Protein 8BRG (pdb70)

InterPro domains:
  IPR011989 Armadillo-like helical [G3DSA:1.25.10.10] (197-660)
  IPR016024 Armadillo-type fold [SSF48371] (147-642)
  IPR024660 UNC-45/Cro1/She4, central domain [PF11701] (65-242)

Nearest PDB structures (foldseek):
  8brg-assembly1_A  TM=1.002E+00  e=1.040E-71  Kluyveromyces lactis
  8brh-assembly1_A  TM=9.937E-01  e=9.099E-66  Kluyveromyces lactis
  3opb-assembly1_B  TM=8.197E-01  e=4.874E-26  Saccharomyces cerevisiae
  3opb-assembly1_A  TM=8.030E-01  e=1.562E-25  Saccharomyces cerevisiae
  5xgc-assembly1_A  TM=5.308E-01  e=2.178E-04  Homo sapiens

Solvent-accessible surface area: 29996 Å² total; per-residue (Å²): 86,94,156,6,6,84,162,5,8,52,52,116,106,36,74,12,102,66,27,60,170,101,20,80,63,49,112,142,1,12,30,49,0,3,111,33,1,80,122,37,3,64,120,119,50,98,78,26,46,1,29,43,0,1,118,1,2,20,67,4,4,41,110,5,159,80,46,61,34,8,66,13,0,0,111,40,0,1,84,6,0,61,36,106,129,0,18,80,34,0,50,78,0,1,107,19,2,33,92,60,71,46,118,58,0,43,117,27,1,11,81,6,4,115,89,6,16,111,105,10,88,150,40,133,35,17,93,22,4,64,34,0,0,13,0,0,4,8,3,0,72,32,0,56,25,34,0,68,98,15,0,58,38,103,83,0,17,86,26,1,53,157,43,33,129,69,28,60,113,27,90,134,0,11,49,6,2,6,64,0,4,5,34,0,9,110,19,105,46,0,85,141,49,0,38,133,107,3,79,168,58,2,107,110,18,39,152,66,129,96,6,34,17,42,0,0,45,0,22,39,78,65,207,150,90,91,66,42,2,8,65,15,0,3,70,9,0,26,116,27,107,70,45,112,44,0,3,126,6,0,13,150,18,0,106,141,61,77,4,36,73,62,2,24,68,43,27,105,0,2,97,45,3,2,113,9,1,69,36,179,136,28,73,104,98,13,14,80,8,0,0,34,1,4,0,15,0,0,80,29,45,166,84,88,62,132,66,0,44,76,9,3,88,58,43,0,5,94,56,74,0,0,22,23,1,102,96,46,185,34,65,113,42,3,29,20,12,0,0,37,0,0,45,1,1,1,56,15,120,94,21,0,50,65,1,8,147,14,3,1,0,20,11,0,14,58,7,0,41,113,20,109,147,137,24,71,50,129,61,0,12,29,0,0,58,0,0,1,28,1,0,37,96,16,98,7,81,91,2,0,64,157,128,62,5,18,52,0,0,46,3,0,4,34,1,1,43,44,29,141,145,42,95,177,35,133,5,144,44,70,111,98,7,4,33,24,0,0,43,0,0,19,36,0,0,77,13,96,116,2,28,32,0,2,112,41,1,103,94,54,75,68,33,8,61,2,0,35,66,2,5,110,36,114,30,80,108,6,17,35,1,0,0,48,0,0,9,37,5,1,33,39,52,80,50,5,10,50,72,0,10,45,34,143,66,112,108,4,29,113,8,1,75,46,1,4,148,14,0,85,39,184,27,50,72,1,1,59,5,0,1,10,0,0,5,40,0,5,64,67,21,108,147,15,8,114,30,0,3,104,48,172,45,0,13,83,8,0,8,92,2,0,58,106,68,5,109,34,28,64,0,10,33,75,0,0,32,0,0,7,20,0,3,98,50,26,58,148,7,3,36,98,18,63,104,39,133,100,0,27,145,33,0,63,99,18,102,104,123,22,79,138,207,10,99,65,0,36,78,14,0,121,51,0,8,53,28,6,92,125,53,100,215

Radius of gyration: 37.33 Å; Cα contacts (8 Å, |Δi|>4): 786; chains: 1; bounding box: 111×86×51 Å

Sequence (633 aa):
MNKVWDRIVGSDSADAQSVLKERCSSPKDVTDLLHVIQNWTSEIHNNGEETRCWKCVPMLAGYVKDWGQLEFLCRRILLRSSIQEIRPLLLVTMKSLMSNHSDNTEQKCGNILQQLLIEAEEDSGNVSLRLLVDAMSLVFPICLGVCRDMFLSTDFQDILTRNLNSSADDEHLVNGALRLLAVSCIDEAVRRFIAEHYLKTLQQSFKVEKYKVLTALVLIKIKETLNSCINLFIDSLSNGENIEINTEALAYLTLKPSVRVLLRGNGDVCLKIIELIKSQDTTPTDLYGLLIILANVSEHPSENVKDIEEFNRDYIIDLDLIGSLKSIKLSTSSYNQAIRIIYNVTRDKTQISECVKQGAGLMLLVFLAQKRNLSKDEWYLLSIRALSKTLIYVNPETAFSKYSPLSAAPFLFENLPLPNDNALSELQFTQLDTYEALLALTNLATINQGVDLGKIILSNAQYWDSIENLLLDSSVRIQRSTLELISNLMSNPMAISAKFFCFENPKSAQNFEILVKLLELHDIQSQRAVAAIFANIASTVPFICKELSEKRNLIETAIRVFKTQNTDTDLRIRLLVLLSSIFNANAHAVACVKNDEEFVKELQKYRNTPSQKDPLTPELSKEILSLINLEHH

Foldseek 3Di:
DAVLLCQQLVDPPDALVVCVVVQPPLVDRLQVVLVNVLVVLVDDDDPSSVQSVLQNQLVSLLPDQPLVSCLSVLVSLLQCLLVPSCLVSSLSSLVSNCVHPVVVSLVSNLVVLVVLLVVCVVDPDRPSVLSSLSSLLSCCVRSVVSSVVQVVDPSNCVSLVVVCVVCVPPLSSVLSVLSSLLSNLVDPVSLVVCLVPCPVVLVVLCVPVVCVLSSLSNVVSHVVSVVVSLVVLQVCLLVPHPLPSSLVVLLVVLLDPVSLVVNLVDDSSLLSLLVLLLDPPDDLNSVLSSLSNLLSNLAAPCVPRVSSLVSCCPRVQVVLSLLSVVPDDHDLSSLLSVLSNLLSNLVPVVCLVSNQVSAVLQSLLVNLVVCVVPDCAVSLLSSLNSLLSSLLRDQQCSGHVNPHSLSNLVSLLLLQDWDPVDDDRNDPHDPVSLLSSLSSLLNVLQPPLNPSVVVVCVVDVRSVRSLLVQCPPPDPSSNLSSLSNVLSNLLDPNPCVCCAQVCVDVNNVVVVVSLLVQCPPPPVSSNLSSLSSQLNNLLPPVVSVLVVLVVVSNQVSLLVCCLPPCVPPSSVLSSLSNNLSSCVNDLVSLLVCLPVVSSLVSLVVQLPDDDDPDPSSVVSSVSSNVSSVVNVD

Structure (mmCIF, N/CA/C/O backbone):
data_8BRG
#
_entry.id   8BRG
#
_cell.length_a   129.510
_cell.length_b   129.510
_cell.length_c   77.190
_cell.angle_alpha   90.000
_cell.angle_beta   90.000
_cell.angle_gamma   120.000
#
_symmetry.space_group_name_H-M   'P 31 2 1'
#
loop_
_entity.id
_entity.type
_entity.pdbx_description
1 polymer KLLA0E16699p
2 water water
#
loop_
_atom_site.group_PDB
_atom_site.id
_atom_site.type_symbol
_atom_site.label_atom_id
_atom_site.label_alt_id
_atom_site.label_comp_id
_atom_site.label_asym_id
_atom_site.label_entity_id
_atom_site.label_seq_id
_atom_site.pdbx_PDB_ins_code
_atom_site.Cartn_x
_atom_site.Cartn_y
_atom_site.Cartn_z
_atom_site.occupancy
_atom_site.B_iso_or_equiv
_atom_site.auth_seq_id
_atom_site.auth_comp_id
_atom_site.auth_asym_id
_atom_site.auth_atom_id
_atom_site.pdbx_PDB_model_num
ATOM 1 N N . MET A 1 1 ? -62.41600 -36.04500 12.65400 1.000 160.54268 1 MET A N 1
ATOM 2 C CA . MET A 1 1 ? -61.52500 -34.90600 12.79200 1.000 157.34120 1 MET A CA 1
ATOM 3 C C . MET A 1 1 ? -61.99400 -33.99800 13.91700 1.000 149.62126 1 MET A C 1
ATOM 4 O O . MET A 1 1 ? -62.32700 -32.84000 13.70100 1.000 144.12656 1 MET A O 1
ATOM 9 N N . ASN A 1 2 ? -61.99800 -34.53600 15.13100 1.000 146.72290 2 ASN A N 1
ATOM 10 C CA . ASN A 1 2 ? -62.54500 -33.81300 16.26800 1.000 136.90232 2 ASN A CA 1
ATOM 11 C C . ASN A 1 2 ? -61.42800 -33.18800 17.09100 1.000 128.83164 2 ASN A C 1
ATOM 12 O O . ASN A 1 2 ? -61.33200 -31.96100 17.17400 1.000 127.48476 2 ASN A O 1
ATOM 17 N N . LYS A 1 3 ? -60.58500 -34.02800 17.70100 1.000 135.00178 3 LYS A N 1
ATOM 18 C CA . LYS A 1 3 ? -59.55200 -33.56900 18.63000 1.000 128.73877 3 LYS A CA 1
ATOM 19 C C . LYS A 1 3 ? -58.65000 -32.50700 18.02500 1.000 123.87787 3 LYS A C 1
ATOM 20 O O . LYS A 1 3 ? -58.04600 -31.72300 18.76700 1.000 129.99923 3 LYS A O 1
ATOM 26 N N . VAL A 1 4 ? -58.52400 -32.48300 16.69800 1.000 112.01963 4 VAL A N 1
ATOM 27 C CA . VAL A 1 4 ? -57.71600 -31.46500 16.03300 1.000 120.27145 4 VAL A CA 1
ATOM 28 C C . VAL A 1 4 ? -58.22900 -30.07300 16.36600 1.000 117.43435 4 VAL A C 1
ATOM 29 O O . VAL A 1 4 ? -57.44700 -29.14200 16.60600 1.000 106.96538 4 VAL A O 1
ATOM 33 N N . TRP A 1 5 ? -59.55300 -29.90300 16.36100 1.000 114.35278 5 TRP A N 1
ATOM 34 C CA . TRP A 1 5 ? -60.11800 -28.61000 16.71200 1.000 104.38620 5 TRP A CA 1
ATOM 35 C C . TRP A 1 5 ? -59.80800 -28.26100 18.16100 1.000 109.43479 5 TRP A C 1
ATOM 36 O O . TRP A 1 5 ? -59.42800 -27.12300 18.46300 1.000 107.46225 5 TRP A O 1
ATOM 47 N N . ASP A 1 6 ? -59.92800 -29.23600 19.06800 1.000 116.80842 6 ASP A N 1
ATOM 48 C CA . ASP A 1 6 ? -59.63300 -28.96500 20.47200 1.000 120.01024 6 ASP A CA 1
ATOM 49 C C . ASP A 1 6 ? -58.18400 -28.53700 20.66600 1.000 117.49561 6 ASP A C 1
ATOM 50 O O . ASP A 1 6 ? -57.90600 -27.59900 21.42000 1.000 109.87366 6 ASP A O 1
ATOM 55 N N . ARG A 1 7 ? -57.24200 -29.20800 20.00000 1.000 125.11099 7 ARG A N 1
ATOM 56 C CA . ARG A 1 7 ? -55.85500 -28.76100 20.10200 1.000 126.31624 7 ARG A CA 1
ATOM 57 C C . ARG A 1 7 ? -55.61100 -27.45800 19.34000 1.000 122.46258 7 ARG A C 1
ATOM 58 O O . ARG A 1 7 ? -54.64600 -26.74900 19.64500 1.000 120.47509 7 ARG A O 1
ATOM 66 N N . ILE A 1 8 ? -56.46200 -27.12400 18.36600 1.000 110.57521 8 ILE A N 1
ATOM 67 C CA . ILE A 1 8 ? -56.31300 -25.86800 17.63600 1.000 115.32421 8 ILE A CA 1
ATOM 68 C C . ILE A 1 8 ? -56.78200 -24.69200 18.48400 1.000 108.25391 8 ILE A C 1
ATOM 69 O O . ILE A 1 8 ? -56.10900 -23.65700 18.56600 1.000 96.44821 8 ILE A O 1
ATOM 74 N N . VAL A 1 9 ? -57.93400 -24.82500 19.13000 1.000 98.52640 9 VAL A N 1
ATOM 75 C CA . VAL A 1 9 ? -58.49100 -23.73400 19.91400 1.000 106.98325 9 VAL A CA 1
ATOM 76 C C . VAL A 1 9 ? -58.18800 -23.90000 21.41000 1.000 108.17814 9 VAL A C 1
ATOM 77 O O . VAL A 1 9 ? -58.73500 -23.17000 22.24000 1.000 111.76004 9 VAL A O 1
ATOM 81 N N . GLY A 1 10 ? -57.28500 -24.81300 21.76900 1.000 108.95928 10 GLY A N 1
ATOM 82 C CA . GLY A 1 10 ? -57.03800 -25.10800 23.17100 1.000 108.12872 10 GLY A CA 1
ATOM 83 C C . GLY A 1 10 ? -56.09900 -24.15100 23.87600 1.000 109.38585 10 GLY A C 1
ATOM 84 O O . GLY A 1 10 ? -56.28300 -23.84500 25.06100 1.000 108.99283 10 GLY A O 1
ATOM 85 N N . SER A 1 11 ? -55.08300 -23.68000 23.15800 1.000 109.74004 11 SER A N 1
ATOM 86 C CA . SER A 1 11 ? -54.09000 -22.76600 23.70700 1.000 107.10626 11 SER A CA 1
ATOM 87 C C . SER A 1 11 ? -53.30600 -22.17000 22.54800 1.000 113.92004 11 SER A C 1
ATOM 88 O O . SER A 1 11 ? -53.30800 -22.70600 21.43200 1.000 107.79902 11 SER A O 1
ATOM 91 N N . ASP A 1 12 ? -52.65200 -21.03700 22.82400 1.000 106.81488 12 ASP A N 1
ATOM 92 C CA . ASP A 1 12 ? -51.90100 -20.33500 21.79200 1.000 114.59012 12 ASP A CA 1
ATOM 93 C C . ASP A 1 12 ? -50.62400 -21.06300 21.39000 1.000 123.79788 12 ASP A C 1
ATOM 94 O O . ASP A 1 12 ? -50.04900 -20.73200 20.34800 1.000 127.24734 12 ASP A O 1
ATOM 99 N N . SER A 1 13 ? -50.17900 -22.04500 22.18100 1.000 134.37004 13 SER A N 1
ATOM 100 C CA . SER A 1 13 ? -48.96500 -22.79500 21.85900 1.000 153.44906 13 SER A CA 1
ATOM 101 C C . SER A 1 13 ? -49.10500 -23.52100 20.52400 1.000 153.65692 13 SER A C 1
ATOM 102 O O . SER A 1 13 ? -48.29800 -23.32900 19.60500 1.000 153.58402 13 SER A O 1
ATOM 105 N N . ALA A 1 14 ? -50.12300 -24.36900 20.40400 1.000 150.29298 14 ALA A N 1
ATOM 106 C CA . ALA A 1 14 ? -50.37900 -25.04200 19.14200 1.000 148.45391 14 ALA A CA 1
ATOM 107 C C . ALA A 1 14 ? -50.71800 -24.02600 18.05700 1.000 150.55425 14 ALA A C 1
ATOM 108 O O . ALA A 1 14 ? -51.24000 -22.93800 18.33000 1.000 146.92303 14 ALA A O 1
ATOM 110 N N . ASP A 1 15 ? -50.39800 -24.38400 16.81500 1.000 159.97198 15 ASP A N 1
ATOM 111 C CA . ASP A 1 15 ? -50.73600 -23.57500 15.65600 1.000 170.50942 15 ASP A CA 1
ATOM 112 C C . ASP A 1 15 ? -51.57600 -24.39400 14.68800 1.000 174.88845 15 ASP A C 1
ATOM 113 O O . ASP A 1 15 ? -51.49300 -25.62600 14.65900 1.000 165.83992 15 ASP A O 1
ATOM 118 N N . ALA A 1 16 ? -52.39800 -23.69000 13.90300 1.000 170.71644 16 ALA A N 1
ATOM 119 C CA . ALA A 1 16 ? -53.24300 -24.34200 12.90600 1.000 161.93445 16 ALA A CA 1
ATOM 120 C C . ALA A 1 16 ? -52.42800 -24.74200 11.68800 1.000 162.31552 16 ALA A C 1
ATOM 121 O O . ALA A 1 16 ? -52.41300 -25.91400 11.29800 1.000 160.27906 16 ALA A O 1
ATOM 123 N N . GLN A 1 17 ? -51.73900 -23.76800 11.08200 1.000 176.50319 17 GLN A N 1
ATOM 124 C CA . GLN A 1 17 ? -50.79600 -24.06100 10.01200 1.000 174.74328 17 GLN A CA 1
ATOM 125 C C . GLN A 1 17 ? -49.85600 -25.19500 10.39900 1.000 177.34571 17 GLN A C 1
ATOM 126 O O . GLN A 1 17 ? -49.37100 -25.92000 9.52200 1.000 175.11314 17 GLN A O 1
ATOM 132 N N . SER A 1 18 ? -49.62600 -25.38400 11.70200 1.000 174.29175 18 SER A N 1
ATOM 133 C CA . SER A 1 18 ? -48.88700 -26.54400 12.19100 1.000 174.44601 18 SER A CA 1
ATOM 134 C C . SER A 1 18 ? -49.63300 -27.84500 11.89100 1.000 173.23563 18 SER A C 1
ATOM 135 O O . SER A 1 18 ? -49.16400 -28.67400 11.10200 1.000 166.52466 18 SER A O 1
ATOM 138 N N . VAL A 1 19 ? -50.81500 -28.02700 12.48600 1.000 167.47853 19 VAL A N 1
ATOM 139 C CA . VAL A 1 19 ? -51.55100 -29.29000 12.41500 1.000 163.81354 19 VAL A CA 1
ATOM 140 C C . VAL A 1 19 ? -52.21700 -29.43800 11.04700 1.000 163.22574 19 VAL A C 1
ATOM 141 O O . VAL A 1 19 ? -52.98500 -30.38500 10.79500 1.000 163.97512 19 VAL A O 1
ATOM 145 N N . LEU A 1 20 ? -51.90600 -28.50900 10.13700 1.000 160.29387 20 LEU A N 1
ATOM 146 C CA . LEU A 1 20 ? -52.33900 -28.68500 8.76000 1.000 163.20684 20 LEU A CA 1
ATOM 147 C C . LEU A 1 20 ? -51.76600 -29.95100 8.13900 1.000 170.02984 20 LEU A C 1
ATOM 148 O O . LEU A 1 20 ? -52.36900 -30.49200 7.20600 1.000 174.31534 20 LEU A O 1
ATOM 153 N N . LYS A 1 21 ? -50.62600 -30.43800 8.64000 1.000 164.33472 21 LYS A N 1
ATOM 154 C CA . LYS A 1 21 ? -50.09600 -31.71400 8.17000 1.000 163.18310 21 LYS A CA 1
ATOM 155 C C . LYS A 1 21 ? -50.98700 -32.87400 8.61200 1.000 167.36451 21 LYS A C 1
ATOM 156 O O . LYS A 1 21 ? -51.23700 -33.80500 7.83600 1.000 169.69395 21 LYS A O 1
ATOM 162 N N . GLU A 1 22 ? -51.48400 -32.83400 9.85300 1.000 167.39365 22 GLU A N 1
ATOM 163 C CA . GLU A 1 22 ? -52.43900 -33.84300 10.29800 1.000 171.34371 22 GLU A CA 1
ATOM 164 C C . GLU A 1 22 ? -53.78400 -33.73400 9.58500 1.000 183.00301 22 GLU A C 1
ATOM 165 O O . GLU A 1 22 ? -54.53500 -34.71800 9.56400 1.000 185.64246 22 GLU A O 1
ATOM 171 N N . ARG A 1 23 ? -54.12300 -32.57600 9.00300 1.000 194.98393 23 ARG A N 1
ATOM 172 C CA . ARG A 1 23 ? -55.36800 -32.56800 8.23200 1.000 196.26575 23 ARG A CA 1
ATOM 173 C C . ARG A 1 23 ? -55.32200 -33.46800 7.00200 1.000 205.95448 23 ARG A C 1
ATOM 174 O O . ARG A 1 23 ? -55.58700 -34.67300 7.09000 1.000 208.16232 23 ARG A O 1
ATOM 182 N N . CYS A 1 24 ? -55.04000 -32.86200 5.84400 1.000 199.80548 24 CYS A N 1
ATOM 183 C CA . CYS A 1 24 ? -54.99600 -33.53700 4.54200 1.000 195.50414 24 CYS A CA 1
ATOM 184 C C . CYS A 1 24 ? -56.37500 -34.13500 4.27700 1.000 188.80947 24 CYS A C 1
ATOM 185 O O . CYS A 1 24 ? -57.34200 -33.35500 4.20300 1.000 192.08505 24 CYS A O 1
ATOM 188 N N . SER A 1 25 ? -56.51500 -35.45500 4.09700 1.000 176.07439 25 SER A N 1
ATOM 189 C CA . SER A 1 25 ? -57.77200 -36.20000 3.97400 1.000 174.73690 25 SER A CA 1
ATOM 190 C C . SER A 1 25 ? -58.95200 -35.41600 3.39800 1.000 180.55702 25 SER A C 1
ATOM 191 O O . SER A 1 25 ? -60.03800 -35.40400 3.99000 1.000 183.03797 25 SER A O 1
ATOM 194 N N . SER A 1 26 ? -58.75100 -34.78300 2.22800 1.000 177.01337 26 SER A N 1
ATOM 195 C CA . SER A 1 26 ? -59.72800 -33.92100 1.56100 1.000 171.59022 26 SER A CA 1
ATOM 196 C C . SER A 1 26 ? -61.14100 -34.50300 1.53100 1.000 172.45079 26 SER A C 1
ATOM 197 O O . SER A 1 26 ? -62.10600 -33.75900 1.74000 1.000 172.95990 26 SER A O 1
ATOM 200 N N . PRO A 1 27 ? -61.33100 -35.80100 1.27000 1.000 170.27295 27 PRO A N 1
ATOM 201 C CA . PRO A 1 27 ? -62.69500 -36.34300 1.37800 1.000 167.09145 27 PRO A CA 1
ATOM 202 C C . PRO A 1 27 ? -63.26900 -36.25700 2.77800 1.000 169.91591 27 PRO A C 1
ATOM 203 O O . PRO A 1 27 ? -64.47700 -36.02900 2.92800 1.000 167.25527 27 PRO A O 1
ATOM 207 N N . LYS A 1 28 ? -62.44500 -36.42100 3.81400 1.000 174.91930 28 LYS A N 1
ATOM 208 C CA . LYS A 1 28 ? -62.94500 -36.50200 5.17800 1.000 174.78680 28 LYS A CA 1
ATOM 209 C C . LYS A 1 28 ? -62.49500 -35.34100 6.05200 1.000 182.43626 28 LYS A C 1
ATOM 210 O O . LYS A 1 28 ? -63.33300 -34.72900 6.71700 1.000 178.22366 28 LYS A O 1
ATOM 216 N N . ASP A 1 29 ? -61.19600 -35.03700 6.08300 1.000 233.10486 29 ASP A N 1
ATOM 217 C CA . ASP A 1 29 ? -60.68900 -33.95900 6.92800 1.000 233.08452 29 ASP A CA 1
ATOM 218 C C . ASP A 1 29 ? -61.47600 -32.65800 6.78800 1.000 231.44828 29 ASP A C 1
ATOM 219 O O . ASP A 1 29 ? -61.97100 -32.12500 7.78500 1.000 231.30658 29 ASP A O 1
ATOM 224 N N . VAL A 1 30 ? -61.60000 -32.12200 5.56500 1.000 190.84373 30 VAL A N 1
ATOM 225 C CA . VAL A 1 30 ? -62.27500 -30.83300 5.40300 1.000 178.81920 30 VAL A CA 1
ATOM 226 C C . VAL A 1 30 ? -63.74900 -30.94200 5.79800 1.000 165.71704 30 VAL A C 1
ATOM 227 O O . VAL A 1 30 ? -64.26300 -30.10900 6.55600 1.000 158.07103 30 VAL A O 1
ATOM 231 N N . THR A 1 31 ? -64.43400 -31.99900 5.34900 1.000 165.00378 31 THR A N 1
ATOM 232 C CA . THR A 1 31 ? -65.85600 -32.14500 5.65000 1.000 157.98727 31 THR A CA 1
ATOM 233 C C . THR A 1 31 ? -66.08700 -32.35500 7.14600 1.000 157.54587 31 THR A C 1
ATOM 234 O O . THR A 1 31 ? -66.89200 -31.64500 7.77000 1.000 156.80082 31 THR A O 1
ATOM 238 N N . ASP A 1 32 ? -65.38700 -33.3300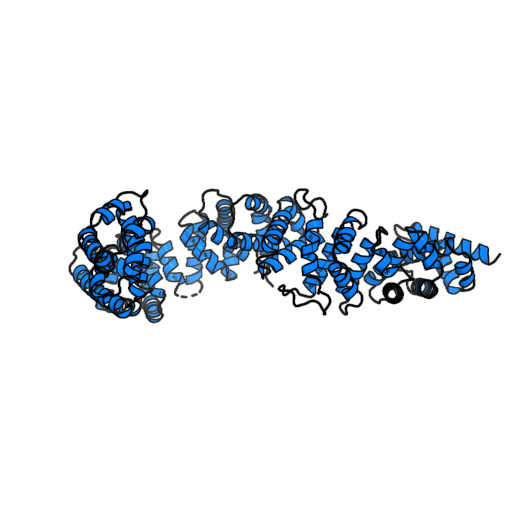0 7.73600 1.000 159.24099 32 ASP A N 1
ATOM 239 C CA . ASP A 1 32 ? -65.53900 -33.61300 9.16300 1.000 153.05754 32 ASP A CA 1
ATOM 240 C C . ASP A 1 32 ? -65.19100 -32.39200 10.00700 1.000 145.02786 32 ASP A C 1
ATOM 241 O O . ASP A 1 32 ? -65.92000 -32.03600 10.94400 1.000 140.41080 32 ASP A O 1
ATOM 246 N N . LEU A 1 33 ? -64.06800 -31.74000 9.69200 1.000 147.90623 33 LEU A N 1
ATOM 247 C CA . LEU A 1 33 ? -63.66300 -30.55900 10.44300 1.000 141.16813 33 LEU A CA 1
ATOM 248 C C . LEU A 1 33 ? -64.70500 -29.46000 10.32700 1.000 134.11856 33 LEU A C 1
ATOM 249 O O . LEU A 1 33 ? -64.96900 -28.75600 11.30300 1.000 125.39152 33 LEU A O 1
ATOM 254 N N . LEU A 1 34 ? -65.33100 -29.31800 9.15300 1.000 133.12346 34 LEU A N 1
ATOM 255 C CA . LEU A 1 34 ? -66.36800 -28.30400 8.98600 1.000 128.72466 34 LEU A CA 1
ATOM 256 C C . LEU A 1 34 ? -67.59000 -28.61500 9.84200 1.000 128.03737 34 LEU A C 1
ATOM 257 O O . LEU A 1 34 ? -68.23600 -27.69900 10.36700 1.000 124.52198 34 LEU A O 1
ATOM 262 N N . HIS A 1 35 ? -67.91800 -29.90000 10.00500 1.000 129.75684 35 HIS A N 1
ATOM 263 C CA . HIS A 1 35 ? -69.00000 -30.25200 10.92800 1.000 129.22955 35 HIS A CA 1
ATOM 264 C C . HIS A 1 35 ? -68.63000 -29.90400 12.36700 1.000 118.80142 35 HIS A C 1
ATOM 265 O O . HIS A 1 35 ? -69.47200 -29.40900 13.13500 1.000 117.93966 35 HIS A O 1
ATOM 272 N N . VAL A 1 36 ? -67.37100 -30.14900 12.75000 1.000 119.90684 36 VAL A N 1
ATOM 273 C CA . VAL A 1 36 ? -66.91900 -29.76200 14.09000 1.000 118.60336 36 VAL A CA 1
ATOM 274 C C . VAL A 1 36 ? -67.02900 -28.25000 14.28000 1.000 107.38055 36 VAL A C 1
ATOM 275 O O . VAL A 1 36 ? -67.52400 -27.77600 15.31000 1.000 103.97306 36 VAL A O 1
ATOM 279 N N . ILE A 1 37 ? -66.56200 -27.47600 13.29100 1.000 108.06441 37 ILE A N 1
ATOM 280 C CA . ILE A 1 37 ? -66.67900 -26.01700 13.34300 1.000 106.35789 37 ILE A CA 1
ATOM 281 C C . ILE A 1 37 ? -68.13200 -25.61500 13.54400 1.000 103.47693 37 ILE A C 1
ATOM 282 O O . ILE A 1 37 ? -68.45800 -24.83000 14.44500 1.000 99.80717 37 ILE A O 1
ATOM 287 N N . GLN A 1 38 ? -69.02800 -26.15600 12.70700 1.000 103.94765 38 GLN A N 1
ATOM 288 C CA . GLN A 1 38 ? -70.43700 -25.78200 12.76800 1.000 96.30956 38 GLN A CA 1
ATOM 289 C C . GLN A 1 38 ? -71.02400 -26.03200 14.14600 1.000 97.56907 38 GLN A C 1
ATOM 290 O O . GLN A 1 38 ? -71.74900 -25.18300 14.67900 1.000 98.10177 38 GLN A O 1
ATOM 296 N N . ASN A 1 39 ? -70.73200 -27.18400 14.74400 1.000 96.19365 39 ASN A N 1
ATOM 297 C CA . ASN A 1 39 ? -71.25700 -27.38600 16.09000 1.000 98.88721 39 ASN A CA 1
ATOM 298 C C . ASN A 1 39 ? -70.56400 -26.47800 17.10000 1.000 92.48479 39 ASN A C 1
ATOM 299 O O . ASN A 1 39 ? -71.16500 -26.11200 18.11400 1.000 89.61009 39 ASN A O 1
ATOM 304 N N . TRP A 1 40 ? -69.31500 -26.09400 16.83300 1.000 96.50500 40 TRP A N 1
ATOM 305 C CA . TRP A 1 40 ? -68.51700 -25.36700 17.81500 1.000 93.74420 40 TRP A CA 1
ATOM 306 C C . TRP A 1 40 ? -68.81200 -23.87000 17.77500 1.000 86.85576 40 TRP A C 1
ATOM 307 O O . TRP A 1 40 ? -68.99400 -23.23500 18.82200 1.000 81.13197 40 TRP A O 1
ATOM 318 N N . THR A 1 41 ? -68.86000 -23.29400 16.56900 1.000 88.14121 41 THR A N 1
ATOM 319 C CA . THR A 1 41 ? -69.24900 -21.90500 16.37600 1.000 81.42488 41 THR A CA 1
ATOM 320 C C . THR A 1 41 ? -70.73100 -21.66200 16.64100 1.000 81.48474 41 THR A C 1
ATOM 321 O O . THR A 1 41 ? -71.19200 -20.52100 16.51800 1.000 78.88910 41 THR A O 1
ATOM 325 N N . SER A 1 42 ? -71.48700 -22.69600 16.99300 1.000 79.87890 42 SER A N 1
ATOM 326 C CA . SER A 1 42 ? -72.85900 -22.48400 17.41100 1.000 81.85544 42 SER A CA 1
ATOM 327 C C . SER A 1 42 ? -72.93900 -21.68300 18.69800 1.000 76.19014 42 SER A C 1
ATOM 328 O O . SER A 1 42 ? -74.00400 -21.15200 19.01600 1.000 80.92657 42 SER A O 1
ATOM 331 N N . GLU A 1 43 ? -71.85100 -21.59200 19.45100 1.000 72.84311 43 GLU A N 1
ATOM 332 C CA . GLU A 1 43 ? -71.81300 -20.74500 20.63400 1.000 81.02157 43 GLU A CA 1
ATOM 333 C C . GLU A 1 43 ? -70.66600 -19.74700 20.52000 1.000 81.18150 43 GLU A C 1
ATOM 334 O O . GLU A 1 43 ? -69.83900 -19.81000 19.60300 1.000 75.08180 43 GLU A O 1
ATOM 340 N N . ILE A 1 44 ? -70.65000 -18.79600 21.45000 1.000 77.36425 44 ILE A N 1
ATOM 341 C CA . ILE A 1 44 ? -69.57300 -17.82100 21.56700 1.000 77.69438 44 ILE A CA 1
ATOM 342 C C . ILE A 1 44 ? -68.62500 -18.28800 22.66400 1.000 79.22635 44 ILE A C 1
ATOM 343 O O . ILE A 1 44 ? -69.01200 -18.39300 23.83700 1.000 82.22453 44 ILE A O 1
ATOM 348 N N . HIS A 1 45 ? -67.38600 -18.57300 22.28800 1.000 81.87528 45 HIS A N 1
ATOM 349 C CA . HIS A 1 45 ? -66.34500 -18.89100 23.25000 1.000 82.82114 45 HIS A CA 1
ATOM 350 C C . HIS A 1 45 ? -65.51700 -17.63100 23.52900 1.000 78.98002 45 HIS A C 1
ATOM 351 O O . HIS A 1 45 ? -65.72900 -16.57100 22.92800 1.000 76.74810 45 HIS A O 1
ATOM 358 N N . ASN A 1 46 ? -64.57800 -17.74400 24.47100 1.000 80.79774 46 ASN A N 1
ATOM 359 C CA . ASN A 1 46 ? -63.79000 -16.59200 24.88000 1.000 85.83914 46 ASN A CA 1
ATOM 360 C C . ASN A 1 46 ? -62.91600 -16.11300 23.72800 1.000 85.73626 46 ASN A C 1
ATOM 361 O O . ASN A 1 46 ? -62.80800 -16.76000 22.68000 1.000 77.83063 46 ASN A O 1
ATOM 366 N N . ASN A 1 47 ? -62.29300 -14.94900 23.93600 1.000 87.51680 47 ASN A N 1
ATOM 367 C CA . ASN A 1 47 ? -61.58000 -14.27700 22.85000 1.000 91.57080 47 ASN A CA 1
ATOM 368 C C . ASN A 1 47 ? -60.39800 -15.09100 22.33500 1.000 88.35941 47 ASN A C 1
ATOM 369 O O . ASN A 1 47 ? -60.06300 -15.00500 21.14800 1.000 86.42432 47 ASN A O 1
ATOM 374 N N . GLY A 1 48 ? -59.76400 -15.89000 23.19800 1.000 91.37931 48 GLY A N 1
ATOM 375 C CA . GLY A 1 48 ? -58.63200 -16.68900 22.75100 1.000 95.36690 48 GLY A CA 1
ATOM 376 C C . GLY A 1 48 ? -59.03900 -17.81000 21.81400 1.000 83.98008 48 GLY A C 1
ATOM 377 O O . GLY A 1 48 ? -58.49300 -17.95200 20.71100 1.000 88.95780 48 GLY A O 1
ATOM 378 N N . GLU A 1 49 ? -60.00200 -18.62400 22.24500 1.000 82.14794 49 GLU A N 1
ATOM 379 C CA . GLU A 1 49 ? -60.51400 -19.67900 21.37800 1.000 85.63086 49 GLU A CA 1
ATOM 380 C C . GLU A 1 49 ? -61.05200 -19.10600 20.07500 1.000 85.44488 49 GLU A C 1
ATOM 381 O O . GLU A 1 49 ? -60.80400 -19.65900 18.99600 1.000 83.66584 49 GLU A O 1
ATOM 387 N N . GLU A 1 50 ? -61.78900 -17.99300 20.15300 1.000 79.83287 50 GLU A N 1
ATOM 388 C CA . GLU A 1 50 ? -62.38000 -17.43400 18.94200 1.000 82.18481 50 GLU A CA 1
ATOM 389 C C . GLU A 1 50 ? -61.30500 -16.89900 18.01100 1.000 84.60815 50 GLU A C 1
ATOM 390 O O . GLU A 1 50 ? -61.41400 -17.02900 16.78500 1.000 84.57459 50 GLU A O 1
ATOM 396 N N . THR A 1 51 ? -60.25800 -16.29300 18.57600 1.000 84.76479 51 THR A N 1
ATOM 397 C CA . THR A 1 51 ? -59.16900 -15.78700 17.75000 1.000 90.24554 51 THR A CA 1
ATOM 398 C C . THR A 1 51 ? -58.45700 -16.92300 17.02800 1.000 86.20899 51 THR A C 1
ATOM 399 O O . THR A 1 51 ? -58.19700 -16.83000 15.81900 1.000 90.40215 51 THR A O 1
ATOM 403 N N . ARG A 1 52 ? -58.15700 -18.01000 17.74600 1.000 83.40232 52 ARG A N 1
ATOM 404 C CA . ARG A 1 52 ? -57.63300 -19.20500 17.08400 1.000 91.71392 52 ARG A CA 1
ATOM 405 C C . ARG A 1 52 ? -58.55600 -19.66000 15.95700 1.000 91.38494 52 ARG A C 1
ATOM 406 O O . ARG A 1 52 ? -58.10600 -19.92300 14.83200 1.000 90.15347 52 ARG A O 1
ATOM 414 N N . CYS A 1 53 ? -59.86600 -19.72400 16.23900 1.000 92.52963 53 CYS A N 1
ATOM 415 C CA . CYS A 1 53 ? -60.82100 -20.25600 15.26900 1.000 84.04477 53 CYS A CA 1
ATOM 416 C C . CYS A 1 53 ? -60.84200 -19.43300 13.99100 1.000 87.28942 53 CYS A C 1
ATOM 417 O O . CYS A 1 53 ? -60.77600 -19.98300 12.88800 1.000 94.36740 53 CYS A O 1
ATOM 420 N N . TRP A 1 54 ? -60.97000 -18.11900 14.11100 1.000 85.90724 54 TRP A N 1
ATOM 421 C CA . TRP A 1 54 ? -61.10700 -17.31500 12.90200 1.000 93.33077 54 TRP A CA 1
ATOM 422 C C . TRP A 1 54 ? -59.75900 -16.98000 12.28000 1.000 94.02800 54 TRP A C 1
ATOM 423 O O . TRP A 1 54 ? -59.72000 -16.51200 11.13400 1.000 92.14420 54 TRP A O 1
ATOM 434 N N . LYS A 1 55 ? -58.65400 -17.24500 12.98600 1.000 93.46889 55 LYS A N 1
ATOM 435 C CA . LYS A 1 55 ? -57.35700 -17.24800 12.32100 1.000 95.50558 55 LYS A CA 1
ATOM 436 C C . LYS A 1 55 ? -57.21100 -18.49100 11.45000 1.000 100.17702 55 LYS A C 1
ATOM 437 O O . LYS A 1 55 ? -56.63200 -18.42800 10.35900 1.000 104.66917 55 LYS A O 1
ATOM 443 N N . CYS A 1 56 ? -57.78000 -19.61600 11.89400 1.000 99.29443 56 CYS A N 1
ATOM 444 C CA . CYS A 1 56 ? -57.60000 -20.88100 11.18300 1.000 107.56120 56 CYS A CA 1
ATOM 445 C C . CYS A 1 56 ? -58.61700 -21.09100 10.05800 1.000 111.19835 56 CYS A C 1
ATOM 446 O O . CYS A 1 56 ? -58.26500 -21.62600 9.00200 1.000 110.06198 56 CYS A O 1
ATOM 449 N N . VAL A 1 57 ? -59.88400 -20.70500 10.28100 1.000 107.05638 57 VAL A N 1
ATOM 450 C CA . VAL A 1 57 ? -60.93300 -21.01800 9.29700 1.000 103.26308 57 VAL A CA 1
ATOM 451 C C . VAL A 1 57 ? -60.60500 -20.52700 7.90000 1.000 106.37390 57 VAL A C 1
ATOM 452 O O . VAL A 1 57 ? -60.83900 -21.27800 6.94300 1.000 111.65515 57 VAL A O 1
ATOM 456 N N . PRO A 1 58 ? -60.06800 -19.31600 7.68600 1.000 100.63208 58 PRO A N 1
ATOM 457 C CA . PRO A 1 58 ? -59.79600 -18.86600 6.30700 1.000 105.66233 58 PRO A CA 1
ATOM 458 C C . PRO A 1 58 ? -59.04500 -19.86600 5.43700 1.000 119.56236 58 PRO A C 1
ATOM 459 O O . PRO A 1 58 ? -59.35600 -19.97300 4.24700 1.000 117.90560 58 PRO A O 1
ATOM 463 N N . MET A 1 59 ? -58.06300 -20.58900 5.98500 1.000 111.11213 59 MET A N 1
ATOM 464 C CA . MET A 1 59 ? -57.32700 -21.58000 5.20500 1.000 120.44864 59 MET A CA 1
ATOM 465 C C . MET A 1 59 ? -58.27400 -22.64500 4.66200 1.000 126.13144 59 MET A C 1
ATOM 466 O O . MET A 1 59 ? -58.44700 -22.77900 3.43900 1.000 129.31281 59 MET A O 1
ATOM 471 N N . LEU A 1 60 ? -58.88800 -23.40400 5.57800 1.000 128.37714 60 LEU A N 1
ATOM 472 C CA . LEU A 1 60 ? -59.87200 -24.41700 5.20200 1.000 126.68304 60 LEU A CA 1
ATOM 473 C C . LEU A 1 60 ? -60.87200 -23.84800 4.20900 1.000 125.68077 60 LEU A C 1
ATOM 474 O O . LEU A 1 60 ? -61.14400 -24.44600 3.16400 1.000 120.37748 60 LEU A O 1
ATOM 479 N N . ALA A 1 61 ? -61.40300 -22.66300 4.52200 1.000 128.42689 61 ALA A N 1
ATOM 480 C CA . ALA A 1 61 ? -62.39100 -21.99900 3.67800 1.000 130.18169 61 ALA A CA 1
ATOM 481 C C . ALA A 1 61 ? -61.87400 -21.81500 2.26000 1.000 133.10920 61 ALA A C 1
ATOM 482 O O . ALA A 1 61 ? -62.53800 -22.19800 1.28800 1.000 136.42523 61 ALA A O 1
ATOM 484 N N . GLY A 1 62 ? -60.69400 -21.21500 2.12300 1.000 127.88791 62 GLY A N 1
ATOM 485 C CA . GLY A 1 62 ? -60.08200 -21.08300 0.81900 1.000 124.54314 62 GLY A CA 1
ATOM 486 C C . GLY A 1 62 ? -59.98500 -22.40000 0.08400 1.000 129.86609 62 GLY A C 1
ATOM 487 O O . GLY A 1 62 ? -60.12300 -22.43900 -1.14300 1.000 130.18855 62 GLY A O 1
ATOM 488 N N . TYR A 1 63 ? -59.77700 -23.50300 0.81600 1.000 132.41704 63 TYR A N 1
ATOM 489 C CA . TYR A 1 63 ? -59.67700 -24.79300 0.13300 1.000 130.88881 63 TYR A CA 1
ATOM 490 C C . TYR A 1 63 ? -61.04200 -25.33500 -0.30100 1.000 134.11029 63 TYR A C 1
ATOM 491 O O . TYR A 1 63 ? -61.26700 -25.57300 -1.49400 1.000 136.25712 63 TYR A O 1
ATOM 500 N N . VAL A 1 64 ? -61.95600 -25.56300 0.65500 1.000 129.29979 64 VAL A N 1
ATOM 501 C CA . VAL A 1 64 ? -63.17800 -26.31400 0.36500 1.000 128.18111 64 VAL A CA 1
ATOM 502 C C . VAL A 1 64 ? -63.91700 -25.69500 -0.80900 1.000 128.51581 64 VAL A C 1
ATOM 503 O O . VAL A 1 64 ? -64.22200 -24.49900 -0.81700 1.000 131.83386 64 VAL A O 1
ATOM 507 N N . LYS A 1 65 ? -64.20000 -26.52000 -1.81300 1.000 130.87544 65 LYS A N 1
ATOM 508 C CA . LYS A 1 65 ? -64.80300 -26.06500 -3.05500 1.000 130.28511 65 LYS A CA 1
ATOM 509 C C . LYS A 1 65 ? -66.28800 -26.37100 -3.13600 1.000 127.93056 65 LYS A C 1
ATOM 510 O O . LYS A 1 65 ? -66.94500 -25.91100 -4.07700 1.000 128.80350 65 LYS A O 1
ATOM 516 N N . ASP A 1 66 ? -66.82100 -27.13700 -2.18700 1.000 129.40404 66 ASP A N 1
ATOM 517 C CA . ASP A 1 66 ? -68.24300 -27.47000 -2.13300 1.000 130.02771 66 ASP A CA 1
ATOM 518 C C . ASP A 1 66 ? -68.94200 -26.40600 -1.28200 1.000 129.68719 66 ASP A C 1
ATOM 519 O O . ASP A 1 66 ? -68.78400 -26.37800 -0.05600 1.000 125.91085 66 ASP A O 1
ATOM 524 N N . TRP A 1 67 ? -69.73400 -25.54400 -1.93700 1.000 128.53391 67 TRP A N 1
ATOM 525 C CA . TRP A 1 67 ? -70.25500 -24.34300 -1.27800 1.000 128.37072 67 TRP A CA 1
ATOM 526 C C . TRP A 1 67 ? -71.15600 -24.69000 -0.09400 1.000 125.06132 67 TRP A C 1
ATOM 527 O O . TRP A 1 67 ? -71.07900 -24.05300 0.96300 1.000 122.20870 67 TRP A O 1
ATOM 538 N N . GLY A 1 68 ? -71.99900 -25.70700 -0.24000 1.000 130.64458 68 GLY A N 1
ATOM 539 C CA . GLY A 1 68 ? -72.84600 -26.15400 0.84900 1.000 122.92345 68 GLY A CA 1
ATOM 540 C C . GLY A 1 68 ? -72.11900 -26.65500 2.08000 1.000 127.03787 68 GLY A C 1
ATOM 541 O O . GLY A 1 68 ? -72.77800 -27.08200 3.03200 1.000 131.62026 68 GLY A O 1
ATOM 542 N N . GLN A 1 69 ? -70.78700 -26.64300 2.08600 1.000 127.71364 69 GLN A N 1
ATOM 543 C CA . GLN A 1 69 ? -70.02300 -26.91500 3.29500 1.000 126.22118 69 GLN A CA 1
ATOM 544 C C . GLN A 1 69 ? -69.61400 -25.64200 4.01800 1.000 119.74368 69 GLN A C 1
ATOM 545 O O . GLN A 1 69 ? -69.12100 -25.71700 5.15000 1.000 116.98302 69 GLN A O 1
ATOM 551 N N . LEU A 1 70 ? -69.82500 -24.48200 3.39500 1.000 118.88189 70 LEU A N 1
ATOM 552 C CA . LEU A 1 70 ? -69.43200 -23.19000 3.94500 1.000 118.29059 70 LEU A CA 1
ATOM 553 C C . LEU A 1 70 ? -70.63200 -22.27100 4.17300 1.000 106.00663 70 LEU A C 1
ATOM 554 O O . LEU A 1 70 ? -70.44800 -21.07600 4.42700 1.000 101.26584 70 LEU A O 1
ATOM 559 N N . GLU A 1 71 ? -71.85400 -22.80500 4.09000 1.000 107.55487 71 GLU A N 1
ATOM 560 C CA . GLU A 1 71 ? -73.05700 -22.00500 4.29700 1.000 108.04151 71 GLU A CA 1
ATOM 561 C C . GLU A 1 71 ? -73.08500 -21.40500 5.69700 1.000 91.92619 71 GLU A C 1
ATOM 562 O O . GLU A 1 71 ? -73.03000 -20.18200 5.86500 1.000 97.91608 71 GLU A O 1
ATOM 568 N N . PHE A 1 72 ? -73.16500 -22.26700 6.71700 1.000 90.43074 72 PHE A N 1
ATOM 569 C CA . PHE A 1 72 ? -73.26700 -21.83300 8.10600 1.000 99.69039 72 PHE A CA 1
ATOM 570 C C . PHE A 1 72 ? -72.26500 -20.74900 8.48000 1.000 96.17984 72 PHE A C 1
ATOM 571 O O . PHE A 1 72 ? -72.49100 -20.01400 9.45400 1.000 90.19057 72 PHE A O 1
ATOM 579 N N . LEU A 1 73 ? -71.15400 -20.65100 7.74900 1.000 92.06217 73 LEU A N 1
ATOM 580 C CA . LEU A 1 73 ? -70.11400 -19.69800 8.10800 1.000 90.31089 73 LEU A CA 1
ATOM 581 C C . LEU A 1 73 ? -70.61300 -18.26100 8.03100 1.000 93.79835 73 LEU A C 1
ATOM 582 O O . LEU A 1 73 ? -70.20500 -17.41700 8.84200 1.000 86.92030 73 LEU A O 1
ATOM 587 N N . CYS A 1 74 ? -71.49800 -17.96200 7.07900 1.000 88.33223 74 CYS A N 1
ATOM 588 C CA . CYS A 1 74 ? -72.00800 -16.60200 6.97000 1.000 90.03543 74 CYS A CA 1
ATOM 589 C C . CYS A 1 74 ? -72.72300 -16.18200 8.24500 1.000 83.22999 74 CYS A C 1
ATOM 590 O O . CYS A 1 74 ? -72.43300 -15.11900 8.80400 1.000 83.83832 74 CYS A O 1
ATOM 593 N N . ARG A 1 75 ? -73.65300 -17.00900 8.73000 1.000 91.37565 75 ARG A N 1
ATOM 594 C CA . ARG A 1 75 ? -74.32400 -16.70700 9.99300 1.000 89.25728 75 ARG A CA 1
ATOM 595 C C . ARG A 1 75 ? -73.32600 -16.61200 11.13400 1.000 87.45448 75 ARG A C 1
ATOM 596 O O . ARG A 1 75 ? -73.37000 -15.66500 11.92900 1.000 86.96679 75 ARG A O 1
ATOM 604 N N . ARG A 1 76 ? -72.43200 -17.60400 11.24900 1.000 86.59229 76 ARG A N 1
ATOM 605 C CA . ARG A 1 76 ? -71.50000 -17.61300 12.37300 1.000 77.06348 76 ARG A CA 1
ATOM 606 C C . ARG A 1 76 ? -70.68800 -16.32200 12.43100 1.000 76.27465 76 ARG A C 1
ATOM 607 O O . ARG A 1 76 ? -70.45300 -15.77500 13.51600 1.000 72.15765 76 ARG A O 1
ATOM 615 N N . ILE A 1 77 ? -70.28000 -15.80600 11.26900 1.000 76.07971 77 ILE A N 1
ATOM 616 C CA . ILE A 1 77 ? -69.43400 -14.61800 11.22600 1.000 76.91101 77 ILE A CA 1
ATOM 617 C C . ILE A 1 77 ? -70.25000 -13.35700 11.49600 1.000 80.41927 77 ILE A C 1
ATOM 618 O O . ILE A 1 77 ? -69.84600 -12.49200 12.29300 1.000 62.97582 77 ILE A O 1
ATOM 623 N N . LEU A 1 78 ? -71.39800 -13.22200 10.81800 1.000 75.28721 78 LEU A N 1
ATOM 624 C CA . LEU A 1 78 ? -72.21200 -12.02500 10.98800 1.000 71.49365 78 LEU A CA 1
ATOM 625 C C . LEU A 1 78 ? -72.73800 -11.90600 12.41200 1.000 69.00759 78 LEU A C 1
ATOM 626 O O . LEU A 1 78 ? -72.87200 -10.78900 12.92300 1.000 64.27272 78 LEU A O 1
ATOM 631 N N . LEU A 1 79 ? -73.00200 -13.03200 13.08600 1.000 68.19649 79 LEU A N 1
ATOM 632 C CA . LEU A 1 79 ? -73.51800 -12.95100 14.45000 1.000 68.69696 79 LEU A CA 1
ATOM 633 C C . LEU A 1 79 ? -72.45100 -12.56700 15.47100 1.000 68.78198 79 LEU A C 1
ATOM 634 O O . LEU A 1 79 ? -72.78700 -12.34300 16.64200 1.000 66.01867 79 LEU A O 1
ATOM 639 N N . ARG A 1 80 ? -71.18700 -12.47800 15.06000 1.000 63.61251 80 ARG A N 1
ATOM 640 C CA . ARG A 1 80 ? -70.10000 -12.06500 15.93700 1.000 67.96004 80 ARG A CA 1
ATOM 641 C C . ARG A 1 80 ? -69.59500 -10.66500 15.60400 1.000 63.09890 80 ARG A C 1
ATOM 642 O O . ARG A 1 80 ? -68.52200 -10.26600 16.08600 1.000 68.40466 80 ARG A O 1
ATOM 650 N N . SER A 1 81 ? -70.33200 -9.91800 14.77400 1.000 62.25940 81 SER A N 1
ATOM 651 C CA . SER A 1 81 ? -69.85900 -8.61500 14.31300 1.000 64.50437 81 SER A CA 1
ATOM 652 C C . SER A 1 81 ? -69.65200 -7.63300 15.45600 1.000 66.30738 81 SER A C 1
ATOM 653 O O . SER A 1 81 ? -68.88500 -6.67300 15.30800 1.000 71.50463 81 SER A O 1
ATOM 656 N N . SER A 1 82 ? -70.33900 -7.82100 16.58600 1.000 65.96677 82 SER A N 1
ATOM 657 C CA . SER A 1 82 ? -70.13300 -6.90800 17.70500 1.000 68.61460 82 SER A CA 1
ATOM 658 C C . SER A 1 82 ? -68.83400 -7.17100 18.45200 1.000 68.13983 82 SER A C 1
ATOM 659 O O . SER A 1 82 ? -68.36700 -6.27600 19.16000 1.000 76.69660 82 SER A O 1
ATOM 662 N N . ILE A 1 83 ? -68.24100 -8.36500 18.30300 1.000 74.03794 83 ILE A N 1
ATOM 663 C CA . ILE A 1 83 ? -67.01900 -8.74400 19.01400 1.000 74.61581 83 ILE A CA 1
ATOM 664 C C . ILE A 1 83 ? -65.82500 -8.03100 18.39400 1.000 73.34647 83 ILE A C 1
ATOM 665 O O . ILE A 1 83 ? -65.33400 -8.43500 17.33500 1.000 81.19295 83 ILE A O 1
ATOM 670 N N . GLN A 1 84 ? -65.35400 -6.96200 19.04300 1.000 74.99861 84 GLN A N 1
ATOM 671 C CA . GLN A 1 84 ? -64.36100 -6.09500 18.41100 1.000 80.97725 84 GLN A CA 1
ATOM 672 C C . GLN A 1 84 ? -63.02000 -6.81200 18.21200 1.000 80.08536 84 GLN A C 1
ATOM 673 O O . GLN A 1 84 ? -62.42000 -6.73600 17.12700 1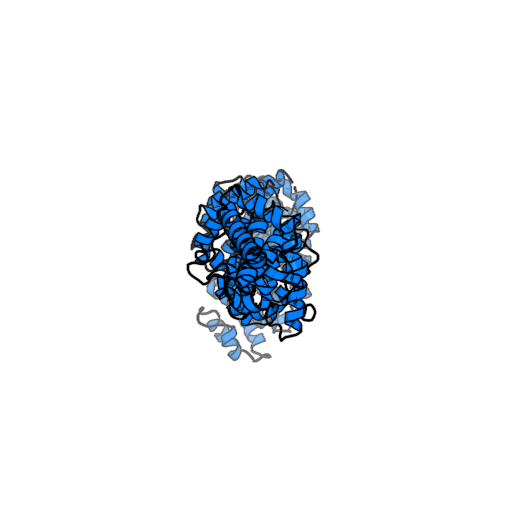.000 78.19036 84 GLN A O 1
ATOM 679 N N . GLU A 1 85 ? -62.56100 -7.54300 19.23300 1.000 72.52701 85 GLU A N 1
ATOM 680 C CA . GLU A 1 85 ? -61.20500 -8.08800 19.24600 1.000 86.91787 85 GLU A CA 1
ATOM 681 C C . GLU A 1 85 ? -60.94600 -9.01900 18.06600 1.000 89.59460 85 GLU A C 1
ATOM 682 O O . GLU A 1 85 ? -59.79400 -9.18300 17.63800 1.000 82.83982 85 GLU A O 1
ATOM 688 N N . ILE A 1 86 ? -61.99500 -9.62600 17.52100 1.000 83.42887 86 ILE A N 1
ATOM 689 C CA . ILE A 1 86 ? -61.84700 -10.59000 16.44300 1.000 83.94516 86 ILE A CA 1
ATOM 690 C C . ILE A 1 86 ? -62.51100 -10.09900 15.15700 1.000 84.09454 86 ILE A C 1
ATOM 691 O O . ILE A 1 86 ? -62.65900 -10.85400 14.19700 1.000 81.80474 86 ILE A O 1
ATOM 696 N N . ARG A 1 87 ? -62.83300 -8.80400 15.10500 1.000 84.97045 87 ARG A N 1
ATOM 697 C CA . ARG A 1 87 ? -63.48700 -8.25000 13.92100 1.000 78.55660 87 ARG A CA 1
ATOM 698 C C . ARG A 1 87 ? -62.64100 -8.38200 12.66000 1.000 81.15916 87 ARG A C 1
ATOM 699 O O . ARG A 1 87 ? -63.13700 -8.95800 11.67600 1.000 81.40906 87 ARG A O 1
ATOM 707 N N . PRO A 1 88 ? -61.38700 -7.91000 12.60100 1.000 85.60357 88 PRO A N 1
ATOM 708 C CA . PRO A 1 88 ? -60.64000 -8.06700 11.33600 1.000 86.18730 88 PRO A CA 1
ATOM 709 C C . PRO A 1 88 ? -60.49900 -9.52500 10.90000 1.000 81.98924 88 PRO A C 1
ATOM 710 O O . PRO A 1 88 ? -60.60300 -9.81800 9.70100 1.000 84.69064 88 PRO A O 1
ATOM 714 N N . LEU A 1 89 ? -60.33000 -10.45700 11.84700 1.000 81.68216 89 LEU A N 1
ATOM 715 C CA . LEU A 1 89 ? -60.25000 -11.87200 11.48800 1.000 76.70061 89 LEU A CA 1
ATOM 716 C C . LEU A 1 89 ? -61.52400 -12.32600 10.78300 1.000 89.81293 89 LEU A C 1
ATOM 717 O O . LEU A 1 89 ? -61.46700 -13.00300 9.74300 1.000 78.53195 89 LEU A O 1
ATOM 722 N N . LEU A 1 90 ? -62.68800 -11.93100 11.31900 1.000 82.51321 90 LEU A N 1
ATOM 723 C CA . LEU A 1 90 ? -63.94800 -12.17300 10.62500 1.000 85.01561 90 LEU A CA 1
ATOM 724 C C . LEU A 1 90 ? -63.89600 -11.64100 9.20200 1.000 82.29441 90 LEU A C 1
ATOM 725 O O . LEU A 1 90 ? -64.22000 -12.35800 8.24500 1.000 82.04752 90 LEU A O 1
ATOM 730 N N . LEU A 1 91 ? -63.45900 -10.38600 9.04200 1.000 77.14084 91 LEU A N 1
ATOM 731 C CA . LEU A 1 91 ? -63.32500 -9.82700 7.70100 1.000 84.50801 91 LEU A CA 1
ATOM 732 C C . LEU A 1 91 ? -62.50400 -10.76300 6.82400 1.000 87.04312 91 LEU A C 1
ATOM 733 O O . LEU A 1 91 ? -62.94100 -11.15900 5.73200 1.000 85.82716 91 LEU A O 1
ATOM 738 N N . VAL A 1 92 ? -61.33800 -11.18900 7.32800 1.000 82.38888 92 VAL A N 1
ATOM 739 C CA . VAL A 1 92 ? -60.48500 -12.07900 6.54700 1.000 83.16529 92 VAL A CA 1
ATOM 740 C C . VAL A 1 92 ? -61.26700 -13.31900 6.15600 1.000 87.23189 92 VAL A C 1
ATOM 741 O O . VAL A 1 92 ? -61.37300 -13.66100 4.97000 1.000 91.46739 92 VAL A O 1
ATOM 745 N N . THR A 1 93 ? -61.91100 -13.94900 7.14200 1.000 88.56162 93 THR A N 1
ATOM 746 C CA . THR A 1 93 ? -62.69400 -15.14200 6.86000 1.000 91.17041 93 THR A CA 1
ATOM 747 C C . THR A 1 93 ? -63.72400 -14.86700 5.77700 1.000 87.74198 93 THR A C 1
ATOM 748 O O . THR A 1 93 ? -63.82000 -15.61000 4.79200 1.000 94.41472 93 THR A O 1
ATOM 752 N N . MET A 1 94 ? -64.45000 -13.75500 5.89600 1.000 83.49358 94 MET A N 1
ATOM 753 C CA . MET A 1 94 ? -65.46200 -13.47100 4.88800 1.000 88.96237 94 MET A CA 1
ATOM 754 C C . MET A 1 94 ? -64.80900 -13.26800 3.53000 1.000 94.89066 94 MET A C 1
ATOM 755 O O . MET A 1 94 ? -65.26100 -13.83600 2.52600 1.000 100.79113 94 MET A O 1
ATOM 760 N N . LYS A 1 95 ? -63.69300 -12.52200 3.50000 1.000 98.37549 95 LYS A N 1
ATOM 761 C CA . LYS A 1 95 ? -62.94000 -12.34100 2.26200 1.000 99.82561 95 LYS A CA 1
ATOM 762 C C . LYS A 1 95 ? -62.51600 -13.68200 1.67900 1.000 98.05455 95 LYS A C 1
ATOM 763 O O . LYS A 1 95 ? -62.59900 -13.88400 0.45900 1.000 104.74175 95 LYS A O 1
ATOM 769 N N . SER A 1 96 ? -62.10400 -14.63000 2.53700 1.000 103.68822 96 SER A N 1
ATOM 770 C CA . SER A 1 96 ? -61.73800 -15.94900 2.02400 1.000 109.38141 96 SER A CA 1
ATOM 771 C C . SER A 1 96 ? -62.96000 -16.63800 1.42800 1.000 108.42173 96 SER A C 1
ATOM 772 O O . SER A 1 96 ? -62.91100 -17.14300 0.29700 1.000 110.47049 96 SER A O 1
ATOM 775 N N . LEU A 1 97 ? -64.09200 -16.60300 2.14800 1.000 101.27548 97 LEU A N 1
ATOM 776 C CA . LEU A 1 97 ? -65.33000 -17.11200 1.57000 1.000 105.75204 97 LEU A CA 1
ATOM 777 C C . LEU A 1 97 ? -65.66100 -16.37100 0.28400 1.000 113.57545 97 LEU A C 1
ATOM 778 O O . LEU A 1 97 ? -66.22700 -16.95500 -0.64600 1.000 116.00439 97 LEU A O 1
ATOM 783 N N . MET A 1 98 ? -65.28200 -15.09200 0.20300 1.000 112.89786 98 MET A N 1
ATOM 784 C CA . MET A 1 98 ? -65.58500 -14.28600 -0.97300 1.000 110.67104 98 MET A CA 1
ATOM 785 C C . MET A 1 98 ? -64.70400 -14.66200 -2.15600 1.000 116.96318 98 MET A C 1
ATOM 786 O O . MET A 1 98 ? -65.11200 -14.48000 -3.30800 1.000 119.65099 98 MET A O 1
ATOM 791 N N . SER A 1 99 ? -63.49800 -15.18300 -1.89500 1.000 122.84870 99 SER A N 1
ATOM 792 C CA . SER A 1 99 ? -62.54300 -15.39700 -2.98200 1.000 121.71345 99 SER A CA 1
ATOM 793 C C . SER A 1 99 ? -63.04600 -16.43700 -3.97500 1.000 123.71023 99 SER A C 1
ATOM 794 O O . SER A 1 99 ? -62.69800 -16.38600 -5.15900 1.000 114.87906 99 SER A O 1
ATOM 797 N N . ASN A 1 100 ? -63.87700 -17.36700 -3.51700 1.000 146.30714 100 ASN A N 1
ATOM 798 C CA . ASN A 1 100 ? -64.44200 -18.42300 -4.34200 1.000 149.12378 100 ASN A CA 1
ATOM 799 C C . ASN A 1 100 ? -65.93000 -18.52600 -4.01900 1.000 150.97284 100 ASN A C 1
ATOM 800 O O . ASN A 1 100 ? -66.29500 -18.68500 -2.85000 1.000 157.51058 100 ASN A O 1
ATOM 805 N N . HIS A 1 101 ? -66.78300 -18.42400 -5.04700 1.000 141.18545 101 HIS A N 1
ATOM 806 C CA . HIS A 1 101 ? -68.23800 -18.26300 -4.87900 1.000 136.35625 101 HIS A CA 1
ATOM 807 C C . HIS A 1 101 ? -68.56900 -16.94200 -4.18800 1.000 126.29385 101 HIS A C 1
ATOM 808 O O . HIS A 1 101 ? -69.28800 -16.90500 -3.18800 1.000 121.60463 101 HIS A O 1
ATOM 815 N N . SER A 1 102 ? -68.03800 -15.84700 -4.72900 1.000 126.11301 102 SER A N 1
ATOM 816 C CA . SER A 1 102 ? -68.33500 -14.53500 -4.16500 1.000 117.86218 102 SER A CA 1
ATOM 817 C C . SER A 1 102 ? -69.83900 -14.27900 -4.13100 1.000 117.85401 102 SER A C 1
ATOM 818 O O . SER A 1 102 ? -70.39300 -13.89000 -3.09400 1.000 121.04688 102 SER A O 1
ATOM 821 N N . ASP A 1 103 ? -70.51700 -14.51200 -5.25900 1.000 118.43647 103 ASP A N 1
ATOM 822 C CA . ASP A 1 103 ? -71.92300 -14.13500 -5.38400 1.000 125.59152 103 ASP A CA 1
ATOM 823 C C . ASP A 1 103 ? -72.78600 -14.81800 -4.32900 1.000 122.15625 103 ASP A C 1
ATOM 824 O O . ASP A 1 103 ? -73.64900 -14.17800 -3.71400 1.000 118.71227 103 ASP A O 1
ATOM 829 N N . ASN A 1 104 ? -72.57100 -16.11700 -4.10400 1.000 120.86045 104 ASN A N 1
ATOM 830 C CA . ASN A 1 104 ? -73.37800 -16.83000 -3.11600 1.000 123.05672 104 ASN A CA 1
ATOM 831 C C . ASN A 1 104 ? -73.07300 -16.36600 -1.69700 1.000 116.31827 104 ASN A C 1
ATOM 832 O O . ASN A 1 104 ? -73.98000 -16.30700 -0.85200 1.000 113.98043 104 ASN A O 1
ATOM 837 N N . THR A 1 105 ? -71.81200 -16.03500 -1.41600 1.000 114.27719 105 THR A N 1
ATOM 838 C CA . THR A 1 105 ? -71.48300 -15.44600 -0.12600 1.000 108.74929 105 THR A CA 1
ATOM 839 C C . THR A 1 105 ? -72.27600 -14.16200 0.09500 1.000 116.92516 105 THR A C 1
ATOM 840 O O . THR A 1 105 ? -72.98300 -14.02500 1.10400 1.000 111.97254 105 THR A O 1
ATOM 844 N N . GLU A 1 106 ? -72.20200 -13.22200 -0.86200 1.000 116.10482 106 GLU A N 1
ATOM 845 C CA . GLU A 1 106 ? -72.93600 -11.96400 -0.72400 1.000 108.89770 106 GLU A CA 1
ATOM 846 C C . GLU A 1 106 ? -74.44200 -12.19300 -0.61000 1.000 108.72325 106 GLU A C 1
ATOM 847 O O . GLU A 1 106 ? -75.13200 -11.44800 0.09800 1.000 104.19359 106 GLU A O 1
ATOM 853 N N . GLN A 1 107 ? -74.96000 -13.23100 -1.27400 1.000 118.79492 107 GLN A N 1
ATOM 854 C CA . GLN A 1 107 ? -76.39500 -13.51500 -1.24700 1.000 120.69732 107 GLN A CA 1
ATOM 855 C C . GLN A 1 107 ? -76.84600 -13.95600 0.14000 1.000 119.86260 107 GLN A C 1
ATOM 856 O O . GLN A 1 107 ? -77.78500 -13.38500 0.72100 1.000 119.77159 107 GLN A O 1
ATOM 862 N N . LYS A 1 108 ? -76.20200 -15.00200 0.67200 1.000 107.70237 108 LYS A N 1
ATOM 863 C CA . LYS A 1 108 ? -76.48400 -15.42900 2.03900 1.000 103.62288 108 LYS A CA 1
ATOM 864 C C . LYS A 1 108 ? -76.34200 -14.27300 3.01600 1.000 98.37339 108 LYS A C 1
ATOM 865 O O . LYS A 1 108 ? -77.13200 -14.14300 3.96100 1.000 92.30998 108 LYS A O 1
ATOM 871 N N . CYS A 1 109 ? -75.33700 -13.42200 2.80200 1.000 94.60387 109 CYS A N 1
ATOM 872 C CA . CYS A 1 109 ? -75.14500 -12.27900 3.68100 1.000 90.12423 109 CYS A CA 1
ATOM 873 C C . CYS A 1 109 ? -76.35700 -11.35500 3.65200 1.000 89.89579 109 CYS A C 1
ATOM 874 O O . CYS A 1 109 ? -76.87100 -10.96100 4.70700 1.000 86.00058 109 CYS A O 1
ATOM 877 N N . GLY A 1 110 ? -76.82200 -10.99200 2.45200 1.000 88.44663 110 GLY A N 1
ATOM 878 C CA . GLY A 1 110 ? -78.00700 -10.15400 2.35800 1.000 85.07295 110 GLY A CA 1
ATOM 879 C C . GLY A 1 110 ? -79.20500 -10.76400 3.06000 1.000 88.60608 110 GLY A C 1
ATOM 880 O O . GLY A 1 110 ? -79.97000 -10.06400 3.73400 1.000 83.80127 110 GLY A O 1
ATOM 881 N N . ASN A 1 111 ? -79.36900 -12.08400 2.93400 1.000 79.63770 111 ASN A N 1
ATOM 882 C CA . ASN A 1 111 ? -80.51800 -12.73800 3.56100 1.000 85.81221 111 ASN A CA 1
ATOM 883 C C . ASN A 1 111 ? -80.44500 -12.66300 5.08000 1.000 82.22837 111 ASN A C 1
ATOM 884 O O . ASN A 1 111 ? -81.45400 -12.38600 5.75400 1.000 80.12466 111 ASN A O 1
ATOM 889 N N . ILE A 1 112 ? -79.25900 -12.92600 5.63200 1.000 79.43922 112 ILE A N 1
ATOM 890 C CA . ILE A 1 112 ? -79.05500 -12.80500 7.07100 1.000 77.20216 112 ILE A CA 1
ATOM 891 C C . ILE A 1 112 ? -79.27400 -11.36600 7.52900 1.000 77.08887 112 ILE A C 1
ATOM 892 O O . ILE A 1 112 ? -79.82800 -11.12100 8.60700 1.000 73.33227 112 ILE A O 1
ATOM 897 N N . LEU A 1 113 ? -78.85000 -10.39100 6.72500 1.000 74.27151 113 LEU A N 1
ATOM 898 C CA . LEU A 1 113 ? -79.07100 -9.00800 7.12000 1.000 72.37442 113 LEU A CA 1
ATOM 899 C C . LEU A 1 113 ? -80.56500 -8.70800 7.20300 1.000 70.51242 113 LEU A C 1
ATOM 900 O O . LEU A 1 113 ? -81.01900 -8.02300 8.12800 1.000 66.88640 113 LEU A O 1
ATOM 905 N N . GLN A 1 114 ? -81.34500 -9.23000 6.25300 1.000 71.30964 114 GLN A N 1
ATOM 906 C CA . GLN A 1 114 ? -82.78500 -8.97700 6.26800 1.000 74.72978 114 GLN A CA 1
ATOM 907 C C . GLN A 1 114 ? -83.44900 -9.60900 7.49100 1.000 72.77987 114 GLN A C 1
ATOM 908 O O . GLN A 1 114 ? -84.35800 -9.01400 8.10000 1.000 62.39047 114 GLN A O 1
ATOM 914 N N . GLN A 1 115 ? -83.00400 -10.81200 7.87800 1.000 72.30986 115 GLN A N 1
ATOM 915 C CA . GLN A 1 115 ? -83.52900 -11.38000 9.12100 1.000 73.18994 115 GLN A CA 1
ATOM 916 C C . GLN A 1 115 ? -83.08800 -10.56100 10.33300 1.000 65.80504 115 GLN A C 1
ATOM 917 O O . GLN A 1 115 ? -83.84700 -10.42700 11.30300 1.000 67.22744 115 GLN A O 1
ATOM 923 N N . LEU A 1 116 ? -81.87900 -9.99800 10.29400 1.000 61.02805 116 LEU A N 1
ATOM 924 C CA . LEU A 1 116 ? -81.42500 -9.18900 11.41800 1.000 66.88841 116 LEU A CA 1
ATOM 925 C C . LEU A 1 116 ? -82.27400 -7.93000 11.54200 1.000 66.50067 116 LEU A C 1
ATOM 926 O O . LEU A 1 116 ? -82.66000 -7.53900 12.64500 1.000 67.37654 116 LEU A O 1
ATOM 931 N N . LEU A 1 117 ? -82.58900 -7.29700 10.41700 1.000 63.47722 117 LEU A N 1
ATOM 932 C CA . LEU A 1 117 ? -83.50200 -6.15900 10.44300 1.000 69.24290 117 LEU A CA 1
ATOM 933 C C . LEU A 1 117 ? -84.86100 -6.53500 11.04700 1.000 61.84231 117 LEU A C 1
ATOM 934 O O . LEU A 1 117 ? -85.38600 -5.80500 11.89200 1.000 54.95119 117 LEU A O 1
ATOM 939 N N . ILE A 1 118 ? -85.43700 -7.67300 10.65200 1.000 56.81233 118 ILE A N 1
ATOM 940 C CA . ILE A 1 118 ? -86.72100 -8.04700 11.24900 1.000 60.93110 118 ILE A CA 1
ATOM 941 C C . ILE A 1 118 ? -86.58400 -8.23900 12.76100 1.000 64.34308 118 ILE A C 1
ATOM 942 O O . ILE A 1 118 ? -87.43100 -7.77900 13.53800 1.000 63.60724 118 ILE A O 1
ATOM 947 N N . GLU A 1 119 ? -85.52700 -8.92300 13.20600 1.000 60.30346 119 GLU A N 1
ATOM 948 C CA . GLU A 1 119 ? -85.31700 -9.06800 14.64600 1.000 66.69422 119 GLU A CA 1
ATOM 949 C C . GLU A 1 119 ? -85.15800 -7.71200 15.32700 1.000 66.40011 119 GLU A C 1
ATOM 950 O O . GLU A 1 119 ? -85.67800 -7.49700 16.42900 1.000 61.49123 119 GLU A O 1
ATOM 956 N N . ALA A 1 120 ? -84.46700 -6.78000 14.67200 1.000 63.72300 120 ALA A N 1
ATOM 957 C CA . ALA A 1 120 ? -84.25900 -5.45100 15.23000 1.000 62.79712 120 ALA A CA 1
ATOM 958 C C . ALA A 1 120 ? -85.56400 -4.67700 15.34000 1.000 66.74159 120 ALA A C 1
ATOM 959 O O . ALA A 1 120 ? -85.75200 -3.91600 16.29300 1.000 71.13765 120 ALA A O 1
ATOM 961 N N . GLU A 1 121 ? -86.47500 -4.85600 14.38500 1.000 64.58698 121 GLU A N 1
ATOM 962 C CA . GLU A 1 121 ? -87.76800 -4.18300 14.46500 1.000 65.19757 121 GLU A CA 1
ATOM 963 C C . GLU A 1 121 ? -88.60400 -4.69900 15.64500 1.000 66.68919 121 GLU A C 1
ATOM 964 O O . GLU A 1 121 ? -89.41200 -3.94600 16.20500 1.000 64.81853 121 GLU A O 1
ATOM 970 N N . GLU A 1 122 ? -88.43000 -5.96400 16.04300 1.000 65.55307 122 GLU A N 1
ATOM 971 C CA . GLU A 1 122 ? -89.21000 -6.54200 17.13000 1.000 65.22830 122 GLU A CA 1
ATOM 972 C C . GLU A 1 122 ? -88.49100 -6.49000 18.48000 1.000 68.62251 122 GLU A C 1
ATOM 973 O O . GLU A 1 122 ? -88.96000 -7.10700 19.44300 1.000 72.26597 122 GLU A O 1
ATOM 979 N N . ASP A 1 123 ? -87.36900 -5.77900 18.57300 1.000 72.77605 123 ASP A N 1
ATOM 980 C CA . ASP A 1 123 ? -86.59000 -5.69900 19.80600 1.000 75.98756 123 ASP A CA 1
ATOM 981 C C . ASP A 1 123 ? -87.00200 -4.44500 20.57000 1.000 81.54330 123 ASP A C 1
ATOM 982 O O . ASP A 1 123 ? -86.88000 -3.32800 20.05300 1.000 76.83362 123 ASP A O 1
ATOM 987 N N . SER A 1 124 ? -87.50500 -4.63100 21.79300 1.000 85.43502 124 SER A N 1
ATOM 988 C CA . SER A 1 124 ? -87.72400 -3.49300 22.68800 1.000 88.27845 124 SER A CA 1
ATOM 989 C C . SER A 1 124 ? -86.41400 -2.80900 23.06500 1.000 93.99574 124 SER A C 1
ATOM 990 O O . SER A 1 124 ? -86.41200 -1.62000 23.40500 1.000 88.07282 124 SER A O 1
ATOM 993 N N . GLY A 1 125 ? -85.30000 -3.54600 23.03200 1.000 103.51723 125 GLY A N 1
ATOM 994 C CA . GLY A 1 125 ? -83.98800 -2.97900 23.24200 1.000 101.08805 125 GLY A CA 1
ATOM 995 C C . GLY A 1 125 ? -83.27500 -2.70400 21.92600 1.000 94.36955 125 GLY A C 1
ATOM 996 O O . GLY A 1 125 ? -83.78100 -2.95700 20.83300 1.000 100.10474 125 GLY A O 1
ATOM 997 N N . ASN A 1 126 ? -82.06000 -2.18200 22.05300 1.000 82.81726 126 ASN A N 1
ATOM 998 C CA . ASN A 1 126 ? -81.27000 -1.80600 20.89200 1.000 81.84244 126 ASN A CA 1
ATOM 999 C C . ASN A 1 126 ? -80.24200 -2.85900 20.50300 1.000 75.76046 126 ASN A C 1
ATOM 1000 O O . ASN A 1 126 ? -79.42800 -2.60100 19.60600 1.000 68.65117 126 ASN A O 1
ATOM 1005 N N . VAL A 1 127 ? -80.26300 -4.03600 21.13900 1.000 75.91725 127 VAL A N 1
ATOM 1006 C CA . VAL A 1 127 ? -79.15200 -4.96700 20.95900 1.000 79.48313 127 VAL A CA 1
ATOM 1007 C C . VAL A 1 127 ? -79.16700 -5.57700 19.56000 1.000 74.93045 127 VAL A C 1
ATOM 1008 O O . VAL A 1 127 ? -78.11400 -5.70200 18.91300 1.000 66.13010 127 VAL A O 1
ATOM 1012 N N . SER A 1 128 ? -80.35500 -5.90100 19.03900 1.000 69.31082 128 SER A N 1
ATOM 1013 C CA . SER A 1 128 ? -80.43300 -6.41000 17.67100 1.000 70.84346 128 SER A CA 1
ATOM 1014 C C . SER A 1 128 ? -80.04500 -5.34000 16.65200 1.000 63.94282 128 SER A C 1
ATOM 1015 O O . SER A 1 128 ? -79.40800 -5.63600 15.63300 1.000 62.76837 128 SER A O 1
ATOM 1018 N N . LEU A 1 129 ? -80.40600 -4.08800 16.90400 1.000 59.68530 129 LEU A N 1
ATOM 1019 C CA . LEU A 1 129 ? -80.01400 -3.03900 15.97300 1.000 63.80943 129 LEU A CA 1
ATOM 1020 C C . LEU A 1 129 ? -78.50200 -2.83300 15.98600 1.000 64.62039 129 LEU A C 1
ATOM 1021 O O . LEU A 1 129 ? -77.89300 -2.61400 14.92900 1.000 59.75431 129 LEU A O 1
ATOM 1026 N N . ARG A 1 130 ? -77.88900 -2.86200 17.17800 1.000 70.16296 130 ARG A N 1
ATOM 1027 C CA . ARG A 1 130 ? -76.43200 -2.78600 17.26400 1.000 73.02429 130 ARG A CA 1
ATOM 1028 C C . ARG A 1 130 ? -75.80800 -3.87200 16.41200 1.000 68.68619 130 ARG A C 1
ATOM 1029 O O . ARG A 1 130 ? -74.90900 -3.60700 15.59800 1.000 61.07661 130 ARG A O 1
ATOM 1037 N N . LEU A 1 131 ? -76.27000 -5.11100 16.61300 1.000 64.34390 131 LEU A N 1
ATOM 1038 C CA . LEU A 1 131 ? -75.73300 -6.23900 15.86400 1.000 62.59020 131 LEU A CA 1
ATOM 1039 C C . LEU A 1 131 ? -75.85900 -5.99800 14.37500 1.000 68.99472 131 LEU A C 1
ATOM 1040 O O . LEU A 1 131 ? -74.92100 -6.25200 13.60800 1.000 64.33400 131 LEU A O 1
ATOM 1045 N N . LEU A 1 132 ? -77.02400 -5.50700 13.95000 1.000 57.68363 132 LEU A N 1
ATOM 1046 C CA . LEU A 1 132 ? -77.26500 -5.29300 12.53500 1.000 60.61880 132 LEU A CA 1
ATOM 1047 C C . LEU A 1 132 ? -76.28600 -4.26600 11.96400 1.000 61.64354 132 LEU A C 1
ATOM 1048 O O . LEU A 1 132 ? -75.67700 -4.48800 10.90800 1.000 62.06778 132 LEU A O 1
ATOM 1053 N N . VAL A 1 133 ? -76.10300 -3.13600 12.65500 1.000 60.41419 133 VAL A N 1
ATOM 1054 C CA . VAL A 1 133 ? -75.22700 -2.12100 12.06500 1.000 64.89748 133 VAL A CA 1
ATOM 1055 C C . VAL A 1 133 ? -73.76500 -2.54600 12.16300 1.000 64.46031 133 VAL A C 1
ATOM 1056 O O . VAL A 1 133 ? -72.95000 -2.16400 11.31700 1.000 66.69417 133 VAL A O 1
ATOM 1060 N N . ASP A 1 134 ? -73.41300 -3.37300 13.15400 1.000 61.05100 134 ASP A N 1
ATOM 1061 C CA . ASP A 1 134 ? -72.05500 -3.90300 13.21500 1.000 68.67432 134 ASP A CA 1
ATOM 1062 C C . ASP A 1 134 ? -71.78100 -4.86300 12.05900 1.000 69.02800 134 ASP A C 1
ATOM 1063 O O . ASP A 1 134 ? -70.71300 -4.80100 11.44400 1.000 65.71844 134 ASP A O 1
ATOM 1068 N N . ALA A 1 135 ? -72.73000 -5.75200 11.74900 1.000 67.53756 135 ALA A N 1
ATOM 1069 C CA . ALA A 1 135 ? -72.57900 -6.63600 10.59200 1.000 67.31424 135 ALA A CA 1
ATOM 1070 C C . ALA A 1 135 ? -72.46200 -5.83200 9.30100 1.000 70.58994 135 ALA A C 1
ATOM 1071 O O . ALA A 1 135 ? -71.60300 -6.10900 8.44400 1.000 67.47648 135 ALA A O 1
ATOM 1073 N N . MET A 1 136 ? -73.32500 -4.82400 9.15100 1.000 65.80883 136 MET A N 1
ATOM 1074 C CA . MET A 1 136 ? -73.27000 -3.97300 7.97400 1.000 70.83256 136 MET A CA 1
ATOM 1075 C C . MET A 1 136 ? -71.91300 -3.29300 7.83900 1.000 74.17410 136 MET A C 1
ATOM 1076 O O . MET A 1 136 ? -71.36700 -3.19700 6.73500 1.000 65.89610 136 MET A O 1
ATOM 1081 N N . SER A 1 137 ? -71.37000 -2.77300 8.93900 1.000 64.99974 137 SER A N 1
ATOM 1082 C CA . SER A 1 137 ? -70.09300 -2.08500 8.82800 1.000 72.11934 137 SER A CA 1
ATOM 1083 C C . SER A 1 137 ? -68.97400 -3.07400 8.55100 1.000 76.60952 137 SER A C 1
ATOM 1084 O O . SER A 1 137 ? -68.04200 -2.76200 7.80200 1.000 75.00692 137 SER A O 1
ATOM 1087 N N . LEU A 1 138 ? -69.08400 -4.28500 9.10300 1.000 72.45319 138 LEU A N 1
ATOM 1088 C CA . LEU A 1 138 ? -68.06000 -5.30400 8.92000 1.000 78.20044 138 LEU A CA 1
ATOM 1089 C C . LEU A 1 138 ? -67.93500 -5.72300 7.46000 1.000 79.56248 138 LEU A C 1
ATOM 1090 O O . LEU A 1 138 ? -66.82400 -5.79900 6.92000 1.000 82.42103 138 LEU A O 1
ATOM 1095 N N . VAL A 1 139 ? -69.05900 -6.01800 6.80400 1.000 85.23010 139 VAL A N 1
ATOM 1096 C CA . VAL A 1 139 ? -68.99000 -6.58900 5.46200 1.000 91.24372 139 VAL A CA 1
ATOM 1097 C C . VAL A 1 139 ? -69.22600 -5.55400 4.36600 1.000 93.98247 139 VAL A C 1
ATOM 1098 O O . VAL A 1 139 ? -69.28500 -5.91700 3.18900 1.000 99.53013 139 VAL A O 1
ATOM 1102 N N . PHE A 1 140 ? -69.34000 -4.27400 4.71700 1.000 89.82047 140 PHE A N 1
ATOM 1103 C CA . PHE A 1 140 ? -69.70200 -3.27400 3.71400 1.000 87.15304 140 PHE A CA 1
ATOM 1104 C C . PHE A 1 140 ? -68.72000 -3.19000 2.55400 1.000 91.05997 140 PHE A C 1
ATOM 1105 O O . PHE A 1 140 ? -69.17900 -3.08800 1.40100 1.000 91.40355 140 PHE A O 1
ATOM 1113 N N . PRO A 1 141 ? -67.40000 -3.20800 2.75500 1.000 91.33880 141 PRO A N 1
ATOM 1114 C CA . PRO A 1 141 ? -66.49900 -2.99700 1.61600 1.000 94.20426 141 PRO A CA 1
ATOM 1115 C C . PRO A 1 141 ? -66.31200 -4.22200 0.73000 1.000 93.82109 141 PRO A C 1
ATOM 1116 O O . PRO A 1 141 ? -65.52400 -4.14900 -0.22200 1.000 100.18722 141 PRO A O 1
ATOM 1120 N N . ILE A 1 142 ? -67.01500 -5.33000 0.99700 1.000 93.44853 142 ILE A N 1
ATOM 1121 C CA . ILE A 1 142 ? -66.85700 -6.55800 0.22100 1.000 98.91089 142 ILE A CA 1
ATOM 1122 C C . ILE A 1 142 ? -68.20800 -7.01800 -0.32700 1.000 99.08096 142 ILE A C 1
ATOM 1123 O O . ILE A 1 142 ? -68.28000 -7.59000 -1.42200 1.000 94.87533 142 ILE A O 1
ATOM 1128 N N . CYS A 1 143 ? -69.28200 -6.77500 0.43000 1.000 97.28558 143 CYS A N 1
ATOM 1129 C CA . CYS A 1 143 ? -70.65400 -7.09500 0.03600 1.000 98.17666 143 CYS A CA 1
ATOM 1130 C C . CYS A 1 143 ? -71.44100 -5.84700 -0.34500 1.000 95.85773 143 CYS A C 1
ATOM 1131 O O . CYS A 1 143 ? -72.60900 -5.70100 0.01600 1.000 97.03358 143 CYS A O 1
ATOM 1134 N N . LEU A 1 144 ? -70.80300 -4.95500 -1.10900 1.000 95.04613 144 LEU A N 1
ATOM 1135 C CA . LEU A 1 144 ? -71.30700 -3.59800 -1.29700 1.000 94.81123 144 LEU A CA 1
ATOM 1136 C C . LEU A 1 144 ? -72.73500 -3.57800 -1.83800 1.000 90.60304 144 LEU A C 1
ATOM 1137 O O . LEU A 1 144 ? -73.51600 -2.69800 -1.47200 1.000 94.05564 144 LEU A O 1
ATOM 1142 N N . GLY A 1 145 ? -73.10800 -4.54500 -2.67000 1.000 92.94237 145 GLY A N 1
ATOM 1143 C CA . GLY A 1 145 ? -74.44900 -4.56700 -3.22400 1.000 91.29699 145 GLY A CA 1
ATOM 1144 C C . GLY A 1 145 ? -75.55800 -4.69000 -2.19400 1.000 97.72770 145 GLY A C 1
ATOM 1145 O O . GLY A 1 145 ? -76.41000 -3.79300 -2.07100 1.000 90.95474 145 GLY A O 1
ATOM 1146 N N . VAL A 1 146 ? -75.56300 -5.80100 -1.44900 1.000 95.10687 146 VAL A N 1
ATOM 1147 C CA . VAL A 1 146 ? -76.62400 -6.01200 -0.46800 1.000 93.82365 146 VAL A CA 1
ATOM 1148 C C . VAL A 1 146 ? -76.54600 -4.97200 0.64400 1.000 94.45635 146 VAL A C 1
ATOM 1149 O O . VAL A 1 146 ? -77.57600 -4.55300 1.18700 1.000 90.31918 146 VAL A O 1
ATOM 1153 N N . CYS A 1 147 ? -75.34100 -4.52600 0.99400 1.000 89.81269 147 CYS A N 1
ATOM 1154 C CA . CYS A 1 147 ? -75.21100 -3.54100 2.06000 1.000 89.19908 147 CYS A CA 1
ATOM 1155 C C . CYS A 1 147 ? -75.79400 -2.19900 1.64600 1.000 90.97995 147 CYS A C 1
ATOM 1156 O O . CYS A 1 147 ? -76.48300 -1.54500 2.43800 1.000 79.85836 147 CYS A O 1
ATOM 1159 N N . ARG A 1 148 ? -75.49200 -1.75600 0.42300 1.000 91.97787 148 ARG A N 1
ATOM 1160 C CA . ARG A 1 148 ? -76.09400 -0.53000 -0.08300 1.000 87.54201 148 ARG A CA 1
ATOM 1161 C C . ARG A 1 148 ? -77.60800 -0.66600 -0.15000 1.000 88.94206 148 ARG A C 1
ATOM 1162 O O . ARG A 1 148 ? -78.33500 0.26300 0.22200 1.000 84.90502 148 ARG A O 1
ATOM 1170 N N . ASP A 1 149 ? -78.10100 -1.83400 -0.59200 1.000 94.26780 149 ASP A N 1
ATOM 1171 C CA . ASP A 1 149 ? -79.54700 -2.05400 -0.65500 1.000 92.01802 149 ASP A CA 1
ATOM 1172 C C . ASP A 1 149 ? -80.19000 -1.91800 0.71500 1.000 88.51745 149 ASP A C 1
ATOM 1173 O O . ASP A 1 149 ? -81.24000 -1.28200 0.86200 1.000 84.52856 149 ASP A O 1
ATOM 1178 N N . MET A 1 150 ? -79.57700 -2.52500 1.72700 1.000 87.50870 150 MET A N 1
ATOM 1179 C CA . MET A 1 150 ? -80.07900 -2.40800 3.08600 1.000 79.20800 150 MET A CA 1
ATOM 1180 C C . MET A 1 150 ? -80.04900 -0.95200 3.54300 1.000 79.54693 150 MET A C 1
ATOM 1181 O O . MET A 1 150 ? -81.09800 -0.34100 3.79400 1.000 74.88865 150 MET A O 1
ATOM 1186 N N . PHE A 1 151 ? -78.84500 -0.37100 3.62500 1.000 79.31782 151 PHE A N 1
ATOM 1187 C CA . PHE A 1 151 ? -78.69200 0.99100 4.13400 1.000 80.97364 151 PHE A CA 1
ATOM 1188 C C . PHE A 1 151 ? -79.64600 1.96900 3.45500 1.000 74.16715 151 PHE A C 1
ATOM 1189 O O . PHE A 1 151 ? -80.19800 2.85800 4.11000 1.000 79.26060 151 PHE A O 1
ATOM 1197 N N . LEU A 1 152 ? -79.85800 1.82100 2.14900 1.000 75.49545 152 LEU A N 1
ATOM 1198 C CA . LEU A 1 152 ? -80.65500 2.79800 1.42200 1.000 79.32857 152 LEU A CA 1
ATOM 1199 C C . LEU A 1 152 ? -82.15100 2.59900 1.60300 1.000 74.26390 152 LEU A C 1
ATOM 1200 O O . LEU A 1 152 ? -82.91400 3.49400 1.23200 1.000 75.83649 152 LEU A O 1
ATOM 1205 N N . SER A 1 153 ? -82.58700 1.46500 2.15700 1.000 75.34429 153 SER A N 1
ATOM 1206 C CA . SER A 1 153 ? -84.01500 1.17500 2.24600 1.000 72.20567 153 SER A CA 1
ATOM 1207 C C . SER A 1 153 ? -84.68500 1.98800 3.35400 1.000 72.66756 153 SER A C 1
ATOM 1208 O O . SER A 1 153 ? -84.12900 2.15700 4.44800 1.000 62.27760 153 SER A O 1
ATOM 1211 N N . THR A 1 154 ? -85.89100 2.49700 3.05100 1.000 64.25604 154 THR A N 1
ATOM 1212 C CA . THR A 1 154 ? -86.69600 3.20000 4.05300 1.000 67.21420 154 THR A CA 1
ATOM 1213 C C . THR A 1 154 ? -86.87700 2.37600 5.32900 1.000 71.12236 154 THR A C 1
ATOM 1214 O O . THR A 1 154 ? -86.79300 2.91500 6.43500 1.000 66.61741 154 THR A O 1
ATOM 1218 N N . ASP A 1 155 ? -87.14100 1.07500 5.20300 1.000 67.54892 155 ASP A N 1
ATOM 1219 C CA . ASP A 1 155 ? -87.37800 0.26600 6.39200 1.000 67.08909 155 ASP A CA 1
ATOM 1220 C C . ASP A 1 155 ? -86.17700 0.28500 7.32500 1.000 70.41249 155 ASP A C 1
ATOM 1221 O O . ASP A 1 155 ? -86.33100 0.42400 8.54500 1.000 66.60206 155 ASP A O 1
ATOM 1226 N N . PHE A 1 156 ? -84.96800 0.17900 6.77200 1.000 65.12100 156 PHE A N 1
ATOM 1227 C CA . PHE A 1 156 ? -83.79700 0.20200 7.63000 1.000 65.93775 156 PHE A CA 1
ATOM 1228 C C . PHE A 1 156 ? -83.56100 1.59900 8.18900 1.000 64.52738 156 PHE A C 1
ATOM 1229 O O . PHE A 1 156 ? -83.22300 1.75300 9.37300 1.000 62.82356 156 PHE A O 1
ATOM 1237 N N . GLN A 1 157 ? -83.71700 2.62700 7.34700 1.000 60.17979 157 GLN A N 1
ATOM 1238 C CA . GLN A 1 157 ? -83.51800 3.99700 7.81400 1.000 67.81680 157 GLN A CA 1
ATOM 1239 C C . GLN A 1 157 ? -84.50400 4.34800 8.93000 1.000 63.99262 157 GLN A C 1
ATOM 1240 O O . GLN A 1 157 ? -84.14700 5.01900 9.90100 1.000 61.87000 157 GLN A O 1
ATOM 1246 N N . ASP A 1 158 ? -85.74800 3.89000 8.81200 1.000 61.11771 158 ASP A N 1
ATOM 1247 C CA . ASP A 1 158 ? -86.76300 4.20600 9.80700 1.000 65.29235 158 ASP A CA 1
ATOM 1248 C C . ASP A 1 158 ? -86.31900 3.77700 11.20300 1.000 63.77354 158 ASP A C 1
ATOM 1249 O O . ASP A 1 158 ? -86.21500 4.60100 12.12600 1.000 59.98522 158 ASP A O 1
ATOM 1254 N N . ILE A 1 159 ? -85.98900 2.49600 11.35800 1.000 58.61334 159 ILE A N 1
ATOM 1255 C CA . ILE A 1 159 ? -85.60800 2.01700 12.67500 1.000 63.65816 159 ILE A CA 1
ATOM 1256 C C . ILE A 1 159 ? -84.29300 2.64700 13.11300 1.000 60.38099 159 ILE A C 1
ATOM 1257 O O . ILE A 1 159 ? -84.14200 3.04400 14.27900 1.000 59.73749 159 ILE A O 1
ATOM 1262 N N . LEU A 1 160 ? -83.34700 2.83600 12.18700 1.000 56.80574 160 LEU A N 1
ATOM 1263 C CA . LEU A 1 160 ? -82.04800 3.35000 12.61700 1.000 59.42328 160 LEU A CA 1
ATOM 1264 C C . LEU A 1 160 ? -82.16700 4.77700 13.12700 1.000 60.92938 160 LEU A C 1
ATOM 1265 O O . LEU A 1 160 ? -81.78300 5.07700 14.26700 1.000 59.72941 160 LEU A O 1
ATOM 1270 N N . THR A 1 161 ? -82.64800 5.68400 12.27200 1.000 62.81658 161 THR A N 1
ATOM 1271 C CA . THR A 1 161 ? -82.76600 7.08400 12.65600 1.000 54.31653 161 THR A CA 1
ATOM 1272 C C . THR A 1 161 ? -83.62800 7.21900 13.89500 1.000 61.77280 161 THR A C 1
ATOM 1273 O O . THR A 1 161 ? -83.33300 8.01100 14.80200 1.000 63.06380 161 THR A O 1
ATOM 1277 N N . ARG A 1 162 ? -84.68700 6.42500 13.99700 1.000 56.98499 162 ARG A N 1
ATOM 1278 C CA . ARG A 1 162 ? -85.59300 6.60000 15.16000 1.000 61.19368 162 ARG A CA 1
ATOM 1279 C C . ARG A 1 162 ? -84.85300 6.22200 16.43700 1.000 62.19562 162 ARG A C 1
ATOM 1280 O O . ARG A 1 162 ? -84.93100 6.98700 17.40300 1.000 60.37579 162 ARG A O 1
ATOM 1288 N N . ASN A 1 163 ? -84.16700 5.08000 16.43000 1.000 63.47455 163 ASN A N 1
ATOM 1289 C CA . ASN A 1 163 ? -83.52700 4.64900 17.66500 1.000 63.96087 163 ASN A CA 1
ATOM 1290 C C . ASN A 1 163 ? -82.36300 5.54900 18.01000 1.000 61.08736 163 ASN A C 1
ATOM 1291 O O . ASN A 1 163 ? -82.11100 5.79800 19.19100 1.000 63.50842 163 ASN A O 1
ATOM 1296 N N . LEU A 1 164 ? -81.67100 6.07900 17.00200 1.000 64.46444 164 LEU A N 1
ATOM 1297 C CA . LEU A 1 164 ? -80.64000 7.07500 17.27000 1.000 60.08575 164 LEU A CA 1
ATOM 1298 C C . LEU A 1 164 ? -81.24200 8.27200 17.99200 1.000 68.07620 164 LEU A C 1
ATOM 1299 O O . LEU A 1 164 ? -80.79100 8.64300 19.08000 1.000 75.94829 164 LEU A O 1
ATOM 1304 N N . ASN A 1 165 ? -82.29700 8.86100 17.41900 1.000 57.85684 165 ASN A N 1
ATOM 1305 C CA . ASN A 1 165 ? -82.97200 9.97400 18.08000 1.000 69.54284 165 ASN A CA 1
ATOM 1306 C C . ASN A 1 165 ? -83.39100 9.62100 19.50900 1.000 71.30037 165 ASN A C 1
ATOM 1307 O O . ASN A 1 165 ? -83.21600 10.42900 20.42500 1.000 72.41250 165 ASN A O 1
ATOM 1312 N N . SER A 1 166 ? -83.91000 8.40200 19.72400 1.000 68.72660 166 SER A N 1
ATOM 1313 C CA . SER A 1 166 ? -84.46500 8.00600 21.02000 1.000 61.71326 166 SER A CA 1
ATOM 1314 C C . SER A 1 166 ? -83.41700 7.60200 22.05400 1.000 68.78309 166 SER A C 1
ATOM 1315 O O . SER A 1 166 ? -83.70800 7.62000 23.25100 1.000 64.71220 166 SER A O 1
ATOM 1318 N N . SER A 1 167 ? -82.21900 7.19700 21.63100 1.000 68.07112 167 SER A N 1
ATOM 1319 C CA . SER A 1 167 ? -81.26100 6.53600 22.52100 1.000 76.80401 167 SER A CA 1
ATOM 1320 C C . SER A 1 167 ? -79.89000 7.19800 22.38000 1.000 65.54864 167 SER A C 1
ATOM 1321 O O . SER A 1 167 ? -78.87100 6.53400 22.20600 1.000 66.20203 167 SER A O 1
ATOM 1324 N N . ALA A 1 168 ? -79.87500 8.53000 22.45200 1.000 70.85072 168 ALA A N 1
ATOM 1325 C CA . ALA A 1 168 ? -78.65100 9.31000 22.30300 1.000 72.56899 168 ALA A CA 1
ATOM 1326 C C . ALA A 1 168 ? -77.56000 8.97200 23.32100 1.000 76.31941 168 ALA A C 1
ATOM 1327 O O . ALA A 1 168 ? -76.41700 9.38200 23.11300 1.000 68.44493 168 ALA A O 1
ATOM 1329 N N . ASP A 1 169 ? -77.86300 8.24600 24.40100 1.000 71.63346 169 ASP A N 1
ATOM 1330 C CA . ASP A 1 169 ? -76.85000 7.84100 25.37200 1.000 69.86030 169 ASP A CA 1
ATOM 1331 C C . ASP A 1 169 ? -76.57800 6.34300 25.36000 1.000 75.45684 169 ASP A C 1
ATOM 1332 O O . ASP A 1 169 ? -75.94400 5.83500 26.28800 1.000 81.84544 169 ASP A O 1
ATOM 1337 N N . ASP A 1 170 ? -77.07200 5.62300 24.35800 1.000 66.72803 170 ASP A N 1
ATOM 1338 C CA . ASP A 1 170 ? -76.65700 4.24500 24.09800 1.000 72.01211 170 ASP A CA 1
ATOM 1339 C C . ASP A 1 170 ? -75.35200 4.28600 23.29300 1.000 66.36467 170 ASP A C 1
ATOM 1340 O O . ASP A 1 170 ? -75.33600 4.20300 22.05900 1.000 57.95380 170 ASP A O 1
ATOM 1345 N N . GLU A 1 171 ? -74.23400 4.42800 24.02100 1.000 63.35958 171 GLU A N 1
ATOM 1346 C CA . GLU A 1 171 ? -72.94400 4.67400 23.37800 1.000 62.48290 171 GLU A CA 1
ATOM 1347 C C . GLU A 1 171 ? -72.60000 3.58500 22.36900 1.000 66.01838 171 GLU A C 1
ATOM 1348 O O . GLU A 1 171 ? -72.06100 3.88400 21.29500 1.000 63.15142 171 GLU A O 1
ATOM 1354 N N . HIS A 1 172 ? -72.92800 2.32100 22.67500 1.000 56.17728 172 HIS A N 1
ATOM 1355 C CA . HIS A 1 172 ? -72.57600 1.25600 21.74500 1.000 61.47072 172 HIS A CA 1
ATOM 1356 C C . HIS A 1 172 ? -73.33200 1.40500 20.43500 1.000 59.47561 172 HIS A C 1
ATOM 1357 O O . HIS A 1 172 ? -72.75600 1.22300 19.35600 1.000 56.95045 172 HIS A O 1
ATOM 1364 N N . LEU A 1 173 ? -74.60300 1.79700 20.50100 1.000 62.11977 173 LEU A N 1
ATOM 1365 C CA . LEU A 1 173 ? -75.38600 1.96100 19.28000 1.000 63.76631 173 LEU A CA 1
ATOM 1366 C C . LEU A 1 173 ? -74.91800 3.17700 18.49200 1.000 61.20338 173 LEU A C 1
ATOM 1367 O O . LEU A 1 173 ? -74.71800 3.10000 17.27600 1.000 60.90198 173 LEU A O 1
ATOM 1372 N N . VAL A 1 174 ? -74.74700 4.31600 19.16800 1.000 60.57932 174 VAL A N 1
ATOM 1373 C CA . VAL A 1 174 ? -74.28700 5.51500 18.46900 1.000 67.61796 174 VAL A CA 1
ATOM 1374 C C . VAL A 1 174 ? -72.95100 5.25000 17.77800 1.000 65.01297 174 VAL A C 1
ATOM 1375 O O . VAL A 1 174 ? -72.79000 5.53500 16.58400 1.000 59.24948 174 VAL A O 1
ATOM 1379 N N . ASN A 1 175 ? -71.98600 4.68400 18.52500 1.000 57.99734 175 ASN A N 1
ATOM 1380 C CA . ASN A 1 175 ? -70.65000 4.40900 17.99000 1.000 65.23512 175 ASN A CA 1
ATOM 1381 C C . ASN A 1 175 ? -70.70200 3.44600 16.81500 1.000 63.09594 175 ASN A C 1
ATOM 1382 O O . ASN A 1 175 ? -70.03300 3.66400 15.79000 1.000 58.77977 175 ASN A O 1
ATOM 1387 N N . GLY A 1 176 ? -71.46400 2.35200 16.95700 1.000 62.94361 176 GLY A N 1
ATOM 1388 C CA . GLY A 1 176 ? -71.62600 1.44400 15.84100 1.000 59.17004 176 GLY A CA 1
ATOM 1389 C C . GLY A 1 176 ? -72.16800 2.15500 14.62400 1.000 64.69215 176 GLY A C 1
ATOM 1390 O O . GLY A 1 176 ? -71.68900 1.94200 13.50500 1.000 64.46867 176 GLY A O 1
ATOM 1391 N N . ALA A 1 177 ? -73.13300 3.06000 14.83700 1.000 62.92508 177 ALA A N 1
ATOM 1392 C CA . ALA A 1 177 ? -73.76900 3.75300 13.72600 1.000 63.01779 177 ALA A CA 1
ATOM 1393 C C . ALA A 1 177 ? -72.81200 4.73600 13.07000 1.000 63.14442 177 ALA A C 1
ATOM 1394 O O . ALA A 1 177 ? -72.80300 4.87400 11.84600 1.000 67.40838 177 ALA A O 1
ATOM 1396 N N . LEU A 1 178 ? -71.99000 5.42200 13.86200 1.000 63.67310 178 LEU A N 1
ATOM 1397 C CA . LEU A 1 178 ? -71.01400 6.33100 13.26700 1.000 67.55003 178 LEU A CA 1
ATOM 1398 C C . LEU A 1 178 ? -69.95200 5.55600 12.47900 1.000 66.34383 178 LEU A C 1
ATOM 1399 O O . LEU A 1 178 ? -69.56800 5.96200 11.37100 1.000 70.59220 178 LEU A O 1
ATOM 1404 N N . ARG A 1 179 ? -69.48800 4.42100 13.00900 1.000 64.04875 179 ARG A N 1
ATOM 1405 C CA . ARG A 1 179 ? -68.54100 3.61900 12.24400 1.000 63.40346 179 ARG A CA 1
ATOM 1406 C C . ARG A 1 179 ? -69.18500 3.10000 10.96600 1.000 69.73393 179 ARG A C 1
ATOM 1407 O O . ARG A 1 179 ? -68.55800 3.11000 9.90000 1.000 73.95906 179 ARG A O 1
ATOM 1415 N N . LEU A 1 180 ? -70.44300 2.65700 11.05000 1.000 68.48689 180 LEU A N 1
ATOM 1416 C CA . LEU A 1 180 ? -71.19700 2.29200 9.85900 1.000 65.67617 180 LEU A CA 1
ATOM 1417 C C . LEU A 1 180 ? -71.21800 3.41900 8.83600 1.000 71.57167 180 LEU A C 1
ATOM 1418 O O . LEU A 1 180 ? -70.96500 3.19900 7.65100 1.000 76.21409 180 LEU A O 1
ATOM 1423 N N . LEU A 1 181 ? -71.55000 4.63100 9.27200 1.000 63.96146 181 LEU A N 1
ATOM 1424 C CA . LEU A 1 181 ? -71.67400 5.74100 8.33300 1.000 72.70201 181 LEU A CA 1
ATOM 1425 C C . LEU A 1 181 ? -70.34300 6.00700 7.63800 1.000 77.52941 181 LEU A C 1
ATOM 1426 O O . LEU A 1 181 ? -70.27400 6.11800 6.40300 1.000 81.54150 181 LEU A O 1
ATOM 1431 N N . ALA A 1 182 ? -69.27000 6.10300 8.42300 1.000 72.85035 182 ALA A N 1
ATOM 1432 C CA . ALA A 1 182 ? -67.94000 6.26800 7.85000 1.000 82.23666 182 ALA A CA 1
ATOM 1433 C C . ALA A 1 182 ? -67.64100 5.16700 6.82400 1.000 83.70498 182 ALA A C 1
ATOM 1434 O O . ALA A 1 182 ? -67.42400 5.45100 5.64000 1.000 84.68686 182 ALA A O 1
ATOM 1436 N N . VAL A 1 183 ? -67.66600 3.89700 7.25300 1.000 77.22726 183 VAL A N 1
ATOM 1437 C CA . VAL A 1 183 ? -67.35000 2.78900 6.34400 1.000 81.79362 183 VAL A CA 1
ATOM 1438 C C . VAL A 1 183 ? -68.19200 2.85600 5.07800 1.000 82.32545 183 VAL A C 1
ATOM 1439 O O . VAL A 1 183 ? -67.69600 2.62100 3.96700 1.000 88.37766 183 VAL A O 1
ATOM 1443 N N . SER A 1 184 ? -69.48100 3.16200 5.22400 1.000 78.42693 184 SER A N 1
ATOM 1444 C CA . SER A 1 184 ? -70.39800 3.07900 4.09900 1.000 83.09023 184 SER A CA 1
ATOM 1445 C C . SER A 1 184 ? -70.17600 4.21700 3.13100 1.000 87.44484 184 SER A C 1
ATOM 1446 O O . SER A 1 184 ? -70.58400 4.11800 1.96800 1.000 87.58523 184 SER A O 1
ATOM 1449 N N . CYS A 1 185 ? -69.53300 5.29200 3.59100 1.000 84.05957 185 CYS A N 1
ATOM 1450 C CA . CYS A 1 185 ? -69.20900 6.38800 2.69000 1.000 87.23700 185 CYS A CA 1
ATOM 1451 C C . CYS A 1 185 ? -68.36700 5.95500 1.49000 1.000 93.72586 185 CYS A C 1
ATOM 1452 O O . CYS A 1 185 ? -68.16100 6.76800 0.57800 1.000 102.46297 185 CYS A O 1
ATOM 1455 N N . ILE A 1 186 ? -67.88900 4.70700 1.45800 1.000 90.43230 186 ILE A N 1
ATOM 1456 C CA . ILE A 1 186 ? -67.16900 4.21000 0.28900 1.000 90.14543 186 ILE A CA 1
ATOM 1457 C C . ILE A 1 186 ? -68.00800 4.38600 -0.97100 1.000 101.65135 186 ILE A C 1
ATOM 1458 O O . ILE A 1 186 ? -67.56900 5.00900 -1.94600 1.000 109.94045 186 ILE A O 1
ATOM 1463 N N . ASP A 1 187 ? -69.23100 3.85600 -0.96400 1.000 107.29188 187 ASP A N 1
ATOM 1464 C CA . ASP A 1 187 ? -70.12000 3.96000 -2.11400 1.000 114.06784 187 ASP A CA 1
ATOM 1465 C C . ASP A 1 187 ? -70.58200 5.39900 -2.31900 1.000 113.97263 187 ASP A C 1
ATOM 1466 O O . ASP A 1 187 ? -70.69700 6.18500 -1.37200 1.000 115.51838 187 ASP A O 1
ATOM 1471 N N . GLU A 1 188 ? -70.85800 5.73900 -3.58200 1.000 107.81244 188 GLU A N 1
ATOM 1472 C CA . GLU A 1 188 ? -71.22800 7.10800 -3.91600 1.000 106.10803 188 GLU A CA 1
ATOM 1473 C C . GLU A 1 188 ? -72.67400 7.40100 -3.55300 1.000 104.52922 188 GLU A C 1
ATOM 1474 O O . GLU A 1 188 ? -72.97100 8.47000 -3.01200 1.000 104.91827 188 GLU A O 1
ATOM 1480 N N . ALA A 1 189 ? -73.58800 6.47600 -3.86200 1.000 108.41340 189 ALA A N 1
ATOM 1481 C CA . ALA A 1 189 ? -74.99700 6.69600 -3.54300 1.000 104.66722 189 ALA A CA 1
ATOM 1482 C C . ALA A 1 189 ? -75.20300 6.80200 -2.03800 1.000 96.34791 189 ALA A C 1
ATOM 1483 O O . ALA A 1 189 ? -75.95400 7.66300 -1.56200 1.000 97.05170 189 ALA A O 1
ATOM 1485 N N . VAL A 1 190 ? -74.52600 5.94700 -1.27200 1.000 101.57808 190 VAL A N 1
ATOM 1486 C CA . VAL A 1 190 ? -74.57800 6.07100 0.17900 1.000 98.32888 190 VAL A CA 1
ATOM 1487 C C . VAL A 1 190 ? -74.00200 7.40700 0.62300 1.000 101.78810 190 VAL A C 1
ATOM 1488 O O . VAL A 1 190 ? -74.53100 8.04900 1.53200 1.000 100.43725 190 VAL A O 1
ATOM 1492 N N . ARG A 1 191 ? -72.90500 7.84400 0.00900 1.000 107.55940 191 ARG A N 1
ATOM 1493 C CA . ARG A 1 191 ? -72.32400 9.11800 0.41700 1.000 107.23063 191 ARG A CA 1
ATOM 1494 C C . ARG A 1 191 ? -73.28600 10.27200 0.14800 1.000 106.67034 191 ARG A C 1
ATOM 1495 O O . ARG A 1 191 ? -73.41800 11.18500 0.97200 1.000 109.03636 191 ARG A O 1
ATOM 1503 N N . ARG A 1 192 ? -73.97900 10.24300 -0.99400 1.000 102.44056 192 ARG A N 1
ATOM 1504 C CA . ARG A 1 192 ? -74.95700 11.28500 -1.28900 1.000 103.06422 192 ARG A CA 1
ATOM 1505 C C . ARG A 1 192 ? -76.10200 11.24200 -0.29800 1.000 102.13213 192 ARG A C 1
ATOM 1506 O O . ARG A 1 192 ? -76.55800 12.28600 0.18800 1.000 99.98125 192 ARG A O 1
ATOM 1514 N N . PHE A 1 193 ? -76.58900 10.03700 0.00100 1.000 100.04826 193 PHE A N 1
ATOM 1515 C CA . PHE A 1 193 ? -77.64400 9.88300 0.99300 1.000 95.89622 193 PHE A CA 1
ATOM 1516 C C . PHE A 1 193 ? -77.20900 10.45700 2.33800 1.000 95.54369 193 PHE A C 1
ATOM 1517 O O . PHE A 1 193 ? -77.92500 11.25600 2.94500 1.000 96.08707 193 PHE A O 1
ATOM 1525 N N . ILE A 1 194 ? -76.01800 10.08000 2.80500 1.000 93.29100 194 ILE A N 1
ATOM 1526 C CA . ILE A 1 194 ? -75.53400 10.54400 4.10300 1.000 92.01710 194 ILE A CA 1
ATOM 1527 C C . ILE A 1 194 ? -75.38500 12.05900 4.10500 1.000 103.92678 194 ILE A C 1
ATOM 1528 O O . ILE A 1 194 ? -75.73600 12.73200 5.08400 1.000 104.28557 194 ILE A O 1
ATOM 1533 N N . ALA A 1 195 ? -74.89400 12.62200 3.00100 1.000 128.44869 195 ALA A N 1
ATOM 1534 C CA . ALA A 1 195 ? -74.67000 14.05500 2.86400 1.000 129.98337 195 ALA A CA 1
ATOM 1535 C C . ALA A 1 195 ? -75.93800 14.82400 2.53600 1.000 131.97736 195 ALA A C 1
ATOM 1536 O O . ALA A 1 195 ? -75.89300 16.05300 2.42000 1.000 133.93247 195 ALA A O 1
ATOM 1538 N N . GLU A 1 196 ? -77.05400 14.13900 2.33700 1.000 105.57913 196 GLU A N 1
ATOM 1539 C CA . GLU A 1 196 ? -78.31400 14.83900 2.19000 1.000 102.64733 196 GLU A CA 1
ATOM 1540 C C . GLU A 1 196 ? -79.24100 14.66200 3.38400 1.000 107.45603 196 GLU A C 1
ATOM 1541 O O . GLU A 1 196 ? -80.05700 15.55200 3.64400 1.000 104.33030 196 GLU A O 1
ATOM 1547 N N . HIS A 1 197 ? -79.10000 13.57100 4.14800 1.000 98.29739 197 HIS A N 1
ATOM 1548 C CA . HIS A 1 197 ? -80.06500 13.22000 5.17800 1.000 91.80353 197 HIS A CA 1
ATOM 1549 C C . HIS A 1 197 ? -79.52700 13.22000 6.60300 1.000 85.89462 197 HIS A C 1
ATOM 1550 O O . HIS A 1 197 ? -80.33700 13.17300 7.53700 1.000 83.72510 197 HIS A O 1
ATOM 1557 N N . TYR A 1 198 ? -78.20900 13.27000 6.81300 1.000 82.70655 198 TYR A N 1
ATOM 1558 C CA . TYR A 1 198 ? -77.67000 13.10900 8.15600 1.000 80.79054 198 TYR A CA 1
ATOM 1559 C C . TYR A 1 198 ? -76.92700 14.32100 8.69400 1.000 83.53893 198 TYR A C 1
ATOM 1560 O O . TYR A 1 198 ? -76.38000 14.24500 9.80300 1.000 79.47561 198 TYR A O 1
ATOM 1569 N N . LEU A 1 199 ? -76.89100 15.43500 7.96800 1.000 80.07648 199 LEU A N 1
ATOM 1570 C CA . LEU A 1 199 ? -76.10500 16.56600 8.44900 1.000 83.58411 199 LEU A CA 1
ATOM 1571 C C . LEU A 1 199 ? -76.66000 17.11100 9.75700 1.000 83.84729 199 LEU A C 1
ATOM 1572 O O . LEU A 1 199 ? -75.89200 17.53700 10.62700 1.000 83.95794 199 LEU A O 1
ATOM 1577 N N . LYS A 1 200 ? -77.98500 17.09800 9.91900 1.000 84.67193 200 LYS A N 1
ATOM 1578 C CA . LYS A 1 200 ? -78.58400 17.55200 11.17000 1.000 80.61351 200 LYS A CA 1
ATOM 1579 C C . LYS A 1 200 ? -78.10400 16.69300 12.32700 1.000 84.03157 200 LYS A C 1
ATOM 1580 O O . LYS A 1 200 ? -77.54500 17.19900 13.31600 1.000 83.10787 200 LYS A O 1
ATOM 1586 N N . THR A 1 201 ? -78.34500 15.37800 12.21200 1.000 80.32627 201 THR A N 1
ATOM 1587 C CA . THR A 1 201 ? -77.89400 14.41100 13.20800 1.000 84.83395 201 THR A CA 1
ATOM 1588 C C . THR A 1 201 ? -76.39700 14.53400 13.47900 1.000 79.75283 201 THR A C 1
ATOM 1589 O O . THR A 1 201 ? -75.96000 14.46000 14.63500 1.000 78.65025 201 THR A O 1
ATOM 1593 N N . LEU A 1 202 ? -75.58700 14.70000 12.42700 1.000 80.48292 202 LEU A N 1
ATOM 1594 C CA . LEU A 1 202 ? -74.14600 14.73100 12.64900 1.000 76.72619 202 LEU A CA 1
ATOM 1595 C C . LEU A 1 202 ? -73.72700 16.00000 13.36400 1.000 77.57747 202 LEU A C 1
ATOM 1596 O O . LEU A 1 202 ? -72.84600 15.95900 14.22400 1.000 71.52598 202 LEU A O 1
ATOM 1601 N N . GLN A 1 203 ? -74.33300 17.14200 13.02000 1.000 75.68071 203 GLN A N 1
ATOM 1602 C CA . GLN A 1 203 ? -74.08700 18.35700 13.79600 1.000 78.79622 203 GLN A CA 1
ATOM 1603 C C . GLN A 1 203 ? -74.44200 18.14000 15.25900 1.000 79.74071 203 GLN A C 1
ATOM 1604 O O . GLN A 1 203 ? -73.67100 18.50600 16.16700 1.000 82.00234 203 GLN A O 1
ATOM 1610 N N . GLN A 1 204 ? -75.58600 17.48700 15.49700 1.000 80.58850 204 GLN A N 1
ATOM 1611 C CA . GLN A 1 204 ? -76.01200 17.17600 16.85400 1.000 80.36509 204 GLN A CA 1
ATOM 1612 C C . GLN A 1 204 ? -74.94400 16.37900 17.59000 1.000 77.38143 204 GLN A C 1
ATOM 1613 O O . GLN A 1 204 ? -74.36700 16.85400 18.58100 1.000 74.37309 204 GLN A O 1
ATOM 1619 N N . SER A 1 205 ? -74.64000 15.17300 17.09300 1.000 75.77163 205 SER A N 1
ATOM 1620 C CA . SER A 1 205 ? -73.65700 14.32000 17.76800 1.000 72.62105 205 SER A CA 1
ATOM 1621 C C . SER A 1 205 ? -72.27600 14.95100 17.79600 1.000 75.33511 205 SER A C 1
ATOM 1622 O O . SER A 1 205 ? -71.48700 14.63500 18.69800 1.000 72.04451 205 SER A O 1
ATOM 1625 N N . PHE A 1 206 ? -71.97800 15.86900 16.86200 1.000 72.05869 206 PHE A N 1
ATOM 1626 C CA . PHE A 1 206 ? -70.72700 16.61000 16.94100 1.000 76.97967 206 PHE A CA 1
ATOM 1627 C C . PHE A 1 206 ? -70.69600 17.52000 18.15500 1.000 73.78740 206 PHE A C 1
ATOM 1628 O O . PHE A 1 206 ? -69.61600 17.78800 18.69500 1.000 72.27981 206 PHE A O 1
ATOM 1636 N N . LYS A 1 207 ? -71.85500 18.02000 18.59600 1.000 78.28905 207 LYS A N 1
ATOM 1637 C CA . LYS A 1 207 ? -71.84000 18.80100 19.83500 1.000 78.86277 207 LYS A CA 1
ATOM 1638 C C . LYS A 1 207 ? -71.50900 17.95700 21.07400 1.000 69.33954 207 LYS A C 1
ATOM 1639 O O . LYS A 1 207 ? -71.00900 18.50900 22.05400 1.000 72.17333 207 LYS A O 1
ATOM 1645 N N . VAL A 1 208 ? -71.73400 16.64300 21.05000 1.000 67.06998 208 VAL A N 1
ATOM 1646 C CA . VAL A 1 208 ? -71.56000 15.79100 22.22900 1.000 70.46840 208 VAL A CA 1
ATOM 1647 C C . VAL A 1 208 ? -70.12300 15.29700 22.27700 1.000 71.26264 208 VAL A C 1
ATOM 1648 O O . VAL A 1 208 ? -69.68700 14.58900 21.36200 1.000 78.08518 208 VAL A O 1
ATOM 1652 N N . GLU A 1 209 ? -69.41400 15.59900 23.37200 1.000 70.14062 209 GLU A N 1
ATOM 1653 C CA . GLU A 1 209 ? -67.99100 15.26400 23.45600 1.000 70.72907 209 GLU A CA 1
ATOM 1654 C C . GLU A 1 209 ? -67.72400 13.79200 23.15900 1.000 65.55413 209 GLU A C 1
ATOM 1655 O O . GLU A 1 209 ? -66.92900 13.47300 22.26900 1.000 69.52890 209 GLU A O 1
ATOM 1661 N N . LYS A 1 210 ? -68.39600 12.87600 23.86200 1.000 69.08677 210 LYS A N 1
ATOM 1662 C CA . LYS A 1 210 ? -68.06700 11.45400 23.71400 1.000 67.05028 210 LYS A CA 1
ATOM 1663 C C . LYS A 1 210 ? -68.29900 10.90400 22.29300 1.000 58.41631 210 LYS A C 1
ATOM 1664 O O . LYS A 1 210 ? -67.95700 9.74700 22.04700 1.000 64.48727 210 LYS A O 1
ATOM 1670 N N . TYR A 1 211 ? -68.81200 11.69700 21.35200 1.000 63.57013 211 TYR A N 1
ATOM 1671 C CA . TYR A 1 211 ? -69.00000 11.28100 19.96400 1.000 67.27591 211 TYR A CA 1
ATOM 1672 C C . TYR A 1 211 ? -68.30500 12.19800 18.97300 1.000 70.30534 211 TYR A C 1
ATOM 1673 O O . TYR A 1 211 ? -68.46400 12.01400 17.75100 1.000 73.51463 211 TYR A O 1
ATOM 1682 N N . LYS A 1 212 ? -67.57200 13.19900 19.46400 1.000 68.94323 212 LYS A N 1
ATOM 1683 C CA . LYS A 1 212 ? -67.04100 14.23700 18.59100 1.000 74.07614 212 LYS A CA 1
ATOM 1684 C C . LYS A 1 212 ? -66.09700 13.64300 17.55100 1.000 71.08781 212 LYS A C 1
ATOM 1685 O O . LYS A 1 212 ? -66.21600 13.92000 16.35000 1.000 66.21151 212 LYS A O 1
ATOM 1691 N N . VAL A 1 213 ? -65.15700 12.81300 17.99800 1.000 68.99706 213 VAL A N 1
ATOM 1692 C CA . VAL A 1 213 ? -64.13400 12.31000 17.09100 1.000 72.67163 213 VAL A CA 1
ATOM 1693 C C . VAL A 1 213 ? -64.75700 11.41200 16.02800 1.000 79.54475 213 VAL A C 1
ATOM 1694 O O . VAL A 1 213 ? -64.45900 11.54600 14.83300 1.000 80.15589 213 VAL A O 1
ATOM 1698 N N . LEU A 1 214 ? -65.64300 10.49500 16.43400 1.000 69.59899 214 LEU A N 1
ATOM 1699 C CA . LEU A 1 214 ? -66.24800 9.61100 15.44100 1.000 72.89012 214 LEU A CA 1
ATOM 1700 C C . LEU A 1 214 ? -67.09900 10.40200 14.45600 1.000 76.54017 214 LEU A C 1
ATOM 1701 O O . LEU A 1 214 ? -67.11300 10.11200 13.24800 1.000 76.51675 214 LEU A O 1
ATOM 1706 N N . THR A 1 215 ? -67.79800 11.43000 14.94600 1.000 75.48445 215 THR A N 1
ATOM 1707 C CA . THR A 1 215 ? -68.61600 12.23400 14.05100 1.000 76.18861 215 THR A CA 1
ATOM 1708 C C . THR A 1 215 ? -67.75000 12.99000 13.05200 1.000 71.45683 215 THR A C 1
ATOM 1709 O O . THR A 1 215 ? -68.07600 13.04800 11.86000 1.000 74.18956 215 THR A O 1
ATOM 1713 N N . ALA A 1 216 ? -66.65100 13.58700 13.52300 1.000 80.03079 216 ALA A N 1
ATOM 1714 C CA . ALA A 1 216 ? -65.71500 14.25500 12.61600 1.000 82.39068 216 ALA A CA 1
ATOM 1715 C C . ALA A 1 216 ? -65.17500 13.28600 11.56400 1.000 80.59548 216 ALA A C 1
ATOM 1716 O O . ALA A 1 216 ? -65.02200 13.64700 10.38900 1.000 76.87569 216 ALA A O 1
ATOM 1718 N N . LEU A 1 217 ? -64.88300 12.04800 11.97200 1.000 70.56564 217 LEU A N 1
ATOM 1719 C CA . LEU A 1 217 ? -64.40200 11.05900 11.01600 1.000 82.65445 217 LEU A CA 1
ATOM 1720 C C . LEU A 1 217 ? -65.47300 10.70000 9.99000 1.000 85.11358 217 LEU A C 1
ATOM 1721 O O . LEU A 1 217 ? -65.14100 10.27800 8.87600 1.000 82.90380 217 LEU A O 1
ATOM 1726 N N . VAL A 1 218 ? -66.75500 10.84400 10.34300 1.000 84.93286 218 VAL A N 1
ATOM 1727 C CA . VAL A 1 218 ? -67.80300 10.71300 9.32300 1.000 81.44702 218 VAL A CA 1
ATOM 1728 C C . VAL A 1 218 ? -67.84800 11.94300 8.42300 1.000 85.96221 218 VAL A C 1
ATOM 1729 O O . VAL A 1 218 ? -68.08400 11.84100 7.21100 1.000 86.05732 218 VAL A O 1
ATOM 1733 N N . LEU A 1 219 ? -67.65800 13.12300 9.00300 1.000 91.67093 219 LEU A N 1
ATOM 1734 C CA . LEU A 1 219 ? -67.82500 14.35100 8.23800 1.000 86.51989 219 LEU A CA 1
ATOM 1735 C C . LEU A 1 219 ? -66.68100 14.54600 7.24100 1.000 90.46943 219 LEU A C 1
ATOM 1736 O O . LEU A 1 219 ? -66.89000 15.11100 6.15900 1.000 77.21636 219 LEU A O 1
ATOM 1741 N N . ILE A 1 220 ? -65.47600 14.07600 7.58900 1.000 93.74146 220 ILE A N 1
ATOM 1742 C CA . ILE A 1 220 ? -64.31900 14.14300 6.69100 1.000 94.60638 220 ILE A CA 1
ATOM 1743 C C . ILE A 1 220 ? -64.65400 13.56500 5.32200 1.000 97.50221 220 ILE A C 1
ATOM 1744 O O . ILE A 1 220 ? -64.22100 14.09000 4.28600 1.000 100.97229 220 ILE A O 1
ATOM 1749 N N . LYS A 1 221 ? -65.43600 12.47600 5.29900 1.000 92.64848 221 LYS A N 1
ATOM 1750 C CA . LYS A 1 221 ? -65.77800 11.73300 4.09200 1.000 89.46272 221 LYS A CA 1
ATOM 1751 C C . LYS A 1 221 ? -66.93700 12.34200 3.30800 1.000 93.45921 221 LYS A C 1
ATOM 1752 O O . LYS A 1 221 ? -67.45100 11.69400 2.38400 1.000 89.08877 221 LYS A O 1
ATOM 1758 N N . ILE A 1 222 ? -67.35300 13.56000 3.64200 1.000 92.27653 222 ILE A N 1
ATOM 1759 C CA . ILE A 1 222 ? -68.43700 14.23200 2.93100 1.000 94.78359 222 ILE A CA 1
ATOM 1760 C C . ILE A 1 222 ? -68.10200 15.72900 2.80000 1.000 99.52130 222 ILE A C 1
ATOM 1761 O O . ILE A 1 222 ? -68.98600 16.58400 2.65300 1.000 94.28935 222 ILE A O 1
ATOM 1766 N N . LYS A 1 230 ? -66.16400 24.75800 3.99100 1.000 132.86664 230 LYS A N 1
ATOM 1767 C CA . LYS A 1 230 ? -64.88100 25.25500 4.55500 1.000 137.43239 230 LYS A CA 1
ATOM 1768 C C . LYS A 1 230 ? -64.98800 25.29500 6.08600 1.000 131.76845 230 LYS A C 1
ATOM 1769 O O . LYS A 1 230 ? -64.38500 24.42600 6.74300 1.000 127.77219 230 LYS A O 1
ATOM 1775 N N . GLU A 1 231 ? -65.71800 26.27300 6.62500 1.000 132.12018 231 GLU A N 1
ATOM 1776 C CA . GLU A 1 231 ? -65.92200 26.34600 8.09400 1.000 132.65397 231 GLU A CA 1
ATOM 1777 C C . GLU A 1 231 ? -66.31400 24.95300 8.60500 1.000 127.54658 231 GLU A C 1
ATOM 1778 O O . GLU A 1 231 ? -65.76100 24.52000 9.63900 1.000 122.65230 231 GLU A O 1
ATOM 1784 N N . THR A 1 232 ? -67.23300 24.28300 7.90300 1.000 127.97258 232 THR A N 1
ATOM 1785 C CA . THR A 1 232 ? -67.64700 22.95200 8.31400 1.000 126.46666 232 THR A CA 1
ATOM 1786 C C . THR A 1 232 ? -66.44900 22.00900 8.37100 1.000 118.01636 232 THR A C 1
ATOM 1787 O O . THR A 1 232 ? -66.32600 21.20100 9.29700 1.000 110.22648 232 THR A O 1
ATOM 1791 N N . LEU A 1 233 ? -65.52400 22.14100 7.42000 1.000 124.92054 233 LEU A N 1
ATOM 1792 C CA . LEU A 1 233 ? -64.30000 21.34800 7.46400 1.000 119.49996 233 LEU A CA 1
ATOM 1793 C C . LEU A 1 233 ? -63.36200 21.83700 8.56500 1.000 115.92887 233 LEU A C 1
ATOM 1794 O O . LEU A 1 233 ? -62.78300 21.02500 9.30100 1.000 110.82723 233 LEU A O 1
ATOM 1799 N N . ASN A 1 234 ? -63.21100 23.16000 8.69100 1.000 116.03146 234 ASN A N 1
ATOM 1800 C CA . ASN A 1 234 ? -62.31000 23.73600 9.68400 1.000 109.80951 234 ASN A CA 1
ATOM 1801 C C . ASN A 1 234 ? -62.59800 23.20400 11.07900 1.000 106.08435 234 ASN A C 1
ATOM 1802 O O . ASN A 1 234 ? -61.67100 22.98700 11.87600 1.000 99.36429 234 ASN A O 1
ATOM 1807 N N . SER A 1 235 ? -63.88200 23.00200 11.40100 1.000 101.96470 235 SER A N 1
ATOM 1808 C CA . SER A 1 235 ? -64.21800 22.48600 12.72900 1.000 104.15416 235 SER A CA 1
ATOM 1809 C C . SER A 1 235 ? -63.69500 21.06100 12.92100 1.000 95.25117 235 SER A C 1
ATOM 1810 O O . SER A 1 235 ? -63.14100 20.74000 13.98100 1.000 91.37529 235 SER A O 1
ATOM 1813 N N . CYS A 1 236 ? -63.85200 20.20100 11.90200 1.000 91.26932 236 CYS A N 1
ATOM 1814 C CA . CYS A 1 236 ? -63.21100 18.88400 11.90300 1.000 94.40131 236 CYS A CA 1
ATOM 1815 C C . CYS A 1 236 ? -61.71600 18.97000 12.19000 1.000 92.04956 236 CYS A C 1
ATOM 1816 O O . CYS A 1 236 ? -61.18900 18.23900 13.04300 1.000 81.83448 236 CYS A O 1
ATOM 1819 N N . ILE A 1 237 ? -61.00600 19.81700 11.43500 1.000 91.77921 237 ILE A N 1
ATOM 1820 C CA . ILE A 1 237 ? -59.55200 19.90200 11.61200 1.000 92.22738 237 ILE A CA 1
ATOM 1821 C C . ILE A 1 237 ? -59.20200 20.36800 13.02100 1.000 91.46777 237 ILE A C 1
ATOM 1822 O O . ILE A 1 237 ? -58.27000 19.84600 13.65200 1.000 87.25842 237 ILE A O 1
ATOM 1827 N N . ASN A 1 238 ? -59.92700 21.36300 13.53500 1.000 93.30901 238 ASN A N 1
ATOM 1828 C CA . ASN A 1 238 ? -59.65200 21.81700 14.89100 1.000 96.16133 238 ASN A CA 1
ATOM 1829 C C . ASN A 1 238 ? -59.93800 20.71700 15.90200 1.000 90.39925 238 ASN A C 1
ATOM 1830 O O . ASN A 1 238 ? -59.22500 20.59400 16.90900 1.000 85.65695 238 ASN A O 1
ATOM 1835 N N . LEU A 1 239 ? -60.96100 19.89900 15.63500 1.000 86.08669 239 LEU A N 1
ATOM 1836 C CA . LEU A 1 239 ? -61.24500 18.77100 16.51000 1.000 92.22068 239 LEU A CA 1
ATOM 1837 C C . LEU A 1 239 ? -60.08200 17.78600 16.51900 1.000 86.39552 239 LEU A C 1
ATOM 1838 O O . LEU A 1 239 ? -59.57300 17.42200 17.58900 1.000 80.16889 239 LEU A O 1
ATOM 1843 N N . PHE A 1 240 ? -59.65100 17.33900 15.33500 1.000 79.32728 240 PHE A N 1
ATOM 1844 C CA . PHE A 1 240 ? -58.53000 16.40200 15.27700 1.000 79.30678 240 PHE A CA 1
ATOM 1845 C C . PHE A 1 240 ? -57.31300 16.97500 15.97600 1.000 86.80950 240 PHE A C 1
ATOM 1846 O O . PHE A 1 240 ? -56.64300 16.26500 16.74000 1.000 87.95232 240 PHE A O 1
ATOM 1854 N N . ILE A 1 241 ? -57.04600 18.27500 15.77700 1.000 82.90251 241 ILE A N 1
ATOM 1855 C CA . ILE A 1 241 ? -55.84400 18.87500 16.35000 1.000 94.15768 241 ILE A CA 1
ATOM 1856 C C . ILE A 1 241 ? -55.93900 18.90200 17.86400 1.000 88.76102 241 ILE A C 1
ATOM 1857 O O . ILE A 1 241 ? -55.02700 18.44800 18.56600 1.000 97.19154 241 ILE A O 1
ATOM 1862 N N . ASP A 1 242 ? -57.04200 19.43600 18.38700 1.000 94.77076 242 ASP A N 1
ATOM 1863 C CA . ASP A 1 242 ? -57.19100 19.56600 19.83200 1.000 98.32481 242 ASP A CA 1
ATOM 1864 C C . ASP A 1 242 ? -57.20000 18.19700 20.50200 1.000 93.50496 242 ASP A C 1
ATOM 1865 O O . ASP A 1 242 ? -56.53100 17.99500 21.52300 1.000 95.56335 242 ASP A O 1
ATOM 1870 N N . SER A 1 243 ? -57.91900 17.22900 19.91600 1.000 92.15655 243 SER A N 1
ATOM 1871 C CA . SER A 1 243 ? -57.97800 15.88500 20.49000 1.000 97.41523 243 SER A CA 1
ATOM 1872 C C . SER A 1 243 ? -56.64700 15.15200 20.39600 1.000 103.12575 243 SER A C 1
ATOM 1873 O O . SER A 1 243 ? -56.35100 14.31500 21.25600 1.000 112.71700 243 SER A O 1
ATOM 1876 N N . LEU A 1 244 ? -55.83000 15.43900 19.37700 1.000 103.37112 244 LEU A N 1
ATOM 1877 C CA . LEU A 1 244 ? -54.48500 14.87700 19.36100 1.000 96.15876 244 LEU A CA 1
ATOM 1878 C C . LEU A 1 244 ? -53.60900 15.53800 20.41900 1.000 102.66365 244 LEU A C 1
ATOM 1879 O O . LEU A 1 244 ? -52.88800 14.84800 21.15300 1.000 101.82936 244 LEU A O 1
ATOM 1884 N N . SER A 1 245 ? -53.66900 16.87500 20.52400 1.000 111.52621 245 SER A N 1
ATOM 1885 C CA . SER A 1 245 ? -52.84800 17.58000 21.51200 1.000 111.75595 245 SER A CA 1
ATOM 1886 C C . SER A 1 245 ? -53.20500 17.16300 22.93100 1.000 113.12977 245 SER A C 1
ATOM 1887 O O . SER A 1 245 ? -52.33400 17.12000 23.81200 1.000 110.79847 245 SER A O 1
ATOM 1890 N N . ASN A 1 246 ? -54.47200 16.83400 23.17000 1.000 124.47811 246 ASN A N 1
ATOM 1891 C CA . ASN A 1 246 ? -54.84300 16.31100 24.47700 1.000 132.90631 246 ASN A CA 1
ATOM 1892 C C . ASN A 1 246 ? -54.14900 14.97500 24.74200 1.000 128.77451 246 ASN A C 1
ATOM 1893 O O . ASN A 1 246 ? -53.65000 14.73200 25.84900 1.000 128.69865 246 ASN A O 1
ATOM 1898 N N . GLY A 1 247 ? -54.05800 14.12500 23.72100 1.000 117.21628 247 GLY A N 1
ATOM 1899 C CA . GLY A 1 247 ? -53.63400 12.74500 23.88000 1.000 112.03159 247 GLY A CA 1
ATOM 1900 C C . GLY A 1 247 ? -54.69900 11.72700 23.52300 1.000 105.25064 247 GLY A C 1
ATOM 1901 O O . GLY A 1 247 ? -54.43800 10.52500 23.64300 1.000 103.77927 247 GLY A O 1
ATOM 1902 N N . GLU A 1 248 ? -55.88000 12.14700 23.06800 1.000 121.16207 248 GLU A N 1
ATOM 1903 C CA . GLU A 1 248 ? -57.02000 11.25900 22.87300 1.000 119.96135 248 GLU A CA 1
ATOM 1904 C C . GLU A 1 248 ? -57.06100 10.73000 21.44600 1.000 115.37879 248 GLU A C 1
ATOM 1905 O O . GLU A 1 248 ? -56.94600 11.50300 20.48600 1.000 113.34179 248 GLU A O 1
ATOM 1911 N N . ASN A 1 249 ? -57.27000 9.41800 21.31400 1.000 112.20386 249 ASN A N 1
ATOM 1912 C CA . ASN A 1 249 ? -57.44800 8.76000 20.02000 1.000 106.87926 249 ASN A CA 1
ATOM 1913 C C . ASN A 1 249 ? -56.26700 9.03800 19.09300 1.000 91.27753 249 ASN A C 1
ATOM 1914 O O . ASN A 1 249 ? -56.42000 9.51100 17.96500 1.000 90.74317 249 ASN A O 1
ATOM 1919 N N . ILE A 1 250 ? -55.07300 8.72700 19.60400 1.000 89.53460 250 ILE A N 1
ATOM 1920 C CA . ILE A 1 250 ? -53.85500 8.92700 18.82700 1.000 88.14486 250 ILE A CA 1
ATOM 1921 C C . ILE A 1 250 ? -53.97400 8.26200 17.46000 1.000 85.62483 250 ILE A C 1
ATOM 1922 O O . ILE A 1 250 ? -53.64000 8.86500 16.43700 1.000 80.71478 250 ILE A O 1
ATOM 1927 N N . GLU A 1 251 ? -54.52300 7.04500 17.40900 1.000 76.84010 251 GLU A N 1
ATOM 1928 C CA . GLU A 1 251 ? -54.59600 6.31000 16.14600 1.000 84.41323 251 GLU A CA 1
ATOM 1929 C C . GLU A 1 251 ? -55.47900 7.02600 15.12200 1.000 79.80355 251 GLU A C 1
ATOM 1930 O O . GLU A 1 251 ? -55.03500 7.35100 14.01000 1.000 85.31585 251 GLU A O 1
ATOM 1936 N N . ILE A 1 252 ? -56.74000 7.27400 15.47700 1.000 88.36888 252 ILE A N 1
ATOM 1937 C CA . ILE A 1 252 ? -57.69300 7.85300 14.52800 1.000 88.32049 252 ILE A CA 1
ATOM 1938 C C . ILE A 1 252 ? -57.25900 9.25600 14.11300 1.000 86.18485 252 ILE A C 1
ATOM 1939 O O . ILE A 1 252 ? -57.31200 9.62200 12.92700 1.000 88.13901 252 ILE A O 1
ATOM 1944 N N . ASN A 1 253 ? -56.82700 10.06200 15.08700 1.000 84.45383 253 ASN A N 1
ATOM 1945 C CA . ASN A 1 253 ? -56.45800 11.44300 14.81400 1.000 80.47849 253 ASN A CA 1
ATOM 1946 C C . ASN A 1 253 ? -55.19600 11.53200 13.97300 1.000 86.79632 253 ASN A C 1
ATOM 1947 O O . ASN A 1 253 ? -55.11700 12.36700 13.06300 1.000 81.35149 253 ASN A O 1
ATOM 1952 N N . THR A 1 254 ? -54.18300 10.70900 14.28000 1.000 84.26116 254 THR A N 1
ATOM 1953 C CA . THR A 1 254 ? -52.97200 10.74700 13.47200 1.000 81.25150 254 THR A CA 1
ATOM 1954 C C . THR A 1 254 ? -53.26400 10.30100 12.05700 1.000 76.59734 254 THR A C 1
ATOM 1955 O O . THR A 1 254 ? -52.73600 10.88600 11.11100 1.000 68.86560 254 THR A O 1
ATOM 1959 N N . GLU A 1 255 ? -54.09400 9.26700 11.88300 1.000 78.86141 255 GLU A N 1
ATOM 1960 C CA . GLU A 1 255 ? -54.44700 8.85700 10.52700 1.000 79.12119 255 GLU A CA 1
ATOM 1961 C C . GLU A 1 255 ? -55.08800 10.01600 9.77600 1.000 75.82954 255 GLU A C 1
ATOM 1962 O O . GLU A 1 255 ? -54.67500 10.37300 8.65400 1.000 74.80634 255 GLU A O 1
ATOM 1968 N N . ALA A 1 256 ? -56.06700 10.65600 10.42400 1.000 79.68639 256 ALA A N 1
ATOM 1969 C CA . ALA A 1 256 ? -56.77000 11.77300 9.81500 1.000 76.83666 256 ALA A CA 1
ATOM 1970 C C . ALA A 1 256 ? -55.80100 12.88700 9.42500 1.000 78.46560 256 ALA A C 1
ATOM 1971 O O . ALA A 1 256 ? -55.76000 13.31300 8.26400 1.000 76.30004 256 ALA A O 1
ATOM 1973 N N . LEU A 1 257 ? -54.99100 13.35000 10.38100 1.000 77.75691 257 LEU A N 1
ATOM 1974 C CA . LEU A 1 257 ? -54.10000 14.48000 10.13300 1.000 74.74177 257 LEU A CA 1
ATOM 1975 C C . LEU A 1 257 ? -52.99300 14.13900 9.13400 1.000 69.19858 257 LEU A C 1
ATOM 1976 O O . LEU A 1 257 ? -52.62500 14.98500 8.32000 1.000 72.41322 257 LEU A O 1
ATOM 1981 N N . ALA A 1 258 ? -52.46000 12.91600 9.15200 1.000 70.95923 258 ALA A N 1
ATOM 1982 C CA . ALA A 1 258 ? -51.53300 12.50300 8.09900 1.000 72.81003 258 ALA A CA 1
ATOM 1983 C C . ALA A 1 258 ? -52.16000 12.65400 6.71900 1.000 73.27415 258 ALA A C 1
ATOM 1984 O O . ALA A 1 258 ? -51.47800 13.02700 5.75500 1.000 73.05248 258 ALA A O 1
ATOM 1986 N N . TYR A 1 259 ? -53.45800 12.37100 6.59900 1.000 76.09866 259 TYR A N 1
ATOM 1987 C CA . TYR A 1 259 ? -54.12500 12.61700 5.31800 1.000 78.74203 259 TYR A CA 1
ATOM 1988 C C . TYR A 1 259 ? -54.30700 14.11400 5.05600 1.000 80.11385 259 TYR A C 1
ATOM 1989 O O . TYR A 1 259 ? -54.00400 14.60900 3.96300 1.000 80.75241 259 TYR A O 1
ATOM 1998 N N . LEU A 1 260 ? -54.79400 14.85000 6.05400 1.000 82.49492 260 LEU A N 1
ATOM 1999 C CA . LEU A 1 260 ? -55.21000 16.23900 5.87700 1.000 78.62889 260 LEU A CA 1
ATOM 2000 C C . LEU A 1 260 ? -54.05800 17.22900 5.75400 1.000 76.27961 260 LEU A C 1
ATOM 2001 O O . LEU A 1 260 ? -54.25400 18.32600 5.21300 1.000 70.97767 260 LEU A O 1
ATOM 2006 N N . THR A 1 261 ? -52.87300 16.89700 6.26000 1.000 70.63237 261 THR A N 1
ATOM 2007 C CA . THR A 1 261 ? -51.76500 17.83200 6.12500 1.000 75.36148 261 THR A CA 1
ATOM 2008 C C . THR A 1 261 ? -51.25600 17.91100 4.69100 1.000 75.46075 261 THR A C 1
ATOM 2009 O O . THR A 1 261 ? -50.32700 18.67600 4.41400 1.000 73.28748 261 THR A O 1
ATOM 2013 N N . LEU A 1 262 ? -51.86900 17.15300 3.78000 1.000 68.46466 262 LEU A N 1
ATOM 2014 C CA . LEU A 1 262 ? -51.62500 17.30700 2.35800 1.000 74.31168 262 LEU A CA 1
ATOM 2015 C C . LEU A 1 262 ? -52.16800 18.62200 1.81500 1.000 82.44950 262 LEU A C 1
ATOM 2016 O O . LEU A 1 262 ? -51.80200 19.00900 0.69700 1.000 83.72430 262 LEU A O 1
ATOM 2021 N N . LYS A 1 263 ? -53.02200 19.32400 2.58300 1.000 78.20962 263 LYS A N 1
ATOM 2022 C CA . LYS A 1 263 ? -53.58700 20.62700 2.22700 1.000 81.55354 263 LYS A CA 1
ATOM 2023 C C . LYS A 1 263 ? -52.93200 21.76300 3.01400 1.000 80.38283 263 LYS A C 1
ATOM 2024 O O . LYS A 1 263 ? -52.77900 21.67600 4.23800 1.000 84.99019 263 LYS A O 1
ATOM 2030 N N . PRO A 1 264 ? -52.58500 22.84300 2.31800 1.000 84.48589 264 PRO A N 1
ATOM 2031 C CA . PRO A 1 264 ? -51.87400 23.96700 2.97300 1.000 88.88190 264 PRO A CA 1
ATOM 2032 C C . PRO A 1 264 ? -52.58200 24.60100 4.17400 1.000 84.70032 264 PRO A C 1
ATOM 2033 O O . PRO A 1 264 ? -51.91700 24.95100 5.16200 1.000 83.19530 264 PRO A O 1
ATOM 2037 N N . SER A 1 265 ? -53.89700 24.82300 4.09900 1.000 81.25662 265 SER A N 1
ATOM 2038 C CA . SER A 1 265 ? -54.59400 25.48200 5.20600 1.000 85.84199 265 SER A CA 1
ATOM 2039 C C . SER A 1 265 ? -54.54500 24.63800 6.47100 1.000 81.57983 265 SER A C 1
ATOM 2040 O O . SER A 1 265 ? -54.33100 25.16100 7.58000 1.000 86.31220 265 SER A O 1
ATOM 2043 N N . VAL A 1 266 ? -54.76700 23.32900 6.32300 1.000 78.82837 266 VAL A N 1
ATOM 2044 C CA . VAL A 1 266 ? -54.58700 22.40300 7.43500 1.000 81.38151 266 VAL A CA 1
ATOM 2045 C C . VAL A 1 266 ? -53.18400 22.54900 8.02100 1.000 79.25057 266 VAL A C 1
ATOM 2046 O O . VAL A 1 266 ? -53.00500 22.59100 9.24800 1.000 77.82056 266 VAL A O 1
ATOM 2050 N N . ARG A 1 267 ? -52.17000 22.66600 7.15400 1.000 76.90751 267 ARG A N 1
ATOM 2051 C CA . ARG A 1 267 ? -50.80100 22.81500 7.64100 1.000 69.97592 267 ARG A CA 1
ATOM 2052 C C . ARG A 1 267 ? -50.61900 24.10500 8.43500 1.000 79.77016 267 ARG A C 1
ATOM 2053 O O . ARG A 1 267 ? -49.96100 24.10900 9.48800 1.000 76.37668 267 ARG A O 1
ATOM 2061 N N . VAL A 1 268 ? -51.15000 25.22300 7.92000 1.000 78.23628 268 VAL A N 1
ATOM 2062 C CA . VAL A 1 268 ? -50.98200 26.50200 8.61000 1.000 74.95788 268 VAL A CA 1
ATOM 2063 C C . VAL A 1 268 ? -51.64800 26.44800 9.97000 1.000 84.36104 268 VAL A C 1
ATOM 2064 O O . VAL A 1 268 ? -51.08600 26.90800 10.97500 1.000 83.97414 268 VAL A O 1
ATOM 2068 N N . LEU A 1 269 ? -52.85600 25.87500 10.02000 1.000 75.52261 269 LEU A N 1
ATOM 2069 C CA . LEU A 1 269 ? -53.53900 25.69100 11.29100 1.000 84.18892 269 LEU A CA 1
ATOM 2070 C C . LEU A 1 269 ? -52.69000 24.87200 12.24800 1.000 81.98958 269 LEU A C 1
ATOM 2071 O O . LEU A 1 269 ? -52.49800 25.25200 13.41000 1.000 87.30010 269 LEU A O 1
ATOM 2076 N N . LEU A 1 270 ? -52.16100 23.74200 11.77300 1.000 74.29959 270 LEU A N 1
ATOM 2077 C CA . LEU A 1 270 ? -51.38300 22.88400 12.65900 1.000 75.65664 270 LEU A CA 1
ATOM 2078 C C . LEU A 1 270 ? -50.16700 23.61800 13.19300 1.000 78.41715 270 LEU A C 1
ATOM 2079 O O . LEU A 1 270 ? -49.89400 23.58500 14.40000 1.000 80.08317 270 LEU A O 1
ATOM 2084 N N . ARG A 1 271 ? -49.42100 24.29000 12.30600 1.000 76.60526 271 ARG A N 1
ATOM 2085 C CA . ARG A 1 271 ? -48.24700 25.03800 12.74900 1.000 76.26180 271 ARG A CA 1
ATOM 2086 C C . ARG A 1 271 ? -48.64200 26.14800 13.71300 1.000 81.81930 271 ARG A C 1
ATOM 2087 O O . ARG A 1 271 ? -47.87200 26.48300 14.62400 1.000 81.48178 271 ARG A O 1
ATOM 2095 N N . GLY A 1 272 ? -49.85500 26.69900 13.55000 1.000 83.47312 272 GLY A N 1
ATOM 2096 C CA . GLY A 1 272 ? -50.33400 27.74300 14.44400 1.000 87.33929 272 GLY A CA 1
ATOM 2097 C C . GLY A 1 272 ? -50.59300 27.26300 15.85900 1.000 89.70611 272 GLY A C 1
ATOM 2098 O O . GLY A 1 272 ? -50.47100 28.03900 16.81600 1.000 94.93395 272 GLY A O 1
ATOM 2099 N N . ASN A 1 273 ? -50.92600 25.98300 16.01500 1.000 94.62619 273 ASN A N 1
ATOM 2100 C CA . ASN A 1 273 ? -51.31700 25.41800 17.30500 1.000 93.86608 273 ASN A CA 1
ATOM 2101 C C . ASN A 1 273 ? -50.08600 24.85500 17.99900 1.000 92.75480 273 ASN A C 1
ATOM 2102 O O . ASN A 1 273 ? -49.61500 23.76600 17.67100 1.000 85.19060 273 ASN A O 1
ATOM 2107 N N . GLY A 1 274 ? -49.58600 25.58400 18.99300 1.000 89.83736 274 GLY A N 1
ATOM 2108 C CA . GLY A 1 274 ? -48.35500 25.16900 19.64700 1.000 89.20683 274 GLY A CA 1
ATOM 2109 C C . GLY A 1 274 ? -48.49200 23.83900 20.35800 1.000 92.18134 274 GLY A C 1
ATOM 2110 O O . GLY A 1 274 ? -47.73900 22.89400 20.09000 1.000 94.05611 274 GLY A O 1
ATOM 2111 N N . ASP A 1 275 ? -49.47300 23.74700 21.26500 1.000 100.00163 275 ASP A N 1
ATOM 2112 C CA . ASP A 1 275 ? -49.66000 22.55000 22.07900 1.000 95.87540 275 ASP A CA 1
ATOM 2113 C C . ASP A 1 275 ? -49.62100 21.28300 21.23400 1.000 91.40363 275 ASP A C 1
ATOM 2114 O O . ASP A 1 275 ? -48.94400 20.31000 21.59500 1.000 92.37304 275 ASP A O 1
ATOM 2119 N N . VAL A 1 276 ? -50.31900 21.28600 20.09100 1.000 88.47618 276 VAL A N 1
ATOM 2120 C CA . VAL A 1 276 ? -50.31100 20.10300 19.23800 1.000 87.93019 276 VAL A CA 1
ATOM 2121 C C . VAL A 1 276 ? -48.89700 19.79700 18.73300 1.000 86.85287 276 VAL A C 1
ATOM 2122 O O . VAL A 1 276 ? -48.51500 18.62600 18.63600 1.000 74.62052 276 VAL A O 1
ATOM 2126 N N . CYS A 1 277 ? -48.08100 20.82200 18.46400 1.000 77.79955 277 CYS A N 1
ATOM 2127 C CA . CYS A 1 277 ? -46.73900 20.56000 17.95300 1.000 78.28502 277 CYS A CA 1
ATOM 2128 C C . CYS A 1 277 ? -45.86100 19.93700 19.02300 1.000 82.70128 277 CYS A C 1
ATOM 2129 O O . CYS A 1 277 ? -45.15000 18.94700 18.75500 1.000 73.33316 277 CYS A O 1
ATOM 2132 N N . LEU A 1 278 ? -45.88700 20.50300 20.24000 1.000 67.51832 278 LEU A N 1
ATOM 2133 C CA . LEU A 1 278 ? -45.18700 19.83100 21.33400 1.000 78.87224 278 LEU A CA 1
ATOM 2134 C C . LEU A 1 278 ? -45.65300 18.38500 21.45800 1.000 76.19492 278 LEU A C 1
ATOM 2135 O O . LEU A 1 278 ? -44.83500 17.47800 21.64900 1.000 79.95204 278 LEU A O 1
ATOM 2140 N N . LYS A 1 279 ? -46.96700 18.15300 21.34300 1.000 73.57267 279 LYS A N 1
ATOM 2141 C CA . LYS A 1 279 ? -47.49700 16.80800 21.51300 1.000 78.94213 279 LYS A CA 1
ATOM 2142 C C . LYS A 1 279 ? -46.97400 15.87200 20.43600 1.000 78.54320 279 LYS A C 1
ATOM 2143 O O . LYS A 1 279 ? -46.65100 14.70800 20.71900 1.000 73.71543 279 LYS A O 1
ATOM 2149 N N . ILE A 1 280 ? -46.89300 16.35300 19.19200 1.000 76.22370 280 ILE A N 1
ATOM 2150 C CA . ILE A 1 280 ? -46.44800 15.46800 18.12300 1.000 77.70728 280 ILE A CA 1
ATOM 2151 C C . ILE A 1 280 ? -44.99300 15.10200 18.33400 1.000 74.42475 280 ILE A C 1
ATOM 2152 O O . ILE A 1 280 ? -44.61900 13.92400 18.24000 1.000 70.96945 280 ILE A O 1
ATOM 2157 N N . ILE A 1 281 ? -44.16500 16.08400 18.70100 1.000 73.37418 281 ILE A N 1
ATOM 2158 C CA . ILE A 1 281 ? -42.75800 15.77500 18.95300 1.000 69.71983 281 ILE A CA 1
ATOM 2159 C C . ILE A 1 281 ? -42.61300 14.78100 20.10800 1.000 78.92727 281 ILE A C 1
ATOM 2160 O O . ILE A 1 281 ? -41.87000 13.78900 20.00700 1.000 70.57889 281 ILE A O 1
ATOM 2165 N N . GLU A 1 282 ? -43.33000 15.01400 21.21200 1.000 71.30599 282 GLU A N 1
ATOM 2166 C CA . GLU A 1 282 ? -43.19900 14.12800 22.36900 1.000 78.50941 282 GLU A CA 1
ATOM 2167 C C . GLU A 1 282 ? -43.72200 12.72000 22.06100 1.000 78.76296 282 GLU A C 1
ATOM 2168 O O . GLU A 1 282 ? -43.12000 11.72200 22.47400 1.000 81.63127 282 GLU A O 1
ATOM 2174 N N . LEU A 1 283 ? -44.81300 12.61700 21.30400 1.000 77.66215 283 LEU A N 1
ATOM 2175 C CA . LEU A 1 283 ? -45.28800 11.31300 20.87000 1.000 78.98346 283 LEU A CA 1
ATOM 2176 C C . LEU A 1 283 ? -44.24400 10.59500 20.02100 1.000 80.28963 283 LEU A C 1
ATOM 2177 O O . LEU A 1 283 ? -43.98900 9.39700 20.21000 1.000 81.23893 283 LEU A O 1
ATOM 2182 N N . ILE A 1 284 ? -43.62900 11.30900 19.07600 1.000 79.18980 284 ILE A N 1
ATOM 2183 C CA . ILE A 1 284 ? -42.60300 10.69400 18.24000 1.000 73.84327 284 ILE A CA 1
ATOM 2184 C C . ILE A 1 284 ? -41.45900 10.20200 19.09800 1.000 75.07007 284 ILE A C 1
ATOM 2185 O O . ILE A 1 284 ? -40.88300 9.14000 18.84600 1.000 74.42732 284 ILE A O 1
ATOM 2190 N N . LYS A 1 285 ? -41.11800 10.96200 20.13600 1.000 80.44537 285 LYS A N 1
ATOM 2191 C CA . LYS A 1 285 ? -40.04700 10.54200 21.02900 1.000 77.35385 285 LYS A CA 1
ATOM 2192 C C . LYS A 1 285 ? -40.49700 9.43800 21.96900 1.000 85.41541 285 LYS A C 1
ATOM 2193 O O . LYS A 1 285 ? -39.69500 8.55900 22.31200 1.000 89.98276 285 LYS A O 1
ATOM 2199 N N . SER A 1 286 ? -41.77000 9.47300 22.37300 1.000 88.95271 286 SER A N 1
ATOM 2200 C CA . SER A 1 286 ? -42.30100 8.54700 23.36700 1.000 94.40242 286 SER A CA 1
ATOM 2201 C C . SER A 1 286 ? -42.05200 7.09600 22.96700 1.000 97.81868 286 SER A C 1
ATOM 2202 O O . SER A 1 286 ? -42.41900 6.65800 21.87000 1.000 99.25140 286 SER A O 1
ATOM 2205 N N . GLN A 1 287 ? -41.42600 6.34900 23.86500 1.000 103.55760 287 GLN A N 1
ATOM 2206 C CA . GLN A 1 287 ? -41.17700 4.92500 23.64100 1.000 103.04359 287 GLN A CA 1
ATOM 2207 C C . GLN A 1 287 ? -42.41900 4.10200 23.70400 1.000 104.17984 287 GLN A C 1
ATOM 2208 O O . GLN A 1 287 ? -42.31400 2.87700 23.58200 1.000 104.71717 287 GLN A O 1
ATOM 2214 N N . ASP A 1 288 ? -43.59700 4.70000 23.87100 1.000 107.70469 288 ASP A N 1
ATOM 2215 C CA . ASP A 1 288 ? -44.82000 3.92600 23.99300 1.000 96.74362 288 ASP A CA 1
ATOM 2216 C C . ASP A 1 288 ? -45.68700 3.91600 22.74200 1.000 95.78443 288 ASP A C 1
ATOM 2217 O O . ASP A 1 288 ? -46.42300 2.94900 22.55000 1.000 91.34804 288 ASP A O 1
ATOM 2222 N N . THR A 1 289 ? -45.62300 4.93300 21.87500 1.000 88.86469 289 THR A N 1
ATOM 2223 C CA . THR A 1 289 ? -46.61800 5.00300 20.80500 1.000 93.26599 289 THR A CA 1
ATOM 2224 C C . THR A 1 289 ? -46.37700 3.89300 19.78300 1.000 82.34655 289 THR A C 1
ATOM 2225 O O . THR A 1 289 ? -45.24000 3.48500 19.53500 1.000 81.48236 289 THR A O 1
ATOM 2229 N N . THR A 1 290 ? -47.46200 3.37900 19.20200 1.000 82.29690 290 THR A N 1
ATOM 2230 C CA . THR A 1 290 ? -47.30700 2.22000 18.32700 1.000 82.04087 290 THR A CA 1
ATOM 2231 C C . THR A 1 290 ? -46.55400 2.60700 17.05000 1.000 85.94857 290 THR A C 1
ATOM 2232 O O . THR A 1 290 ? -46.61000 3.75800 16.60600 1.000 79.48113 290 THR A O 1
ATOM 2236 N N . PRO A 1 291 ? -45.82800 1.66300 16.44800 1.000 89.83236 291 PRO A N 1
ATOM 2237 C CA . PRO A 1 291 ? -45.12800 1.97300 15.18500 1.000 83.00102 291 PRO A CA 1
ATOM 2238 C C . PRO A 1 291 ? -46.02900 2.54600 14.09400 1.000 79.99075 291 PRO A C 1
ATOM 2239 O O . PRO A 1 291 ? -45.57900 3.40700 13.32600 1.000 79.31056 291 PRO A O 1
ATOM 2243 N N . THR A 1 292 ? -47.28700 2.11000 14.00900 1.000 74.91908 292 THR A N 1
ATOM 2244 C CA . THR A 1 292 ? -48.22100 2.69900 13.05300 1.000 80.86409 292 THR A CA 1
ATOM 2245 C C . THR A 1 292 ? -48.49200 4.18300 13.35500 1.000 83.32345 292 THR A C 1
ATOM 2246 O O . THR A 1 292 ? -48.50400 5.03500 12.44000 1.000 76.60211 292 THR A O 1
ATOM 2250 N N . ASP A 1 293 ? -48.70100 4.51900 14.63500 1.000 75.62955 293 ASP A N 1
ATOM 2251 C CA . ASP A 1 293 ? -48.84600 5.92500 14.99900 1.000 75.98696 293 ASP A CA 1
ATOM 2252 C C . ASP A 1 293 ? -47.55500 6.70500 14.76000 1.000 66.20521 293 ASP A C 1
ATOM 2253 O O . ASP A 1 293 ? -47.60200 7.85300 14.32000 1.000 63.01050 293 ASP A O 1
ATOM 2258 N N . LEU A 1 294 ? -46.39600 6.11300 15.06600 1.000 72.41141 294 LEU A N 1
ATOM 2259 C CA . LEU A 1 294 ? -45.12700 6.78400 14.79100 1.000 65.21413 294 LEU A CA 1
ATOM 2260 C C . LEU A 1 294 ? -45.01300 7.15100 13.31700 1.000 67.05805 294 LEU A C 1
ATOM 2261 O O . LEU A 1 294 ? -44.56900 8.25800 12.97100 1.000 61.34725 294 LEU A O 1
ATOM 2266 N N . TYR A 1 295 ? -45.43100 6.23700 12.43900 1.000 62.86079 295 TYR A N 1
ATOM 2267 C CA . TYR A 1 295 ? -45.42200 6.50900 11.00700 1.000 66.02173 295 TYR A CA 1
ATOM 2268 C C . TYR A 1 295 ? -46.31000 7.69300 10.66800 1.000 59.57898 295 TYR A C 1
ATOM 2269 O O . TYR A 1 295 ? -45.89800 8.59500 9.93200 1.000 57.34993 295 TYR A O 1
ATOM 2278 N N . GLY A 1 296 ? -47.54600 7.69200 11.17500 1.000 63.16807 296 GLY A N 1
ATOM 2279 C CA . GLY A 1 296 ? -48.43400 8.81800 10.90700 1.000 56.98775 296 GLY A CA 1
ATOM 2280 C C . GLY A 1 296 ? -47.86300 10.13500 11.41200 1.000 61.43020 296 GLY A C 1
ATOM 2281 O O . GLY A 1 296 ? -47.91700 11.16200 10.72500 1.000 58.55202 296 GLY A O 1
ATOM 2282 N N . LEU A 1 297 ? -47.30600 10.11800 12.62600 1.000 58.37815 297 LEU A N 1
ATOM 2283 C CA . LEU A 1 297 ? -46.70900 11.31500 13.20100 1.000 57.45650 297 LEU A CA 1
ATOM 2284 C C . LEU A 1 297 ? -45.60400 11.84600 12.31100 1.000 60.30019 297 LEU A C 1
ATOM 2285 O O . LEU A 1 297 ? -45.49200 13.05900 12.10300 1.000 57.05431 297 LEU A O 1
ATOM 2290 N N . LEU A 1 298 ? -44.78000 10.94000 11.77300 1.000 61.74217 298 LEU A N 1
ATOM 2291 C CA . LEU A 1 298 ? -43.70300 11.35200 10.88900 1.000 57.42923 298 LEU A CA 1
ATOM 2292 C C . LEU A 1 298 ? -44.24800 11.90800 9.57800 1.000 58.09754 298 LEU A C 1
ATOM 2293 O O . LEU A 1 298 ? -43.73900 12.90400 9.05700 1.000 54.98966 298 LEU A O 1
ATOM 2298 N N . ILE A 1 299 ? -45.28500 11.28700 9.03000 1.000 57.99881 299 ILE A N 1
ATOM 2299 C CA . ILE A 1 299 ? -45.90400 11.84000 7.82600 1.000 58.62161 299 ILE A CA 1
ATOM 2300 C C . ILE A 1 299 ? -46.40100 13.26000 8.08700 1.000 64.36989 299 ILE A C 1
ATOM 2301 O O . ILE A 1 299 ? -46.21900 14.16600 7.26000 1.000 56.33107 299 ILE A O 1
ATOM 2306 N N . ILE A 1 300 ? -47.01500 13.48100 9.25000 1.000 55.75307 300 ILE A N 1
ATOM 2307 C CA . ILE A 1 300 ? -47.50200 14.81800 9.58400 1.000 59.54302 300 ILE A CA 1
ATOM 2308 C C . ILE A 1 300 ? -46.33500 15.79400 9.68000 1.000 59.57041 300 ILE A C 1
ATOM 2309 O O . ILE A 1 300 ? -46.37900 16.90600 9.13400 1.000 60.55116 300 ILE A O 1
ATOM 2314 N N . LEU A 1 301 ? -45.29200 15.40200 10.41400 1.000 57.30360 301 LEU A N 1
ATOM 2315 C CA . LEU A 1 301 ? -44.12600 16.25900 10.58300 1.000 56.92039 301 LEU A CA 1
ATOM 2316 C C . LEU A 1 301 ? -43.48600 16.60300 9.23900 1.000 57.00537 301 LEU A C 1
ATOM 2317 O O . LEU A 1 301 ? -43.16600 17.76300 8.97600 1.000 54.68392 301 LEU A O 1
ATOM 2322 N N . ALA A 1 302 ? -43.33200 15.62500 8.35800 1.000 55.86565 302 ALA A N 1
ATOM 2323 C CA . ALA A 1 302 ? -42.71600 15.91100 7.06800 1.000 60.26351 302 ALA A CA 1
ATOM 2324 C C . ALA A 1 302 ? -43.59300 16.83500 6.23800 1.000 57.54212 302 ALA A C 1
ATOM 2325 O O . ALA A 1 302 ? -43.09000 17.75900 5.58500 1.000 55.38546 302 ALA A O 1
ATOM 2327 N N . ASN A 1 303 ? -44.90500 16.59100 6.23300 1.000 61.88246 303 ASN A N 1
ATOM 2328 C CA . ASN A 1 303 ? -45.81300 17.45700 5.49300 1.000 59.34263 303 ASN A CA 1
ATOM 2329 C C . ASN A 1 303 ? -45.73000 18.89300 6.00100 1.000 64.00475 303 ASN A C 1
ATOM 2330 O O . ASN A 1 303 ? -45.65400 19.84800 5.22000 1.000 60.04061 303 ASN A O 1
ATOM 2335 N N . VAL A 1 304 ? -45.68100 19.05500 7.31700 1.000 63.73695 304 VAL A N 1
ATOM 2336 C CA . VAL A 1 304 ? -45.77900 20.37600 7.91600 1.000 58.61723 304 VAL A CA 1
ATOM 2337 C C . VAL A 1 304 ? -44.44900 21.11400 7.86000 1.000 57.03958 304 VAL A C 1
ATOM 2338 O O . VAL A 1 304 ? -44.42200 22.35800 7.85500 1.000 58.85832 304 VAL A O 1
ATOM 2342 N N . SER A 1 305 ? -43.33700 20.37600 7.77900 1.000 54.83270 305 SER A N 1
ATOM 2343 C CA . SER A 1 305 ? -42.00100 20.96300 7.71500 1.000 58.50979 305 SER A CA 1
ATOM 2344 C C . SER A 1 305 ? -41.52700 21.25500 6.29100 1.000 54.09717 305 SER A C 1
ATOM 2345 O O . SER A 1 305 ? -40.52600 21.96200 6.13500 1.000 49.22439 305 SER A O 1
ATOM 2348 N N . GLU A 1 306 ? -42.21800 20.73000 5.27100 1.000 59.18696 306 GLU A N 1
ATOM 2349 C CA . GLU A 1 306 ? -41.86000 20.91700 3.86200 1.000 58.89807 306 GLU A CA 1
ATOM 2350 C C . GLU A 1 306 ? -41.90000 22.38900 3.44800 1.000 60.21007 306 GLU A C 1
ATOM 2351 O O . GLU A 1 306 ? -42.86200 23.10200 3.74100 1.000 61.36483 306 GLU A O 1
ATOM 2357 N N . HIS A 1 307 ? -40.85600 22.83700 2.72800 1.000 63.30780 307 HIS A N 1
ATOM 2358 C CA . HIS A 1 307 ? -40.83400 24.19200 2.18000 1.000 68.50226 307 HIS A CA 1
ATOM 2359 C C . HIS A 1 307 ? -41.69600 24.27400 0.91200 1.000 71.76003 307 HIS A C 1
ATOM 2360 O O . HIS A 1 307 ? -41.67000 23.36700 0.07700 1.000 69.74537 307 HIS A O 1
ATOM 2367 N N . PRO A 1 308 ? -42.46100 25.34600 0.73700 1.000 76.69754 308 PRO A N 1
ATOM 2368 C CA . PRO A 1 308 ? -43.25500 25.49000 -0.48700 1.000 86.20003 308 PRO A CA 1
ATOM 2369 C C . PRO A 1 308 ? -42.36700 25.76900 -1.68800 1.000 98.64414 308 PRO A C 1
ATOM 2370 O O . PRO A 1 308 ? -41.24900 26.28100 -1.56700 1.000 90.65175 308 PRO A O 1
ATOM 2374 N N . SER A 1 309 ? -42.88200 25.41500 -2.86300 1.000 102.92184 309 SER A N 1
ATOM 2375 C CA . SER A 1 309 ? -42.14400 25.60400 -4.11000 1.000 113.89333 309 SER A CA 1
ATOM 2376 C C . SER A 1 309 ? -43.05000 26.11100 -5.22600 1.000 112.94197 309 SER A C 1
ATOM 2377 O O . SER A 1 309 ? -42.63200 26.92200 -6.05200 1.000 127.37282 309 SER A O 1
ATOM 2380 N N . GLU A 1 335 ? -48.91100 29.30100 2.05500 1.000 133.50622 335 GLU A N 1
ATOM 2381 C CA . GLU A 1 335 ? -48.13500 29.36200 3.28500 1.000 126.32499 335 GLU A CA 1
ATOM 2382 C C . GLU A 1 335 ? -46.85800 30.17000 3.09000 1.000 127.37210 335 GLU A C 1
ATOM 2383 O O . GLU A 1 335 ? -46.29900 30.25500 1.99300 1.000 127.39720 335 GLU A O 1
ATOM 2389 N N . ASN A 1 336 ? -46.40400 30.77500 4.17400 1.000 109.74206 336 ASN A N 1
ATOM 2390 C CA . ASN A 1 336 ? -45.26100 31.65700 4.11400 1.000 97.28846 336 ASN A 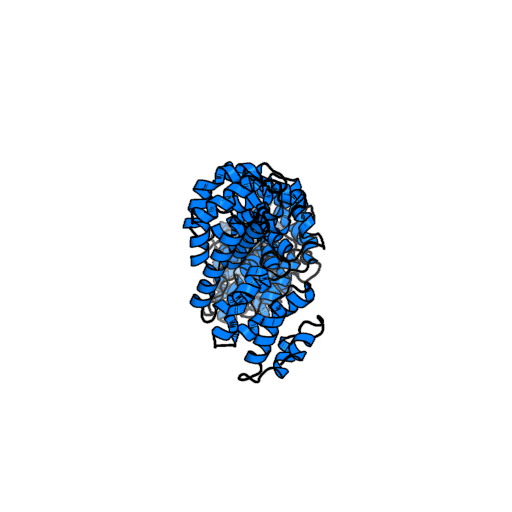CA 1
ATOM 2391 C C . ASN A 1 336 ? -44.02300 30.90500 4.56900 1.000 99.40402 336 ASN A C 1
ATOM 2392 O O . ASN A 1 336 ? -44.02700 30.25300 5.62200 1.000 94.30027 336 ASN A O 1
ATOM 2397 N N . VAL A 1 337 ? -42.95900 31.02500 3.78000 1.000 99.59603 337 VAL A N 1
ATOM 2398 C CA . VAL A 1 337 ? -41.74100 30.28100 4.05700 1.000 86.09251 337 VAL A CA 1
ATOM 2399 C C . VAL A 1 337 ? -41.22300 30.58900 5.45500 1.000 84.34828 337 VAL A C 1
ATOM 2400 O O . VAL A 1 337 ? -40.69400 29.70600 6.14400 1.000 82.05275 337 VAL A O 1
ATOM 2404 N N . LYS A 1 338 ? -41.37500 31.83300 5.91100 1.000 91.50669 338 LYS A N 1
ATOM 2405 C CA . LYS A 1 338 ? -40.80900 32.16000 7.21300 1.000 89.53172 338 LYS A CA 1
ATOM 2406 C C . LYS A 1 338 ? -41.54300 31.44300 8.34400 1.000 85.11634 338 LYS A C 1
ATOM 2407 O O . LYS A 1 338 ? -40.92100 31.08100 9.34600 1.000 81.89772 338 LYS A O 1
ATOM 2413 N N . ASP A 1 339 ? -42.84700 31.19400 8.19300 1.000 80.91599 339 ASP A N 1
ATOM 2414 C CA . ASP A 1 339 ? -43.55600 30.41100 9.20200 1.000 80.77229 339 ASP A CA 1
ATOM 2415 C C . ASP A 1 339 ? -43.02000 28.98900 9.25900 1.000 82.77715 339 ASP A C 1
ATOM 2416 O O . ASP A 1 339 ? -42.88200 28.40300 10.33800 1.000 76.23841 339 ASP A O 1
ATOM 2421 N N . ILE A 1 340 ? -42.69400 28.43200 8.10100 1.000 74.78942 340 ILE A N 1
ATOM 2422 C CA . ILE A 1 340 ? -42.17600 27.08200 8.04200 1.000 75.59242 340 ILE A CA 1
ATOM 2423 C C . ILE A 1 340 ? -40.77300 27.00500 8.64200 1.000 76.08126 340 ILE A C 1
ATOM 2424 O O . ILE A 1 340 ? -40.44600 26.05700 9.37000 1.000 58.43213 340 ILE A O 1
ATOM 2429 N N . GLU A 1 341 ? -39.92800 28.00600 8.38900 1.000 76.84708 341 GLU A N 1
ATOM 2430 C CA . GLU A 1 341 ? -38.60800 27.96900 9.01700 1.000 70.42610 341 GLU A CA 1
ATOM 2431 C C . GLU A 1 341 ? -38.71500 28.17400 10.51700 1.000 78.81790 341 GLU A C 1
ATOM 2432 O O . GLU A 1 341 ? -37.98400 27.54000 11.29000 1.000 76.23517 341 GLU A O 1
ATOM 2438 N N . GLU A 1 342 ? -39.62800 29.05000 10.94500 1.000 76.22220 342 GLU A N 1
ATOM 2439 C CA . GLU A 1 342 ? -39.87900 29.24300 12.36700 1.000 75.87313 342 GLU A CA 1
ATOM 2440 C C . GLU A 1 342 ? -40.29500 27.93600 13.03000 1.000 74.65700 342 GLU A C 1
ATOM 2441 O O . GLU A 1 342 ? -39.74800 27.55000 14.07100 1.000 66.83435 342 GLU A O 1
ATOM 2447 N N . PHE A 1 343 ? -41.26100 27.23600 12.43100 1.000 75.15113 343 PHE A N 1
ATOM 2448 C CA . PHE A 1 343 ? -41.70100 25.95900 12.98500 1.000 65.38759 343 PHE A CA 1
ATOM 2449 C C . PHE A 1 343 ? -40.55100 24.95700 13.02500 1.000 75.99310 343 PHE A C 1
ATOM 2450 O O . PHE A 1 343 ? -40.33100 24.28500 14.04500 1.000 75.32361 343 PHE A O 1
ATOM 2458 N N . ASN A 1 344 ? -39.80500 24.84000 11.91900 1.000 64.42527 344 ASN A N 1
ATOM 2459 C CA . ASN A 1 344 ? -38.74200 23.84500 11.86900 1.000 67.70209 344 ASN A CA 1
ATOM 2460 C C . ASN A 1 344 ? -37.67700 24.13200 12.91100 1.000 66.98200 344 ASN A C 1
ATOM 2461 O O . ASN A 1 344 ? -37.15900 23.20600 13.54800 1.000 68.59403 344 ASN A O 1
ATOM 2466 N N . ARG A 1 345 ? -37.34100 25.40600 13.11200 1.000 64.93170 345 ARG A N 1
ATOM 2467 C CA . ARG A 1 345 ? -36.31600 25.72500 14.09700 1.000 73.10673 345 ARG A CA 1
ATOM 2468 C C . ARG A 1 345 ? -36.83700 25.50800 15.51400 1.000 74.51523 345 ARG A C 1
ATOM 2469 O O . ARG A 1 345 ? -36.12800 24.95800 16.36300 1.000 76.77912 345 ARG A O 1
ATOM 2477 N N . ASP A 1 346 ? -38.09400 25.87100 15.77600 1.000 74.63666 346 ASP A N 1
ATOM 2478 C CA . ASP A 1 346 ? -38.58600 25.85600 17.15000 1.000 79.01867 346 ASP A CA 1
ATOM 2479 C C . ASP A 1 346 ? -38.86500 24.43800 17.62800 1.000 81.74188 346 ASP A C 1
ATOM 2480 O O . ASP A 1 346 ? -38.45600 24.05000 18.73100 1.000 78.58487 346 ASP A O 1
ATOM 2485 N N . TYR A 1 347 ? -39.54500 23.64400 16.80400 1.000 84.48906 347 TYR A N 1
ATOM 2486 C CA . TYR A 1 347 ? -40.04300 22.35800 17.26500 1.000 75.04536 347 TYR A CA 1
ATOM 2487 C C . TYR A 1 347 ? -39.20600 21.16500 16.82300 1.000 74.61200 347 TYR A C 1
ATOM 2488 O O . TYR A 1 347 ? -39.13400 20.17900 17.56500 1.000 77.63271 347 TYR A O 1
ATOM 2497 N N . ILE A 1 348 ? -38.57300 21.20600 15.65400 1.000 80.01682 348 ILE A N 1
ATOM 2498 C CA . ILE A 1 348 ? -37.78500 20.06000 15.20900 1.000 72.72540 348 ILE A CA 1
ATOM 2499 C C . ILE A 1 348 ? -36.34900 20.16800 15.68500 1.000 73.36065 348 ILE A C 1
ATOM 2500 O O . ILE A 1 348 ? -35.79700 19.21500 16.24300 1.000 74.59547 348 ILE A O 1
ATOM 2505 N N . ILE A 1 349 ? -35.72600 21.33000 15.48500 1.000 69.25617 349 ILE A N 1
ATOM 2506 C CA . ILE A 1 349 ? -34.32200 21.48600 15.85000 1.000 69.19523 349 ILE A CA 1
ATOM 2507 C C . ILE A 1 349 ? -34.16300 21.66700 17.35700 1.000 78.84228 349 ILE A C 1
ATOM 2508 O O . ILE A 1 349 ? -33.36100 20.98100 18.00000 1.000 81.94744 349 ILE A O 1
ATOM 2513 N N . ASP A 1 350 ? -34.91700 22.59600 17.94600 1.000 73.41484 350 ASP A N 1
ATOM 2514 C CA . ASP A 1 350 ? -34.65300 22.95200 19.33600 1.000 83.30049 350 ASP A CA 1
ATOM 2515 C C . ASP A 1 350 ? -35.14300 21.87800 20.30400 1.000 82.69488 350 ASP A C 1
ATOM 2516 O O . ASP A 1 350 ? -34.61200 21.76200 21.41500 1.000 87.52959 350 ASP A O 1
ATOM 2521 N N . LEU A 1 351 ? -36.13400 21.08400 19.90800 1.000 81.87507 351 LEU A N 1
ATOM 2522 C CA . LEU A 1 351 ? -36.56700 19.95200 20.71100 1.000 82.06089 351 LEU A CA 1
ATOM 2523 C C . LEU A 1 351 ? -35.74000 18.69400 20.45000 1.000 85.40971 351 LEU A C 1
ATOM 2524 O O . LEU A 1 351 ? -36.15600 17.60900 20.87100 1.000 74.52575 351 LEU A O 1
ATOM 2529 N N . ASP A 1 352 ? -34.59800 18.81700 19.75500 1.000 81.43102 352 ASP A N 1
ATOM 2530 C CA . ASP A 1 352 ? -33.65900 17.70900 19.52600 1.000 85.61716 352 ASP A CA 1
ATOM 2531 C C . ASP A 1 352 ? -34.33300 16.48500 18.88600 1.000 86.28232 352 ASP A C 1
ATOM 2532 O O . ASP A 1 352 ? -33.97900 15.33500 19.16800 1.000 92.30460 352 ASP A O 1
ATOM 2537 N N . LEU A 1 353 ? -35.30300 16.74000 17.99900 1.000 81.12815 353 LEU A N 1
ATOM 2538 C CA . LEU A 1 353 ? -36.03700 15.66300 17.33300 1.000 77.97386 353 LEU A CA 1
ATOM 2539 C C . LEU A 1 353 ? -35.11100 14.73900 16.54200 1.000 80.31737 353 LEU A C 1
ATOM 2540 O O . LEU A 1 353 ? -35.30300 13.51700 16.53300 1.000 74.84533 353 LEU A O 1
ATOM 2545 N N . ILE A 1 354 ? -34.11200 15.30500 15.86000 1.000 78.00188 354 ILE A N 1
ATOM 2546 C CA . ILE A 1 354 ? -33.24100 14.49800 15.02400 1.000 67.59531 354 ILE A CA 1
ATOM 2547 C C . ILE A 1 354 ? -32.34300 13.62800 15.88200 1.000 84.99714 354 ILE A C 1
ATOM 2548 O O . ILE A 1 354 ? -32.14500 12.43300 15.59600 1.000 82.40741 354 ILE A O 1
ATOM 2553 N N . GLY A 1 355 ? -31.78400 14.20700 16.94700 1.000 77.98802 355 GLY A N 1
ATOM 2554 C CA . GLY A 1 355 ? -30.99700 13.41100 17.86900 1.000 76.99457 355 GLY A CA 1
ATOM 2555 C C . GLY A 1 355 ? -31.77400 12.23000 18.41800 1.000 88.26550 355 GLY A C 1
ATOM 2556 O O . GLY A 1 355 ? -31.21900 11.14300 18.62400 1.000 94.41045 355 GLY A O 1
ATOM 2557 N N . SER A 1 356 ? -33.07600 12.41400 18.64200 1.000 81.00827 356 SER A N 1
ATOM 2558 C CA . SER A 1 356 ? -33.87300 11.30000 19.13600 1.000 81.36819 356 SER A CA 1
ATOM 2559 C C . SER A 1 356 ? -34.11400 10.27900 18.03400 1.000 79.45284 356 SER A C 1
ATOM 2560 O O . SER A 1 356 ? -33.92000 9.07600 18.24100 1.000 81.78274 356 SER A O 1
ATOM 2563 N N . LEU A 1 357 ? -34.49600 10.75000 16.84000 1.000 76.10426 357 LEU A N 1
ATOM 2564 C CA . LEU A 1 357 ? -34.88000 9.85400 15.75200 1.000 82.23838 357 LEU A CA 1
ATOM 2565 C C . LEU A 1 357 ? -33.80000 8.82400 15.44400 1.000 88.64503 357 LEU A C 1
ATOM 2566 O O . LEU A 1 357 ? -34.12100 7.67400 15.10700 1.000 88.60580 357 LEU A O 1
ATOM 2571 N N . LYS A 1 358 ? -32.52100 9.20800 15.58000 1.000 99.47524 358 LYS A N 1
ATOM 2572 C CA . LYS A 1 358 ? -31.42300 8.24800 15.46000 1.000 96.76653 358 LYS A CA 1
ATOM 2573 C C . LYS A 1 358 ? -31.68800 6.99400 16.28900 1.000 99.39216 358 LYS A C 1
ATOM 2574 O O . LYS A 1 358 ? -31.28400 5.89800 15.89300 1.000 105.72796 358 LYS A O 1
ATOM 2580 N N . SER A 1 359 ? -32.41000 7.11800 17.40500 1.000 91.15865 359 SER A N 1
ATOM 2581 C CA . SER A 1 359 ? -32.54800 6.01200 18.34500 1.000 90.54022 359 SER A CA 1
ATOM 2582 C C . SER A 1 359 ? -33.84200 5.21200 18.20400 1.000 92.86679 359 SER A C 1
ATOM 2583 O O . SER A 1 359 ? -33.87000 4.05200 18.63000 1.000 101.33569 359 SER A O 1
ATOM 2586 N N . ILE A 1 360 ? -34.90900 5.76800 17.63400 1.000 82.75662 360 ILE A N 1
ATOM 2587 C CA . ILE A 1 360 ? -36.14800 5.00700 17.52600 1.000 77.95338 360 ILE A CA 1
ATOM 2588 C C . ILE A 1 360 ? -36.05600 3.97200 16.40400 1.000 83.72247 360 ILE A C 1
ATOM 2589 O O . ILE A 1 360 ? -35.36600 4.16900 15.39600 1.000 82.86298 360 ILE A O 1
ATOM 2594 N N . LYS A 1 361 ? -36.72800 2.82800 16.60200 1.000 94.03864 361 LYS A N 1
ATOM 2595 C CA . LYS A 1 361 ? -36.83000 1.82000 15.55100 1.000 88.72066 361 LYS A CA 1
ATOM 2596 C C . LYS A 1 361 ? -37.73900 2.33700 14.45100 1.000 80.42902 361 LYS A C 1
ATOM 2597 O O . LYS A 1 361 ? -38.86800 2.76500 14.71700 1.000 73.94726 361 LYS A O 1
ATOM 2603 N N . LEU A 1 362 ? -37.24700 2.29300 13.21500 1.000 75.75485 362 LEU A N 1
ATOM 2604 C CA . LEU A 1 362 ? -37.97800 2.83900 12.08500 1.000 66.01355 362 LEU A CA 1
ATOM 2605 C C . LEU A 1 362 ? -38.11700 1.77900 11.00900 1.000 60.10546 362 LEU A C 1
ATOM 2606 O O . LEU A 1 362 ? -37.14400 1.10300 10.66200 1.000 66.76704 362 LEU A O 1
ATOM 2611 N N . SER A 1 363 ? -39.32400 1.64300 10.48800 1.000 55.95013 363 SER A N 1
ATOM 2612 C CA . SER A 1 363 ? -39.54500 0.88700 9.27400 1.000 52.90756 363 SER A CA 1
ATOM 2613 C C . SER A 1 363 ? -38.95400 1.64200 8.07500 1.000 47.22033 363 SER A C 1
ATOM 2614 O O . SER A 1 363 ? -38.45200 2.76700 8.18800 1.000 53.21072 363 SER A O 1
ATOM 2617 N N . THR A 1 364 ? -39.05000 1.05300 6.88900 1.000 44.62572 364 THR A N 1
ATOM 2618 C CA . THR A 1 364 ? -38.53100 1.76500 5.72800 1.000 50.33520 364 THR A CA 1
ATOM 2619 C C . THR A 1 364 ? -39.37700 2.98900 5.42200 1.000 55.08126 364 THR A C 1
ATOM 2620 O O . THR A 1 364 ? -38.84400 4.04400 5.06100 1.000 56.02064 364 THR A O 1
ATOM 2624 N N . SER A 1 365 ? -40.69500 2.88500 5.58000 1.000 54.27532 365 SER A N 1
ATOM 2625 C CA . SER A 1 365 ? -41.53200 4.04900 5.31300 1.000 55.40856 365 SER A CA 1
ATOM 2626 C C . SER A 1 365 ? -41.27200 5.16400 6.32400 1.000 52.54045 365 SER A C 1
ATOM 2627 O O . SER A 1 365 ? -41.20900 6.35600 5.96300 1.000 54.18987 365 SER A O 1
ATOM 2630 N N . SER A 1 366 ? -41.09700 4.80300 7.59300 1.000 52.60172 366 SER A N 1
ATOM 2631 C CA . SER A 1 366 ? -40.83700 5.84300 8.57800 1.000 53.66983 366 SER A CA 1
ATOM 2632 C C . SER A 1 366 ? -39.48900 6.49400 8.32800 1.000 52.75493 366 SER A C 1
ATOM 2633 O O . SER A 1 366 ? -39.34600 7.72100 8.45500 1.000 48.60403 366 SER A O 1
ATOM 2636 N N . TYR A 1 367 ? -38.47600 5.67500 8.01500 1.000 47.01544 367 TYR A N 1
ATOM 2637 C CA . TYR A 1 367 ? -37.17700 6.22600 7.66200 1.000 48.88582 367 TYR A CA 1
ATOM 2638 C C . TYR A 1 367 ? -37.30100 7.17500 6.47200 1.000 50.12624 367 TYR A C 1
ATOM 2639 O O . TYR A 1 367 ? -36.69600 8.25700 6.47200 1.000 51.91888 367 TYR A O 1
ATOM 2648 N N . ASN A 1 368 ? -38.10800 6.80400 5.46700 1.000 49.39885 368 ASN A N 1
ATOM 2649 C CA . ASN A 1 368 ? -38.39500 7.70700 4.35300 1.000 50.60236 368 ASN A CA 1
ATOM 2650 C C . ASN A 1 368 ? -38.89400 9.05200 4.85100 1.000 54.40484 368 ASN A C 1
ATOM 2651 O O . ASN A 1 368 ? -38.44100 10.11100 4.39000 1.000 50.04934 368 ASN A O 1
ATOM 2656 N N . GLN A 1 369 ? -39.85900 9.02700 5.77800 1.000 48.48863 369 GLN A N 1
ATOM 2657 C CA . GLN A 1 369 ? -40.40300 10.29400 6.26100 1.000 50.96618 369 GLN A CA 1
ATOM 2658 C C . GLN A 1 369 ? -39.35200 11.08200 7.03200 1.000 46.89931 369 GLN A C 1
ATOM 2659 O O . GLN A 1 369 ? -39.31500 12.31000 6.94800 1.000 49.69604 369 GLN A O 1
ATOM 2665 N N . ALA A 1 370 ? -38.46200 10.38800 7.74400 1.000 53.33609 370 ALA A N 1
ATOM 2666 C CA . ALA A 1 370 ? -37.42000 11.07400 8.50500 1.000 52.81686 370 ALA A CA 1
ATOM 2667 C C . ALA A 1 370 ? -36.41800 11.73700 7.56900 1.000 51.68963 370 ALA A C 1
ATOM 2668 O O . ALA A 1 370 ? -35.93600 12.84800 7.84300 1.000 50.71669 370 ALA A O 1
ATOM 2670 N N . ILE A 1 371 ? -36.08800 11.06000 6.45900 1.000 51.28569 371 ILE A N 1
ATOM 2671 C CA . ILE A 1 371 ? -35.28300 11.68500 5.41200 1.000 49.72234 371 ILE A CA 1
ATOM 2672 C C . ILE A 1 371 ? -35.99600 12.92100 4.88100 1.000 46.78579 371 ILE A C 1
ATOM 2673 O O . ILE A 1 371 ? -35.39400 13.98400 4.71300 1.000 49.96619 371 ILE A O 1
ATOM 2678 N N . ARG A 1 372 ? -37.28700 12.80000 4.59900 1.000 53.37606 372 ARG A N 1
ATOM 2679 C CA . ARG A 1 372 ? -38.05600 13.96800 4.18100 1.000 55.19637 372 ARG A CA 1
ATOM 2680 C C . ARG A 1 372 ? -37.90100 15.12000 5.17300 1.000 54.29000 372 ARG A C 1
ATOM 2681 O O . ARG A 1 372 ? -37.65000 16.27200 4.78800 1.000 55.05106 372 ARG A O 1
ATOM 2689 N N . ILE A 1 373 ? -38.02600 14.81100 6.46300 1.000 56.29665 373 ILE A N 1
ATOM 2690 C CA . ILE A 1 373 ? -37.91800 15.84000 7.492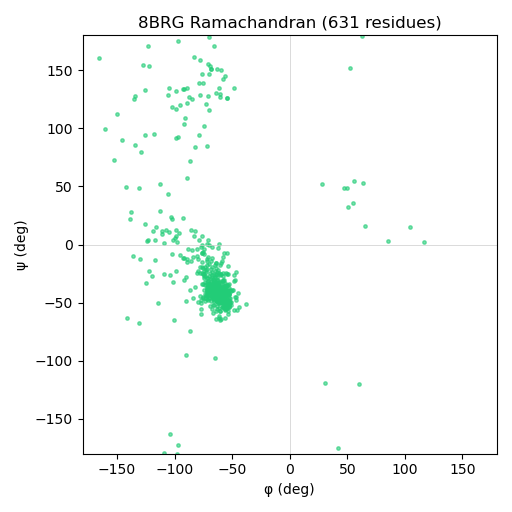00 1.000 53.45094 373 ILE A CA 1
ATOM 2691 C C . ILE A 1 373 ? -36.54200 16.48900 7.44200 1.000 56.08082 373 ILE A C 1
ATOM 2692 O O . ILE A 1 373 ? -36.41500 17.71800 7.49800 1.000 56.39379 373 ILE A O 1
ATOM 2697 N N . ILE A 1 374 ? -35.48600 15.67000 7.35200 1.000 54.13895 374 ILE A N 1
ATOM 2698 C CA . ILE A 1 374 ? -34.12700 16.21400 7.30600 1.000 46.76601 374 ILE A CA 1
ATOM 2699 C C . ILE A 1 374 ? -33.94000 17.09500 6.07500 1.000 53.06578 374 ILE A C 1
ATOM 2700 O O . ILE A 1 374 ? -33.36200 18.18800 6.14700 1.000 50.54228 374 ILE A O 1
ATOM 2705 N N . TYR A 1 375 ? -34.41900 16.63000 4.92200 1.000 52.51158 375 TYR A N 1
ATOM 2706 C CA . TYR A 1 375 ? -34.33600 17.42900 3.70700 1.000 50.84863 375 TYR A CA 1
ATOM 2707 C C . TYR A 1 375 ? -34.98900 18.79600 3.90600 1.000 53.02799 375 TYR A C 1
ATOM 2708 O O . TYR A 1 375 ? -34.36800 19.85800 3.68200 1.000 50.85587 375 TYR A O 1
ATOM 2717 N N . ASN A 1 376 ? -36.26100 18.77100 4.32900 1.000 51.26012 376 ASN A N 1
ATOM 2718 C CA . ASN A 1 376 ? -37.01200 19.99900 4.59200 1.000 60.70960 376 ASN A CA 1
ATOM 2719 C C . ASN A 1 376 ? -36.23100 20.93600 5.51000 1.000 53.78622 376 ASN A C 1
ATOM 2720 O O . ASN A 1 376 ? -36.04500 22.12200 5.20700 1.000 49.97179 376 ASN A O 1
ATOM 2725 N N . VAL A 1 377 ? -35.73000 20.40600 6.62300 1.000 48.12523 377 VAL A N 1
ATOM 2726 C CA . VAL A 1 377 ? -35.03400 21.26700 7.57500 1.000 58.01788 377 VAL A CA 1
ATOM 2727 C C . VAL A 1 377 ? -33.80800 21.88600 6.91200 1.000 56.31478 377 VAL A C 1
ATOM 2728 O O . VAL A 1 377 ? -33.49200 23.06700 7.12100 1.000 57.93559 377 VAL A O 1
ATOM 2732 N N . THR A 1 378 ? -33.11000 21.11300 6.08200 1.000 55.04174 378 THR A N 1
ATOM 2733 C CA . THR A 1 378 ? -31.93700 21.69500 5.44500 1.000 57.60244 378 THR A CA 1
ATOM 2734 C C . THR A 1 378 ? -32.28000 22.66800 4.32800 1.000 60.93360 378 THR A C 1
ATOM 2735 O O . THR A 1 378 ? -31.36500 23.33200 3.83500 1.000 60.92103 378 THR A O 1
ATOM 2739 N N . ARG A 1 379 ? -33.55000 22.78900 3.91700 1.000 54.82343 379 ARG A N 1
ATOM 2740 C CA . ARG A 1 379 ? -33.83000 23.86900 2.97500 1.000 54.28808 379 ARG A CA 1
ATOM 2741 C C . ARG A 1 379 ? -33.44800 25.24200 3.52400 1.000 62.58247 379 ARG A C 1
ATOM 2742 O O . ARG A 1 379 ? -33.47800 26.21200 2.76000 1.000 64.56504 379 ARG A O 1
ATOM 2750 N N . ASP A 1 380 ? -33.12200 25.35600 4.82400 1.000 60.47987 380 ASP A N 1
ATOM 2751 C CA . ASP A 1 380 ? -32.73800 26.61200 5.47600 1.000 63.85938 380 ASP A CA 1
ATOM 2752 C C . ASP A 1 380 ? -31.30700 26.48800 6.00300 1.000 66.47466 380 ASP A C 1
ATOM 2753 O O . ASP A 1 380 ? -31.08100 26.04200 7.13500 1.000 67.45014 380 ASP A O 1
ATOM 2758 N N . LYS A 1 381 ? -30.35200 26.95000 5.19300 1.000 64.43146 381 LYS A N 1
ATOM 2759 C CA . LYS A 1 381 ? -28.92800 26.71500 5.43400 1.000 69.85994 381 LYS A CA 1
ATOM 2760 C C . LYS A 1 381 ? -28.51100 27.02700 6.87500 1.000 69.35154 381 LYS A C 1
ATOM 2761 O O . LYS A 1 381 ? -27.63300 26.35000 7.44000 1.000 65.77013 381 LYS A O 1
ATOM 2767 N N . THR A 1 382 ? -29.17400 27.99900 7.50500 1.000 66.95162 382 THR A N 1
ATOM 2768 C CA . THR A 1 382 ? -28.80300 28.42400 8.85000 1.000 73.01336 382 THR A CA 1
ATOM 2769 C C . THR A 1 382 ? -28.95000 27.32400 9.89000 1.000 69.92213 382 THR A C 1
ATOM 2770 O O . THR A 1 382 ? -28.29700 27.39500 10.93500 1.000 76.86312 382 THR A O 1
ATOM 2774 N N . GLN A 1 383 ? -29.77800 26.30600 9.62400 1.000 70.95842 383 GLN A N 1
ATOM 2775 C CA . GLN A 1 383 ? -30.01500 25.20000 10.54400 1.000 74.91773 383 GLN A CA 1
ATOM 2776 C C . GLN A 1 383 ? -29.09800 23.99900 10.31700 1.000 73.63444 383 GLN A C 1
ATOM 2777 O O . GLN A 1 383 ? -29.03400 23.12000 11.18800 1.000 69.06125 383 GLN A O 1
ATOM 2783 N N . ILE A 1 384 ? -28.36300 23.94900 9.19900 1.000 64.31751 384 ILE A N 1
ATOM 2784 C CA . ILE A 1 384 ? -27.67400 22.70900 8.83300 1.000 74.34808 384 ILE A CA 1
ATOM 2785 C C . ILE A 1 384 ? -26.69100 22.29800 9.92500 1.000 68.59567 384 ILE A C 1
ATOM 2786 O O . ILE A 1 384 ? -26.65600 21.13600 10.36300 1.000 68.73911 384 ILE A O 1
ATOM 2791 N N . SER A 1 385 ? -25.90100 23.25800 10.39800 1.000 68.54255 385 SER A N 1
ATOM 2792 C CA . SER A 1 385 ? -24.97200 23.00500 11.48800 1.000 78.42414 385 SER A CA 1
ATOM 2793 C C . SER A 1 385 ? -25.65400 22.23100 12.61200 1.000 75.07163 385 SER A C 1
ATOM 2794 O O . SER A 1 385 ? -25.23700 21.12000 12.96300 1.000 77.83262 385 SER A O 1
ATOM 2797 N N . GLU A 1 386 ? -26.75300 22.77600 13.14000 1.000 67.06291 386 GLU A N 1
ATOM 2798 C CA . GLU A 1 386 ? -27.41900 22.10900 14.25400 1.000 75.08160 386 GLU A CA 1
ATOM 2799 C C . GLU A 1 386 ? -27.90200 20.72600 13.84400 1.000 79.88837 386 GLU A C 1
ATOM 2800 O O . GLU A 1 386 ? -27.68900 19.74200 14.56900 1.000 79.07614 386 GLU A O 1
ATOM 2806 N N . CYS A 1 387 ? -28.49800 20.63400 12.66200 1.000 70.97393 387 CYS A N 1
ATOM 2807 C CA . CYS A 1 387 ? -28.95000 19.32200 12.14600 1.000 75.94209 387 CYS A CA 1
ATOM 2808 C C . CYS A 1 387 ? -27.80400 18.31800 12.20400 1.000 71.46157 387 CYS A C 1
ATOM 2809 O O . CYS A 1 387 ? -28.02500 17.19500 12.66900 1.000 65.03952 387 CYS A O 1
ATOM 2812 N N . VAL A 1 388 ? -26.61900 18.72100 11.75600 1.000 74.48074 388 VAL A N 1
ATOM 2813 C CA . VAL A 1 388 ? -25.53500 17.76900 11.68300 1.000 75.82388 388 VAL A CA 1
ATOM 2814 C C . VAL A 1 388 ? -25.07900 17.39000 13.08200 1.000 77.93965 388 VAL A C 1
ATOM 2815 O O . VAL A 1 388 ? -24.74600 16.22700 13.34400 1.000 77.76750 388 VAL A O 1
ATOM 2819 N N . LYS A 1 389 ? -25.10800 18.34500 14.01500 1.000 73.22975 389 LYS A N 1
ATOM 2820 C CA . LYS A 1 389 ? -24.72100 18.01500 15.38200 1.000 75.49457 389 LYS A CA 1
ATOM 2821 C C . LYS A 1 389 ? -25.68600 17.00300 15.98100 1.000 72.55559 389 LYS A C 1
ATOM 2822 O O . LYS A 1 389 ? -25.27500 16.12100 16.74400 1.000 78.24654 389 LYS A O 1
ATOM 2828 N N . GLN A 1 390 ? -26.96500 17.08500 15.61600 1.000 73.26474 390 GLN A N 1
ATOM 2829 C CA . GLN A 1 390 ? -27.92700 16.12700 16.13800 1.000 73.89223 390 GLN A CA 1
ATOM 2830 C C . GLN A 1 390 ? -27.84100 14.77700 15.45500 1.000 66.84185 390 GLN A C 1
ATOM 2831 O O . GLN A 1 390 ? -28.59800 13.87600 15.81300 1.000 76.51949 390 GLN A O 1
ATOM 2837 N N . GLY A 1 391 ? -26.97500 14.61500 14.46800 1.000 68.75584 391 GLY A N 1
ATOM 2838 C CA . GLY A 1 391 ? -26.75100 13.31700 13.87200 1.000 66.11312 391 GLY A CA 1
ATOM 2839 C C . GLY A 1 391 ? -27.37500 13.08600 12.51500 1.000 70.02400 391 GLY A C 1
ATOM 2840 O O . GLY A 1 391 ? -27.42100 11.92700 12.07800 1.000 60.35934 391 GLY A O 1
ATOM 2841 N N . ALA A 1 392 ? -27.82100 14.14800 11.81600 1.000 66.68054 392 ALA A N 1
ATOM 2842 C CA . ALA A 1 392 ? -28.61300 13.95600 10.59900 1.000 61.69418 392 ALA A CA 1
ATOM 2843 C C . ALA A 1 392 ? -27.76500 13.40900 9.46300 1.000 64.20905 392 ALA A C 1
ATOM 2844 O O . ALA A 1 392 ? -28.22900 12.55900 8.68100 1.000 56.44761 392 ALA A O 1
ATOM 2846 N N . GLY A 1 393 ? -26.52900 13.90000 9.34200 1.000 64.27485 393 GLY A N 1
ATOM 2847 C CA . GLY A 1 393 ? -25.63400 13.34600 8.34800 1.000 60.30826 393 GLY A CA 1
ATOM 2848 C C . GLY A 1 393 ? -25.51100 11.84400 8.47700 1.000 58.84675 393 GLY A C 1
ATOM 2849 O O . GLY A 1 393 ? -25.53900 11.12100 7.47600 1.000 61.25316 393 GLY A O 1
ATOM 2850 N N . LEU A 1 394 ? -25.37900 11.35400 9.71400 1.000 63.37125 394 LEU A N 1
ATOM 2851 C CA . LEU A 1 394 ? -25.27100 9.91700 9.93400 1.000 57.89051 394 LEU A CA 1
ATOM 2852 C C . LEU A 1 394 ? -26.49000 9.19400 9.40400 1.000 53.05703 394 LEU A C 1
ATOM 2853 O O . LEU A 1 394 ? -26.37100 8.14500 8.75900 1.000 56.42737 394 LEU A O 1
ATOM 2858 N N . MET A 1 395 ? -27.67900 9.73300 9.68000 1.000 50.30227 395 MET A N 1
ATOM 2859 C CA . MET A 1 395 ? -28.90200 9.08100 9.22100 1.000 62.38643 395 MET A CA 1
ATOM 2860 C C . MET A 1 395 ? -28.95800 9.05500 7.70000 1.000 51.91888 395 MET A C 1
ATOM 2861 O O . MET A 1 395 ? -29.32700 8.03600 7.09400 1.000 47.67400 395 MET A O 1
ATOM 2866 N N . LEU A 1 396 ? -28.55100 10.15800 7.07000 1.000 50.58602 396 LEU A N 1
ATOM 2867 C CA . LEU A 1 396 ? -28.51400 10.19800 5.61800 1.000 52.29593 396 LEU A CA 1
ATOM 2868 C C . LEU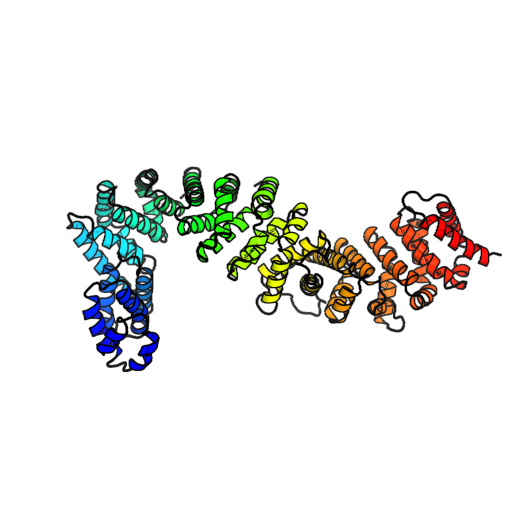 A 1 396 ? -27.58000 9.11700 5.07300 1.000 53.81357 396 LEU A C 1
ATOM 2869 O O . LEU A 1 396 ? -27.94700 8.36300 4.15800 1.000 49.72298 396 LEU A O 1
ATOM 2874 N N . LEU A 1 397 ? -26.38600 8.99000 5.66300 1.000 51.63553 397 LEU A N 1
ATOM 2875 C CA . LEU A 1 397 ? -25.41300 8.02900 5.14700 1.000 53.22357 397 LEU A CA 1
ATOM 2876 C C . LEU A 1 397 ? -25.88400 6.60100 5.33800 1.000 54.37859 397 LEU A C 1
ATOM 2877 O O . LEU A 1 397 ? -25.76500 5.77700 4.42700 1.000 53.93640 397 LEU A O 1
ATOM 2882 N N . VAL A 1 398 ? -26.37800 6.26800 6.53200 1.000 57.47115 398 VAL A N 1
ATOM 2883 C CA . VAL A 1 398 ? -26.86600 4.91000 6.76300 1.000 54.57278 398 VAL A CA 1
ATOM 2884 C C . VAL A 1 398 ? -27.99400 4.58100 5.78900 1.000 57.28417 398 VAL A C 1
ATOM 2885 O O . VAL A 1 398 ? -28.05900 3.46900 5.22300 1.000 56.51722 398 VAL A O 1
ATOM 2889 N N . PHE A 1 399 ? -28.91100 5.53500 5.59900 1.000 47.06929 399 PHE A N 1
ATOM 2890 C CA . PHE A 1 399 ? -30.01700 5.33900 4.68200 1.000 45.97726 399 PHE A CA 1
ATOM 2891 C C . PHE A 1 399 ? -29.50100 5.00600 3.28900 1.000 51.70437 399 PHE A C 1
ATOM 2892 O O . PHE A 1 399 ? -29.94700 4.03100 2.65200 1.000 48.18599 399 PHE A O 1
ATOM 2900 N N . LEU A 1 400 ? -28.54500 5.81100 2.80100 1.000 47.53140 400 LEU A N 1
ATOM 2901 C CA . LEU A 1 400 ? -27.98500 5.56400 1.47500 1.000 53.38568 400 LEU A CA 1
ATOM 2902 C C . LEU A 1 400 ? -27.25300 4.22400 1.43400 1.000 52.82630 400 LEU A C 1
ATOM 2903 O O . LEU A 1 400 ? -27.41300 3.44500 0.48800 1.000 50.66206 400 LEU A O 1
ATOM 2908 N N . ALA A 1 401 ? -26.47100 3.92300 2.46400 1.000 50.28663 401 ALA A N 1
ATOM 2909 C CA . ALA A 1 401 ? -25.75100 2.66100 2.46800 1.000 60.60518 401 ALA A CA 1
ATOM 2910 C C . ALA A 1 401 ? -26.71700 1.49300 2.32400 1.000 60.16554 401 ALA A C 1
ATOM 2911 O O . ALA A 1 401 ? -26.49000 0.60400 1.50200 1.000 53.72425 401 ALA A O 1
ATOM 2913 N N . GLN A 1 402 ? -27.83200 1.50600 3.07900 1.000 57.39642 402 GLN A N 1
ATOM 2914 C CA . GLN A 1 402 ? -28.77700 0.38400 3.05700 1.000 55.73659 402 GLN A CA 1
ATOM 2915 C C . GLN A 1 402 ? -29.58100 0.34500 1.77300 1.000 52.27732 402 GLN A C 1
ATOM 2916 O O . GLN A 1 402 ? -30.08600 -0.71700 1.39200 1.000 49.40683 402 GLN A O 1
ATOM 2922 N N . LYS A 1 403 ? -29.72800 1.47000 1.09600 1.000 59.31850 403 LYS A N 1
ATOM 2923 C CA . LYS A 1 403 ? -30.48300 1.42000 -0.14300 1.000 64.22744 403 LYS A CA 1
ATOM 2924 C C . LYS A 1 403 ? -29.60200 1.16700 -1.35700 1.000 62.73697 403 LYS A C 1
ATOM 2925 O O . LYS A 1 403 ? -30.13800 0.86600 -2.43200 1.000 60.38032 403 LYS A O 1
ATOM 2931 N N . ARG A 1 404 ? -28.27600 1.26200 -1.17600 1.000 59.00728 404 ARG A N 1
ATOM 2932 C CA . ARG A 1 404 ? -27.28900 1.22200 -2.26300 1.000 62.28856 404 ARG A CA 1
ATOM 2933 C C . ARG A 1 404 ? -27.57200 0.12100 -3.29200 1.000 73.32327 404 ARG A C 1
ATOM 2934 O O . ARG A 1 404 ? -27.65000 0.38700 -4.49700 1.000 69.86221 404 ARG A O 1
ATOM 2942 N N . ASN A 1 405 ? -27.71800 -1.12600 -2.84100 1.000 72.08682 405 ASN A N 1
ATOM 2943 C CA . ASN A 1 405 ? -27.93100 -2.25400 -3.74600 1.000 91.31549 405 ASN A CA 1
ATOM 2944 C C . ASN A 1 405 ? -29.39300 -2.71600 -3.78400 1.000 92.19277 405 ASN A C 1
ATOM 2945 O O . ASN A 1 405 ? -29.66300 -3.86500 -4.16000 1.000 100.07805 405 ASN A O 1
ATOM 2950 N N . LEU A 1 406 ? -30.33500 -1.83000 -3.43800 1.000 81.10349 406 LEU A N 1
ATOM 2951 C CA . LEU A 1 406 ? -31.71700 -2.16900 -3.08300 1.000 76.15177 406 LEU A CA 1
ATOM 2952 C C . LEU A 1 406 ? -32.74100 -1.32300 -3.83000 1.000 81.28701 406 LEU A C 1
ATOM 2953 O O . LEU A 1 406 ? -33.50800 -1.81900 -4.65900 1.000 80.68237 406 LEU A O 1
ATOM 2958 N N . SER A 1 407 ? -32.77700 -0.03400 -3.52000 1.000 79.86900 407 SER A N 1
ATOM 2959 C CA . SER A 1 407 ? -33.85800 0.80600 -4.02900 1.000 73.73499 407 SER A CA 1
ATOM 2960 C C . SER A 1 407 ? -33.28300 2.19900 -4.28300 1.000 70.36833 407 SER A C 1
ATOM 2961 O O . SER A 1 407 ? -33.27700 3.05500 -3.39300 1.000 73.65150 407 SER A O 1
ATOM 2964 N N . LYS A 1 408 ? -32.79000 2.41500 -5.50100 1.000 72.03799 408 LYS A N 1
ATOM 2965 C CA . LYS A 1 408 ? -32.39400 3.76100 -5.90300 1.000 67.49095 408 LYS A CA 1
ATOM 2966 C C . LYS A 1 408 ? -33.62500 4.47800 -6.45200 1.000 63.74261 408 LYS A C 1
ATOM 2967 O O . LYS A 1 408 ? -33.77100 4.72500 -7.64800 1.000 83.65395 408 LYS A O 1
ATOM 2973 N N . ASP A 1 409 ? -34.52000 4.81500 -5.53300 1.000 63.82533 409 ASP A N 1
ATOM 2974 C CA . ASP A 1 409 ? -35.79600 5.41700 -5.85900 1.000 61.94827 409 ASP A CA 1
ATOM 2975 C C . ASP A 1 409 ? -35.75800 6.91600 -5.54800 1.000 56.95052 409 ASP A C 1
ATOM 2976 O O . ASP A 1 409 ? -34.68900 7.50000 -5.34600 1.000 52.49949 409 ASP A O 1
ATOM 2981 N N . GLU A 1 410 ? -36.93500 7.53100 -5.46400 1.000 57.81834 410 GLU A N 1
ATOM 2982 C CA . GLU A 1 410 ? -37.04500 8.95500 -5.20500 1.000 51.23901 410 GLU A CA 1
ATOM 2983 C C . GLU A 1 410 ? -36.55200 9.31800 -3.81300 1.000 51.14014 410 GLU A C 1
ATOM 2984 O O . GLU A 1 410 ? -36.07100 10.43800 -3.61000 1.000 59.40929 410 GLU A O 1
ATOM 2990 N N . TRP A 1 411 ? -36.68500 8.41200 -2.83400 1.000 50.67031 411 TRP A N 1
ATOM 2991 C CA . TRP A 1 411 ? -36.15300 8.72100 -1.50700 1.000 54.32480 411 TRP A CA 1
ATOM 2992 C C . TRP A 1 411 ? -34.63400 8.69300 -1.51500 1.000 48.60596 411 TRP A C 1
ATOM 2993 O O . TRP A 1 411 ? -33.99700 9.48300 -0.81300 1.000 45.03608 411 TRP A O 1
ATOM 3004 N N . TYR A 1 412 ? -34.04800 7.79200 -2.30200 1.000 51.25902 412 TYR A N 1
ATOM 3005 C CA . TYR A 1 412 ? -32.60900 7.79200 -2.50800 1.000 48.85722 412 TYR A CA 1
ATOM 3006 C C . TYR A 1 412 ? -32.14400 9.15600 -3.01900 1.000 54.39378 412 TYR A C 1
ATOM 3007 O O . TYR A 1 412 ? -31.26300 9.80800 -2.42700 1.000 49.09104 412 TYR A O 1
ATOM 3016 N N . LEU A 1 413 ? -32.76000 9.61400 -4.10800 1.000 53.81288 413 LEU A N 1
ATOM 3017 C CA . LEU A 1 413 ? -32.47600 10.94600 -4.63100 1.000 55.72782 413 LEU A CA 1
ATOM 3018 C C . LEU A 1 413 ? -32.63100 12.01200 -3.55400 1.000 52.35129 413 LEU A C 1
ATOM 3019 O O . LEU A 1 413 ? -31.73600 12.84100 -3.35300 1.000 50.25906 413 LEU A O 1
ATOM 3024 N N . LEU A 1 414 ? -33.77200 12.01400 -2.86000 1.000 47.97554 414 LEU A N 1
ATOM 3025 C CA . LEU A 1 414 ? -34.02000 13.02000 -1.82700 1.000 49.15013 414 LEU A CA 1
ATOM 3026 C C . LEU A 1 414 ? -32.90000 13.02400 -0.78300 1.000 51.21321 414 LEU A C 1
ATOM 3027 O O . LEU A 1 414 ? -32.47100 14.07700 -0.29500 1.000 52.45868 414 LEU A O 1
ATOM 3032 N N . SER A 1 415 ? -32.43700 11.83900 -0.41300 1.000 47.07743 415 SER A N 1
ATOM 3033 C CA . SER A 1 415 ? -31.38700 11.72200 0.57700 1.000 46.26149 415 SER A CA 1
ATOM 3034 C C . SER A 1 415 ? -30.08700 12.33500 0.07200 1.000 49.97125 415 SER A C 1
ATOM 3035 O O . SER A 1 415 ? -29.41200 13.07700 0.80000 1.000 47.69700 415 SER A O 1
ATOM 3038 N N . ILE A 1 416 ? -29.74000 12.06000 -1.18400 1.000 48.20000 416 ILE A N 1
ATOM 3039 C CA . ILE A 1 416 ? -28.56700 12.70000 -1.79200 1.000 54.95012 416 ILE A CA 1
ATOM 3040 C C . ILE A 1 416 ? -28.71900 14.22400 -1.81700 1.000 53.76880 416 ILE A C 1
ATOM 3041 O O . ILE A 1 416 ? -27.74700 14.96400 -1.58400 1.000 53.01103 416 ILE A O 1
ATOM 3046 N N . ARG A 1 417 ? -29.92800 14.72400 -2.11000 1.000 46.71090 417 ARG A N 1
ATOM 3047 C CA . ARG A 1 417 ? -30.13700 16.17300 -2.07900 1.000 53.56524 417 ARG A CA 1
ATOM 3048 C C . ARG A 1 417 ? -29.84900 16.73800 -0.69400 1.000 50.06964 417 ARG A C 1
ATOM 3049 O O . ARG A 1 417 ? -29.10200 17.72000 -0.54900 1.000 53.80225 417 ARG A O 1
ATOM 3057 N N . ALA A 1 418 ? -30.41200 16.11800 0.34800 1.000 50.74859 418 ALA A N 1
ATOM 3058 C CA . ALA A 1 418 ? -30.13800 16.60200 1.70700 1.000 48.40776 418 ALA A CA 1
ATOM 3059 C C . ALA A 1 418 ? -28.65200 16.55000 2.01800 1.000 54.32680 418 ALA A C 1
ATOM 3060 O O . ALA A 1 418 ? -28.10600 17.47800 2.62900 1.000 51.55215 418 ALA A O 1
ATOM 3062 N N . LEU A 1 419 ? -27.97900 15.46800 1.59600 1.000 52.41430 419 LEU A N 1
ATOM 3063 C CA . LEU A 1 419 ? -26.56300 15.29200 1.90700 1.000 51.64598 419 LEU A CA 1
ATOM 3064 C C . LEU A 1 419 ? -25.71400 16.34300 1.21200 1.000 52.43197 419 LEU A C 1
ATOM 3065 O O . LEU A 1 419 ? -24.80800 16.92600 1.82700 1.000 48.87958 419 LEU A O 1
ATOM 3070 N N . SER A 1 420 ? -25.98900 16.58700 -0.07600 1.000 53.69822 420 SER A N 1
ATOM 3071 C CA . SER A 1 420 ? -25.27500 17.62800 -0.80900 1.000 55.85363 420 SER A CA 1
ATOM 3072 C C . SER A 1 420 ? -25.42300 18.96600 -0.11600 1.000 52.78734 420 SER A C 1
ATOM 3073 O O . SER A 1 420 ? -24.43800 19.69700 0.07200 1.000 53.22966 420 SER A O 1
ATOM 3076 N N . LYS A 1 421 ? -26.65500 19.31200 0.27200 1.000 47.46655 421 LYS A N 1
ATOM 3077 C CA . LYS A 1 421 ? -26.83800 20.60600 0.92600 1.000 56.44165 421 LYS A CA 1
ATOM 3078 C C . LYS A 1 421 ? -26.06700 20.65300 2.22900 1.000 60.23548 421 LYS A C 1
ATOM 3079 O O . LYS A 1 421 ? -25.44200 21.67100 2.55200 1.000 54.60566 421 LYS A O 1
ATOM 3085 N N . THR A 1 422 ? -26.09100 19.54300 2.97700 1.000 55.49543 422 THR A N 1
ATOM 3086 C CA . THR A 1 422 ? -25.34300 19.43800 4.22300 1.000 54.64058 422 THR A CA 1
ATOM 3087 C C . THR A 1 422 ? -23.89000 19.76700 3.99200 1.000 61.33841 422 THR A C 1
ATOM 3088 O O . THR A 1 422 ? -23.28100 20.54300 4.73600 1.000 64.49561 422 THR A O 1
ATOM 3092 N N . LEU A 1 423 ? -23.31100 19.16200 2.96100 1.000 59.05059 423 LEU A N 1
ATOM 3093 C CA . LEU A 1 423 ? -21.87300 19.27300 2.79200 1.000 64.09374 423 LEU A CA 1
ATOM 3094 C C . LEU A 1 423 ? -21.47900 20.58600 2.15100 1.000 63.75403 423 LEU A C 1
ATOM 3095 O O . LEU A 1 423 ? -20.28200 20.89500 2.10800 1.000 61.98606 423 LEU A O 1
ATOM 3100 N N . ILE A 1 424 ? -22.45200 21.35900 1.65100 1.000 58.76727 424 ILE A N 1
ATOM 3101 C CA . ILE A 1 424 ? -22.11600 22.69900 1.15500 1.000 61.11590 424 ILE A CA 1
ATOM 3102 C C . ILE A 1 424 ? -21.88200 23.68100 2.30900 1.000 64.32168 424 ILE A C 1
ATOM 3103 O O . ILE A 1 424 ? -21.16100 24.67300 2.15500 1.000 66.49583 424 ILE A O 1
ATOM 3108 N N . TYR A 1 425 ? -22.47300 23.44200 3.47400 1.000 66.98241 425 TYR A N 1
ATOM 3109 C CA . TYR A 1 425 ? -22.53300 24.47700 4.48800 1.000 65.53910 425 TYR A CA 1
ATOM 3110 C C . TYR A 1 425 ? -21.92600 24.10200 5.82500 1.000 73.60646 425 TYR A C 1
ATOM 3111 O O . TYR A 1 425 ? -22.01000 24.90900 6.75600 1.000 81.41892 425 TYR A O 1
ATOM 3120 N N . VAL A 1 426 ? -21.32500 22.91900 5.96400 1.000 74.20905 426 VAL A N 1
ATOM 3121 C CA . VAL A 1 426 ? -20.70600 22.53400 7.22400 1.000 83.58757 426 VAL A CA 1
ATOM 3122 C C . VAL A 1 426 ? -19.27700 22.09300 6.96600 1.000 80.65583 426 VAL A C 1
ATOM 3123 O O . VAL A 1 426 ? -18.92200 21.66900 5.86500 1.000 85.40341 426 VAL A O 1
ATOM 3127 N N . ASN A 1 427 ? -18.45100 22.22000 8.00500 1.000 89.62509 427 ASN A N 1
ATOM 3128 C CA . ASN A 1 427 ? -17.12100 21.63100 7.98100 1.000 97.60973 427 ASN A CA 1
ATOM 3129 C C . ASN A 1 427 ? -17.24800 20.11100 7.91400 1.000 102.99794 427 ASN A C 1
ATOM 3130 O O . ASN A 1 427 ? -17.99700 19.52100 8.70900 1.000 103.07094 427 ASN A O 1
ATOM 3135 N N . PRO A 1 428 ? -16.53700 19.44400 6.99600 1.000 106.15934 428 PRO A N 1
ATOM 3136 C CA . PRO A 1 428 ? -16.83300 18.02000 6.74300 1.000 102.68064 428 PRO A CA 1
ATOM 3137 C C . PRO A 1 428 ? -16.40100 17.08700 7.86400 1.000 114.04277 428 PRO A C 1
ATOM 3138 O O . PRO A 1 428 ? -17.14300 16.15200 8.19400 1.000 107.01641 428 PRO A O 1
ATOM 3142 N N . GLU A 1 429 ? -15.22400 17.31400 8.46500 1.000 124.52413 429 GLU A N 1
ATOM 3143 C CA . GLU A 1 429 ? -14.67500 16.37200 9.44100 1.000 126.65913 429 GLU A CA 1
ATOM 3144 C C . GLU A 1 429 ? -15.45400 16.33600 10.75900 1.000 124.23360 429 GLU A C 1
ATOM 3145 O O . GLU A 1 429 ? -15.28800 15.38800 11.53600 1.000 125.95671 429 GLU A O 1
ATOM 3151 N N . THR A 1 430 ? -16.29200 17.33600 11.03200 1.000 124.23701 430 THR A N 1
ATOM 3152 C CA . THR A 1 430 ? -17.10300 17.35400 12.24400 1.000 125.97835 430 THR A CA 1
ATOM 3153 C C . THR A 1 430 ? -18.58800 17.21900 11.90400 1.000 120.92314 430 THR A C 1
ATOM 3154 O O . THR A 1 430 ? -19.40800 18.02600 12.35700 1.000 120.85039 430 THR A O 1
ATOM 3158 N N . ALA A 1 431 ? -18.95400 16.19300 11.12200 1.000 115.25655 431 ALA A N 1
ATOM 3159 C CA . ALA A 1 431 ? -20.27100 16.16100 10.49800 1.000 105.68400 431 ALA A CA 1
ATOM 3160 C C . ALA A 1 431 ? -21.02100 14.82600 10.55200 1.000 107.68949 431 ALA A C 1
ATOM 3161 O O . ALA A 1 431 ? -22.20400 14.79400 10.18400 1.000 96.18029 431 ALA A O 1
ATOM 3163 N N . PHE A 1 432 ? -20.39300 13.73000 10.97200 1.000 114.47370 432 PHE A N 1
ATOM 3164 C CA . PHE A 1 432 ? -21.06900 12.43600 10.99200 1.000 108.57634 432 PHE A CA 1
ATOM 3165 C C . PHE A 1 432 ? -20.64800 11.64900 12.22600 1.000 125.98850 432 PHE A C 1
ATOM 3166 O O . PHE A 1 432 ? -20.29300 10.47200 12.15200 1.000 132.61560 432 PHE A O 1
ATOM 3174 N N . SER A 1 433 ? -20.71400 12.31300 13.38400 1.000 130.37525 433 SER A N 1
ATOM 3175 C CA . SER A 1 433 ? -20.33400 11.74200 14.68000 1.000 142.25933 433 SER A CA 1
ATOM 3176 C C . SER A 1 433 ? -18.98300 11.03500 14.58700 1.000 146.24950 433 SER A C 1
ATOM 3177 O O . SER A 1 433 ? -18.82000 9.88700 15.00900 1.000 150.73502 433 SER A O 1
ATOM 3180 N N . LYS A 1 434 ? -18.01500 11.73400 13.99100 1.000 149.03281 434 LYS A N 1
ATOM 3181 C CA . LYS A 1 434 ? -16.64200 11.26700 13.80500 1.000 151.38005 434 LYS A CA 1
ATOM 3182 C C . LYS A 1 434 ? -16.54200 10.06000 12.86500 1.000 149.18014 434 LYS A C 1
ATOM 3183 O O . LYS A 1 434 ? -15.50800 9.37600 12.83400 1.000 151.84850 434 LYS A O 1
ATOM 3189 N N . TYR A 1 435 ? -17.59400 9.78200 12.08900 1.000 148.19538 435 TYR A N 1
ATOM 3190 C CA . TYR A 1 435 ? -17.48600 8.89000 10.94200 1.000 138.88530 435 TYR A CA 1
ATOM 3191 C C . TYR A 1 435 ? -16.96500 9.65800 9.72300 1.000 131.47977 435 TYR A C 1
ATOM 3192 O O . TYR A 1 435 ? -17.02300 10.89600 9.65600 1.000 130.74421 435 TYR A O 1
ATOM 3201 N N . SER A 1 436 ? -16.46800 8.90300 8.74400 1.000 111.53131 436 SER A N 1
ATOM 3202 C CA . SER A 1 436 ? -15.74300 9.51000 7.62700 1.000 104.50978 436 SER A CA 1
ATOM 3203 C C . SER A 1 436 ? -16.68100 10.30300 6.71700 1.000 96.62326 436 SER A C 1
ATOM 3204 O O . SER A 1 436 ? -17.56700 9.71400 6.07800 1.000 88.52819 436 SER A O 1
ATOM 3207 N N . PRO A 1 437 ? -16.51400 11.62000 6.60500 1.000 94.50688 437 PRO A N 1
ATOM 3208 C CA . PRO A 1 437 ? -17.35200 12.37900 5.66800 1.000 85.60401 437 PRO A CA 1
ATOM 3209 C C . PRO A 1 437 ? -17.10300 11.97800 4.23900 1.000 80.07866 437 PRO A C 1
ATOM 3210 O O . PRO A 1 437 ? -17.98800 12.16300 3.38800 1.000 71.72456 437 PRO A O 1
ATOM 3214 N N . LEU A 1 438 ? -15.92300 11.41300 3.96200 1.000 72.04709 438 LEU A N 1
ATOM 3215 C CA . LEU A 1 438 ? -15.59800 10.95500 2.62300 1.000 78.09375 438 LEU A CA 1
ATOM 3216 C C . LEU A 1 438 ? -16.49800 9.82000 2.17400 1.000 72.41363 438 LEU A C 1
ATOM 3217 O O . LEU A 1 438 ? -16.62000 9.58200 0.96600 1.000 68.87079 438 LEU A O 1
ATOM 3222 N N . SER A 1 439 ? -17.14800 9.12600 3.10800 1.000 71.38170 439 SER A N 1
ATOM 3223 C CA . SER A 1 439 ? -18.06000 8.07400 2.68300 1.000 69.15262 439 SER A CA 1
ATOM 3224 C C . SER A 1 439 ? -19.26800 8.64500 1.97000 1.000 61.37093 439 SER A C 1
ATOM 3225 O O . SER A 1 439 ? -20.01900 7.88600 1.35500 1.000 61.15696 439 SER A O 1
ATOM 3228 N N . ALA A 1 440 ? -19.46000 9.96100 2.03300 1.000 64.74217 440 ALA A N 1
ATOM 3229 C CA . ALA A 1 440 ? -20.52600 10.57600 1.25600 1.000 61.38920 440 ALA A CA 1
ATOM 3230 C C . ALA A 1 440 ? -20.19500 10.58500 -0.23100 1.000 54.71524 440 ALA A C 1
ATOM 3231 O O . ALA A 1 440 ? -21.11000 10.52600 -1.06800 1.000 50.01411 440 ALA A O 1
ATOM 3233 N N . ALA A 1 441 ? -18.90100 10.62500 -0.56900 1.000 55.81999 441 ALA A N 1
ATOM 3234 C CA . ALA A 1 441 ? -18.44500 10.85200 -1.94300 1.000 54.46369 441 ALA A CA 1
ATOM 3235 C C . ALA A 1 441 ? -19.06000 9.91700 -2.98200 1.000 49.78356 441 ALA A C 1
ATOM 3236 O O . ALA A 1 441 ? -19.52500 10.41500 -4.02100 1.000 53.66963 441 ALA A O 1
ATOM 3238 N N . PRO A 1 442 ? -19.09100 8.59400 -2.79900 1.000 51.53130 442 PRO A N 1
ATOM 3239 C CA . PRO A 1 442 ? -19.73700 7.76000 -3.83100 1.000 55.09808 442 PRO A CA 1
ATOM 3240 C C . PRO A 1 442 ? -21.16000 8.19900 -4.12500 1.000 57.33026 442 PRO A C 1
ATOM 3241 O O . PRO A 1 442 ? -21.56500 8.26500 -5.30000 1.000 53.26614 442 PRO A O 1
ATOM 3245 N N . PHE A 1 443 ? -21.91000 8.56600 -3.07800 1.000 47.79845 443 PHE A N 1
ATOM 3246 C CA . PHE A 1 443 ? -23.29500 8.96800 -3.27000 1.000 49.16231 443 PHE A CA 1
ATOM 3247 C C . PHE A 1 443 ? -23.39000 10.27900 -4.04100 1.000 50.73004 443 PHE A C 1
ATOM 3248 O O . PHE A 1 443 ? -24.18700 10.38800 -4.98300 1.000 44.19136 443 PHE A O 1
ATOM 3256 N N . LEU A 1 444 ? -22.55600 11.26700 -3.68500 1.000 45.47218 444 LEU A N 1
ATOM 3257 C CA . LEU A 1 444 ? -22.50500 12.50400 -4.45700 1.000 46.89709 444 LEU A CA 1
ATOM 3258 C C . LEU A 1 444 ? -22.21500 12.21800 -5.92100 1.000 54.03107 444 LEU A C 1
ATOM 3259 O O . LEU A 1 444 ? -22.77400 12.87900 -6.81600 1.000 53.96140 444 LEU A O 1
ATOM 3264 N N . PHE A 1 445 ? -21.37400 11.20500 -6.19600 1.000 52.63369 445 PHE A N 1
ATOM 3265 C CA . PHE A 1 445 ? -21.02000 11.00000 -7.59300 1.000 48.29669 445 PHE A CA 1
ATOM 3266 C C . PHE A 1 445 ? -22.21800 10.52600 -8.39600 1.000 55.28820 445 PHE A C 1
ATOM 3267 O O . PHE A 1 445 ? -22.23400 10.70000 -9.62200 1.000 54.23722 445 PHE A O 1
ATOM 3275 N N . GLU A 1 446 ? -23.24600 9.98700 -7.72600 1.000 47.17675 446 GLU A N 1
ATOM 3276 C CA . GLU A 1 446 ? -24.43900 9.53700 -8.43300 1.000 52.33116 446 GLU A CA 1
ATOM 3277 C C . GLU A 1 446 ? -25.28300 10.69800 -8.96900 1.000 54.00246 446 GLU A C 1
ATOM 3278 O O . GLU A 1 446 ? -26.20700 10.44900 -9.74700 1.000 56.49791 446 GLU A O 1
ATOM 3284 N N . ASN A 1 447 ? -24.99800 11.95000 -8.57700 1.000 55.57555 447 ASN A N 1
ATOM 3285 C CA . ASN A 1 447 ? -25.68900 13.10700 -9.14100 1.000 50.26415 447 ASN A CA 1
ATOM 3286 C C . ASN A 1 447 ? -24.85100 13.81400 -10.19000 1.000 53.68455 447 ASN A C 1
ATOM 3287 O O . ASN A 1 447 ? -25.27100 14.85300 -10.70700 1.000 54.42645 447 ASN A O 1
ATOM 3292 N N . LEU A 1 448 ? -23.68000 13.27500 -10.51600 1.000 53.69904 448 LEU A N 1
ATOM 3293 C CA . LEU A 1 448 ? -22.90900 13.69900 -11.67800 1.000 53.48848 448 LEU A CA 1
ATOM 3294 C C . LEU A 1 448 ? -23.33500 12.87400 -12.89000 1.000 56.67123 448 LEU A C 1
ATOM 3295 O O . LEU A 1 448 ? -23.51400 11.65700 -12.77600 1.000 59.83485 448 LEU A O 1
ATOM 3300 N N . PRO A 1 449 ? -23.55700 13.48000 -14.05300 1.000 51.73037 449 PRO A N 1
ATOM 3301 C CA . PRO A 1 449 ? -23.89400 12.67500 -15.22800 1.000 52.51263 449 PRO A CA 1
ATOM 3302 C C . PRO A 1 449 ? -22.75500 11.72300 -15.52800 1.000 70.24923 449 PRO A C 1
ATOM 3303 O O . PRO A 1 449 ? -21.58100 12.11100 -15.58300 1.000 74.50964 449 PRO A O 1
ATOM 3307 N N . LEU A 1 450 ? -23.10700 10.46700 -15.68400 1.000 77.33242 450 LEU A N 1
ATOM 3308 C CA . LEU A 1 450 ? -22.12500 9.48000 -16.05300 1.000 92.26976 450 LEU A CA 1
ATOM 3309 C C . LEU A 1 450 ? -21.68300 9.75000 -17.48500 1.000 100.31873 450 LEU A C 1
ATOM 3310 O O . LEU A 1 450 ? -22.41600 10.37600 -18.25700 1.000 100.47280 450 LEU A O 1
ATOM 3315 N N . PRO A 1 451 ? -20.47100 9.34700 -17.85200 1.000 110.20952 451 PRO A N 1
ATOM 3316 C CA . PRO A 1 451 ? -20.08400 9.41500 -19.26600 1.000 119.48408 451 PRO A CA 1
ATOM 3317 C C . PRO A 1 451 ? -21.18200 8.79100 -20.11800 1.000 133.90229 451 PRO A C 1
ATOM 3318 O O . PRO A 1 451 ? -21.72500 7.73900 -19.78300 1.000 138.55304 451 PRO A O 1
ATOM 3322 N N . ASN A 1 452 ? -21.54400 9.46600 -21.20600 1.000 133.83246 452 ASN A N 1
ATOM 3323 C CA . ASN A 1 452 ? -22.75800 9.09800 -21.93400 1.000 142.76894 452 ASN A CA 1
ATOM 3324 C C . ASN A 1 452 ? -22.67400 7.72700 -22.62300 1.000 145.23257 452 ASN A C 1
ATOM 3325 O O . ASN A 1 452 ? -23.66600 7.28500 -23.22300 1.000 136.22826 452 ASN A O 1
ATOM 3330 N N . ASP A 1 453 ? -21.52700 7.04800 -22.53400 1.000 154.41570 453 ASP A N 1
ATOM 3331 C CA . ASP A 1 453 ? -21.37800 5.63800 -22.87700 1.000 154.99106 453 ASP A CA 1
ATOM 3332 C C . ASP A 1 453 ? -21.79800 4.71500 -21.73100 1.000 153.81517 453 ASP A C 1
ATOM 3333 O O . ASP A 1 453 ? -21.60700 3.49700 -21.82900 1.000 152.67093 453 ASP A O 1
ATOM 3338 N N . ASN A 1 454 ? -22.37500 5.27800 -20.65300 1.000 161.23469 454 ASN A N 1
ATOM 3339 C CA . ASN A 1 454 ? -22.54200 4.60200 -19.35900 1.000 159.98462 454 ASN A CA 1
ATOM 3340 C C . ASN A 1 454 ? -23.99500 4.71700 -18.88900 1.000 161.01477 454 ASN A C 1
ATOM 3341 O O . ASN A 1 454 ? -24.31100 5.55300 -18.04000 1.000 163.16585 454 ASN A O 1
ATOM 3346 N N . ALA A 1 455 ? -24.85800 3.86800 -19.44900 1.000 140.46140 455 ALA A N 1
ATOM 3347 C CA . ALA A 1 455 ? -26.22100 3.57400 -18.99600 1.000 131.91456 455 ALA A CA 1
ATOM 3348 C C . ALA A 1 455 ? -27.07100 4.76100 -18.53400 1.000 134.90278 455 ALA A C 1
ATOM 3349 O O . ALA A 1 455 ? -26.69000 5.92900 -18.67400 1.000 131.44375 455 ALA A O 1
ATOM 3351 N N . LEU A 1 456 ? -28.26300 4.45100 -18.02600 1.000 138.03716 456 LEU A N 1
ATOM 3352 C CA . LEU A 1 456 ? -29.17600 5.43400 -17.45700 1.000 137.39905 456 LEU A CA 1
ATOM 3353 C C . LEU A 1 456 ? -29.15400 5.29800 -15.94100 1.000 143.08649 456 LEU A C 1
ATOM 3354 O O . LEU A 1 456 ? -29.30700 4.18900 -15.41200 1.000 142.03749 456 LEU A O 1
ATOM 3359 N N . SER A 1 457 ? -28.94000 6.41600 -15.24600 1.000 136.80039 457 SER A N 1
ATOM 3360 C CA . SER A 1 457 ? -28.98100 6.41000 -13.79100 1.000 129.38228 457 SER A CA 1
ATOM 3361 C C . SER A 1 457 ? -30.43400 6.41000 -13.32400 1.000 128.88887 457 SER A C 1
ATOM 3362 O O . SER A 1 457 ? -31.24100 7.23900 -13.76400 1.000 123.59548 457 SER A O 1
ATOM 3365 N N . GLU A 1 458 ? -30.76800 5.46600 -12.43500 1.000 145.72734 458 GLU A N 1
ATOM 3366 C CA . GLU A 1 458 ? -32.10500 5.42100 -11.84800 1.000 140.48226 458 GLU A CA 1
ATOM 3367 C C . GLU A 1 458 ? -32.49100 6.75700 -11.21700 1.000 140.70367 458 GLU A C 1
ATOM 3368 O O . GLU A 1 458 ? -33.68300 7.01900 -11.00100 1.000 133.64708 458 GLU A O 1
ATOM 3374 N N . LEU A 1 459 ? -31.50900 7.61300 -10.93600 1.000 114.84935 459 LEU A N 1
ATOM 3375 C CA . LEU A 1 459 ? -31.75400 8.89600 -10.29400 1.000 101.41087 459 LEU A CA 1
ATOM 3376 C C . LEU A 1 459 ? -32.12400 9.93400 -11.34700 1.000 89.31775 459 LEU A C 1
ATOM 3377 O O . LEU A 1 459 ? -31.38800 10.13900 -12.31700 1.000 84.27810 459 LEU A O 1
ATOM 3382 N N . GLN A 1 460 ? -33.27200 10.57200 -11.15200 1.000 82.37197 460 GLN A N 1
ATOM 3383 C CA . GLN A 1 460 ? -33.72000 11.67400 -11.99700 1.000 78.11138 460 GLN A CA 1
ATOM 3384 C C . GLN A 1 460 ? -33.20100 13.01000 -11.45600 1.000 65.77823 460 GLN A C 1
ATOM 3385 O O . GLN A 1 460 ? -33.96100 13.93200 -11.14700 1.000 68.78221 460 GLN A O 1
ATOM 3391 N N . PHE A 1 461 ? -31.87800 13.10800 -11.33600 1.000 59.16670 461 PHE A N 1
ATOM 3392 C CA . PHE A 1 461 ? -31.30700 14.34100 -10.80300 1.000 61.85809 461 PHE A CA 1
ATOM 3393 C C . PHE A 1 461 ? -31.29700 15.42400 -11.87900 1.000 55.15414 461 PHE A C 1
ATOM 3394 O O . PHE A 1 461 ? -31.34500 15.13600 -13.07300 1.000 58.43158 461 PHE A O 1
ATOM 3402 N N . THR A 1 462 ? -31.22000 16.67700 -11.44300 1.000 53.36093 462 THR A N 1
ATOM 3403 C CA . THR A 1 462 ? -31.25600 17.85300 -12.31300 1.000 55.35203 462 THR A CA 1
ATOM 3404 C C . THR A 1 462 ? -29.88800 18.53600 -12.39200 1.000 53.96366 462 THR A C 1
ATOM 3405 O O . THR A 1 462 ? -28.91400 18.12800 -11.74300 1.000 51.35799 462 THR A O 1
ATOM 3409 N N . GLN A 1 463 ? -29.84000 19.62900 -13.16500 1.000 50.47018 463 GLN A N 1
ATOM 3410 C CA . GLN A 1 463 ? -28.61900 20.42100 -13.23700 1.000 49.41375 463 GLN A CA 1
ATOM 3411 C C . GLN A 1 463 ? -28.30500 21.01600 -11.88100 1.000 46.37574 463 GLN A C 1
ATOM 3412 O O . GLN A 1 463 ? -27.13900 21.13600 -11.49300 1.000 49.90832 463 GLN A O 1
ATOM 3418 N N . LEU A 1 464 ? -29.33900 21.37600 -11.13600 1.000 47.93163 464 LEU A N 1
ATOM 3419 C CA . LEU A 1 464 ? -29.11100 21.93300 -9.81800 1.000 51.14529 464 LEU A CA 1
ATOM 3420 C C . LEU A 1 464 ? -28.51000 20.87600 -8.90300 1.000 45.33085 464 LEU A C 1
ATOM 3421 O O . LEU A 1 464 ? -27.58400 21.16600 -8.13800 1.000 51.99413 464 LEU A O 1
ATOM 3426 N N . ASP A 1 465 ? -28.98100 19.63100 -9.02100 1.000 49.23466 465 ASP A N 1
ATOM 3427 C CA . ASP A 1 465 ? -28.40000 18.53700 -8.24500 1.000 45.49519 465 ASP A CA 1
ATOM 3428 C C . ASP A 1 465 ? -26.92200 18.35900 -8.56700 1.000 42.50433 465 ASP A C 1
ATOM 3429 O O . ASP A 1 465 ? -26.09600 18.16900 -7.67000 1.000 48.88765 465 ASP A O 1
ATOM 3434 N N . THR A 1 466 ? -26.58100 18.36800 -9.85400 1.000 50.32634 466 THR A N 1
ATOM 3435 C CA . THR A 1 466 ? -25.19300 18.22100 -10.26200 1.000 49.05996 466 THR A CA 1
ATOM 3436 C C . THR A 1 466 ? -24.34700 19.36400 -9.72000 1.000 49.39881 466 THR A C 1
ATOM 3437 O O . THR A 1 466 ? -23.22500 19.15500 -9.23200 1.000 44.90334 466 THR A O 1
ATOM 3441 N N . TYR A 1 467 ? -24.89100 20.57800 -9.77000 1.000 43.00475 467 TYR A N 1
ATOM 3442 C CA . TYR A 1 467 ? -24.17300 21.73200 -9.26000 1.000 43.14928 467 TYR A CA 1
ATOM 3443 C C . TYR A 1 467 ? -23.88300 21.57900 -7.77000 1.000 46.30290 467 TYR A C 1
ATOM 3444 O O . TYR A 1 467 ? -22.75100 21.80000 -7.31000 1.000 45.83648 467 TYR A O 1
ATOM 3453 N N . GLU A 1 468 ? -24.89500 21.15400 -7.00400 1.000 49.01281 468 GLU A N 1
ATOM 3454 C CA . GLU A 1 468 ? -24.73900 21.03400 -5.55900 1.000 47.30886 468 GLU A CA 1
ATOM 3455 C C . GLU A 1 468 ? -23.84200 19.85800 -5.19200 1.000 50.02697 468 GLU A C 1
ATOM 3456 O O . GLU A 1 468 ? -23.05800 19.94700 -4.23700 1.000 45.34691 468 GLU A O 1
ATOM 3462 N N . ALA A 1 469 ? -23.95800 18.74300 -5.92100 1.000 41.66617 469 ALA A N 1
ATOM 3463 C CA . ALA A 1 469 ? -23.00400 17.65900 -5.75300 1.000 48.38116 469 ALA A CA 1
ATOM 3464 C C . ALA A 1 469 ? -21.57500 18.14900 -5.95100 1.000 48.54265 469 ALA A C 1
ATOM 3465 O O . ALA A 1 469 ? -20.68100 17.78600 -5.17800 1.000 48.93299 469 ALA A O 1
ATOM 3467 N N . LEU A 1 470 ? -21.33300 18.97000 -6.98200 1.000 47.44012 470 LEU A N 1
ATOM 3468 C CA . LEU A 1 470 ? -19.95900 19.40700 -7.22100 1.000 48.78591 470 LEU A CA 1
ATOM 3469 C C . LEU A 1 470 ? -19.50800 20.35700 -6.12800 1.000 47.85431 470 LEU A C 1
ATOM 3470 O O . LEU A 1 470 ? -18.33000 20.35700 -5.76000 1.000 44.65623 470 LEU A O 1
ATOM 3475 N N . LEU A 1 471 ? -20.42600 21.16700 -5.59500 1.000 45.80544 471 LEU A N 1
ATOM 3476 C CA . LEU A 1 471 ? -20.05900 22.03700 -4.47600 1.000 52.30201 471 LEU A CA 1
ATOM 3477 C C . LEU A 1 471 ? -19.63200 21.20700 -3.27300 1.000 53.01100 471 LEU A C 1
ATOM 3478 O O . LEU A 1 471 ? -18.59900 21.48000 -2.63800 1.000 53.91241 471 LEU A O 1
ATOM 3483 N N . ALA A 1 472 ? -20.43200 20.18300 -2.95300 1.000 48.94665 472 ALA A N 1
ATOM 3484 C CA . ALA A 1 472 ? -20.13600 19.31700 -1.82700 1.000 55.23607 472 ALA A CA 1
ATOM 3485 C C . ALA A 1 472 ? -18.83700 18.55700 -2.04800 1.000 50.58989 472 ALA A C 1
ATOM 3486 O O . ALA A 1 472 ? -18.05100 18.37500 -1.11100 1.000 47.56926 472 ALA A O 1
ATOM 3488 N N . LEU A 1 473 ? -18.60600 18.09000 -3.28200 1.000 45.47077 473 LEU A N 1
ATOM 3489 C CA . LEU A 1 473 ? -17.36300 17.40100 -3.59100 1.000 44.49218 473 LEU A CA 1
ATOM 3490 C C . LEU A 1 473 ? -16.18600 18.35100 -3.47200 1.000 55.40646 473 LEU A C 1
ATOM 3491 O O . LEU A 1 473 ? -15.13500 17.98800 -2.93800 1.000 52.92987 473 LEU A O 1
ATOM 3496 N N . THR A 1 474 ? -16.34900 19.57500 -3.95400 1.000 45.44268 474 THR A N 1
ATOM 3497 C CA . THR A 1 474 ? -15.29700 20.56400 -3.81000 1.000 49.39390 474 THR A CA 1
ATOM 3498 C C . THR A 1 474 ? -14.97000 20.78400 -2.34200 1.000 53.42917 474 THR A C 1
ATOM 3499 O O . THR A 1 474 ? -13.80400 21.00300 -1.97900 1.000 53.06587 474 THR A O 1
ATOM 3503 N N . ASN A 1 475 ? -15.99100 20.71400 -1.48300 1.000 51.71097 475 ASN A N 1
ATOM 3504 C CA . ASN A 1 475 ? -15.76900 20.84200 -0.04500 1.000 54.91107 475 ASN A CA 1
ATOM 3505 C C . ASN A 1 475 ? -15.03500 19.62100 0.52300 1.000 56.78479 475 ASN A C 1
ATOM 3506 O O . ASN A 1 475 ? -14.07800 19.75900 1.29300 1.000 51.40370 475 ASN A O 1
ATOM 3511 N N . LEU A 1 476 ? -15.46800 18.41600 0.15500 1.000 53.56418 476 LEU A N 1
ATOM 3512 C CA . LEU A 1 476 ? -14.72900 17.22500 0.56300 1.000 54.64087 476 LEU A CA 1
ATOM 3513 C C . LEU A 1 476 ? -13.28100 17.28600 0.09700 1.000 60.54526 476 LEU A C 1
ATOM 3514 O O . LEU A 1 476 ? -12.38600 16.72600 0.74500 1.000 59.23039 476 LEU A O 1
ATOM 3519 N N . ALA A 1 477 ? -13.03300 17.95400 -1.02400 1.000 54.64974 477 ALA A N 1
ATOM 3520 C CA . ALA A 1 477 ? -11.70500 17.94300 -1.59900 1.000 50.63771 477 ALA A CA 1
ATOM 3521 C C . ALA A 1 477 ? -10.75700 18.84400 -0.84100 1.000 56.48601 477 ALA A C 1
ATOM 3522 O O . ALA A 1 477 ? -9.55700 18.82900 -1.12400 1.000 63.25917 477 ALA A O 1
ATOM 3524 N N . THR A 1 478 ? -11.26400 19.62000 0.11600 1.000 58.06518 478 THR A N 1
ATOM 3525 C CA . THR A 1 478 ? -10.38000 20.38900 0.97500 1.000 61.40999 478 THR A CA 1
ATOM 3526 C C . THR A 1 478 ? -9.71500 19.52000 2.03300 1.000 59.10187 478 THR A C 1
ATOM 3527 O O . THR A 1 478 ? -8.63000 19.87500 2.50000 1.000 67.30124 478 THR A O 1
ATOM 3531 N N . ILE A 1 479 ? -10.31500 18.38200 2.39800 1.000 66.74609 479 ILE A N 1
ATOM 3532 C CA . ILE A 1 479 ? -9.70300 17.50600 3.39600 1.000 75.24622 479 ILE A CA 1
ATOM 3533 C C . ILE A 1 479 ? -8.34000 17.02400 2.91100 1.000 67.25541 479 ILE A C 1
ATOM 3534 O O . ILE A 1 479 ? -8.21500 16.46400 1.81100 1.000 75.27840 479 ILE A O 1
ATOM 3539 N N . ASN A 1 480 ? -7.31400 17.23200 3.74900 1.000 71.96131 480 ASN A N 1
ATOM 3540 C CA . ASN A 1 480 ? -5.94200 16.76300 3.51700 1.000 75.21336 480 ASN A CA 1
ATOM 3541 C C . ASN A 1 480 ? -5.45000 17.14000 2.12300 1.000 68.54305 480 ASN A C 1
ATOM 3542 O O . ASN A 1 480 ? -4.92300 16.31700 1.37400 1.000 65.85813 480 ASN A O 1
ATOM 3547 N N . GLN A 1 481 ? -5.64100 18.40700 1.77500 1.000 67.44683 481 GLN A N 1
ATOM 3548 C CA . GLN A 1 481 ? -5.21400 18.93500 0.48200 1.000 70.64131 481 GLN A CA 1
ATOM 3549 C C . GLN A 1 481 ? -5.68800 18.07000 -0.69000 1.000 72.05376 481 GLN A C 1
ATOM 3550 O O . GLN A 1 481 ? -5.01400 17.97700 -1.72000 1.000 66.29578 481 GLN A O 1
ATOM 3556 N N . GLY A 1 482 ? -6.85000 17.43400 -0.54900 1.000 67.79402 482 GLY A N 1
ATOM 3557 C CA . GLY A 1 482 ? -7.42400 16.71900 -1.66100 1.000 60.94814 482 GLY A CA 1
ATOM 3558 C C . GLY A 1 482 ? -6.94100 15.30700 -1.83300 1.000 61.87658 482 GLY A C 1
ATOM 3559 O O . GLY A 1 482 ? -7.38200 14.63400 -2.77600 1.000 60.40050 482 GLY A O 1
ATOM 3560 N N . VAL A 1 483 ? -6.08200 14.81200 -0.93800 1.000 63.66920 483 VAL A N 1
ATOM 3561 C CA . VAL A 1 483 ? -5.57400 13.45100 -1.09400 1.000 71.85140 483 VAL A CA 1
ATOM 3562 C C . VAL A 1 483 ? -6.68500 12.43300 -0.86500 1.000 70.15967 483 VAL A C 1
ATOM 3563 O O . VAL A 1 483 ? -6.83900 11.48800 -1.64600 1.000 78.77521 483 VAL A O 1
ATOM 3567 N N . ASP A 1 484 ? -7.44600 12.58000 0.22700 1.000 72.54881 484 ASP A N 1
ATOM 3568 C CA . ASP A 1 484 ? -8.49300 11.60000 0.54900 1.000 74.56602 484 ASP A CA 1
ATOM 3569 C C . ASP A 1 484 ? -9.48600 11.44800 -0.60500 1.000 66.48253 484 ASP A C 1
ATOM 3570 O O . ASP A 1 484 ? -9.72700 10.33400 -1.11200 1.000 67.54538 484 ASP A O 1
ATOM 3575 N N . LEU A 1 485 ? -10.07600 12.56700 -1.03800 1.000 62.54166 485 LEU A N 1
ATOM 3576 C CA . LEU A 1 485 ? -11.02800 12.49000 -2.13500 1.000 57.31256 485 LEU A CA 1
ATOM 3577 C C . LEU A 1 485 ? -10.34900 11.98100 -3.38800 1.000 63.06771 485 LEU A C 1
ATOM 3578 O O . LEU A 1 485 ? -10.91700 11.13900 -4.09400 1.000 50.88371 485 LEU A O 1
ATOM 3583 N N . GLY A 1 486 ? -9.11300 12.45300 -3.67100 1.000 66.47895 486 GLY A N 1
ATOM 3584 C CA . GLY A 1 486 ? -8.42500 11.99300 -4.86000 1.000 56.08759 486 GLY A CA 1
ATOM 3585 C C . GLY A 1 486 ? -8.18800 10.49900 -4.85000 1.000 63.29839 486 GLY A C 1
ATOM 3586 O O . GLY A 1 486 ? -8.20100 9.85300 -5.90300 1.000 62.28199 486 GLY A O 1
ATOM 3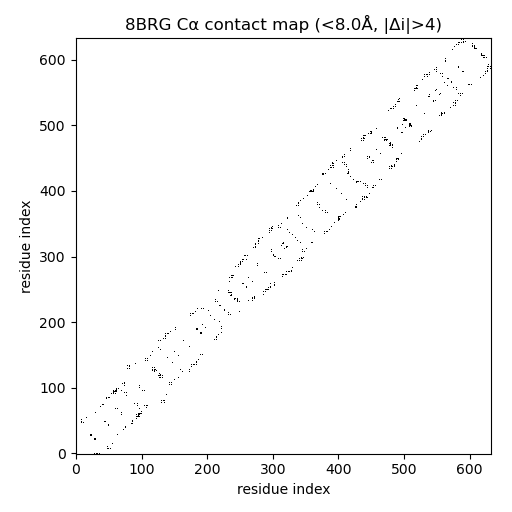587 N N . LYS A 1 487 ? -7.98600 9.92500 -3.66400 1.000 62.91119 487 LYS A N 1
ATOM 3588 C CA . LYS A 1 487 ? -7.79900 8.48200 -3.58800 1.000 66.94873 487 LYS A CA 1
ATOM 3589 C C . LYS A 1 487 ? -9.10900 7.76700 -3.86200 1.000 63.36077 487 LYS A C 1
ATOM 3590 O O . LYS A 1 487 ? -9.12800 6.73300 -4.53500 1.000 67.88985 487 LYS A O 1
ATOM 3596 N N . ILE A 1 488 ? -10.22700 8.33700 -3.40400 1.000 66.71746 488 ILE A N 1
ATOM 3597 C CA . ILE A 1 488 ? -11.52400 7.78600 -3.80900 1.000 64.49849 488 ILE A CA 1
ATOM 3598 C C . ILE A 1 488 ? -11.71000 7.88300 -5.32900 1.000 63.26215 488 ILE A C 1
ATOM 3599 O O . ILE A 1 488 ? -12.15000 6.92900 -5.98700 1.000 64.64932 488 ILE A O 1
ATOM 3604 N N . ILE A 1 489 ? -11.32100 9.00700 -5.92300 1.000 61.38036 489 ILE A N 1
ATOM 3605 C CA . ILE A 1 489 ? -11.50300 9.15700 -7.36200 1.000 62.46806 489 ILE A CA 1
ATOM 3606 C C . ILE A 1 489 ? -10.62800 8.16600 -8.13300 1.000 71.44920 489 ILE A C 1
ATOM 3607 O O . ILE A 1 489 ? -11.04400 7.62600 -9.16800 1.000 73.43067 489 ILE A O 1
ATOM 3612 N N . LEU A 1 490 ? -9.42200 7.88100 -7.63200 1.000 69.76827 490 LEU A N 1
ATOM 3613 C CA . LEU A 1 490 ? -8.53200 6.95500 -8.32900 1.000 73.38740 490 LEU A CA 1
ATOM 3614 C C . LEU A 1 490 ? -8.93700 5.48900 -8.17300 1.000 76.76093 490 LEU A C 1
ATOM 3615 O O . LEU A 1 490 ? -8.51500 4.65700 -8.98600 1.000 72.78365 490 LEU A O 1
ATOM 3620 N N . SER A 1 491 ? -9.73800 5.14600 -7.16100 1.000 74.85398 491 SER A N 1
ATOM 3621 C CA . SER A 1 491 ? -10.17100 3.76200 -7.01800 1.000 85.39458 491 SER A CA 1
ATOM 3622 C C . SER A 1 491 ? -11.26300 3.37800 -8.00700 1.000 80.97208 491 SER A C 1
ATOM 3623 O O . SER A 1 491 ? -11.63600 2.20400 -8.05600 1.000 79.92039 491 SER A O 1
ATOM 3626 N N . ASN A 1 492 ? -11.80800 4.33200 -8.76500 1.000 76.42203 492 ASN A N 1
ATOM 3627 C CA . ASN A 1 492 ? -12.89300 4.04100 -9.70000 1.000 74.41877 492 ASN A CA 1
ATOM 3628 C C . ASN A 1 492 ? -12.78800 5.00700 -10.87200 1.000 70.51518 492 ASN A C 1
ATOM 3629 O O . ASN A 1 492 ? -13.02600 6.21000 -10.70300 1.000 69.91016 492 ASN A O 1
ATOM 3634 N N . ALA A 1 493 ? -12.45300 4.48700 -12.06300 1.000 70.34296 493 ALA A N 1
ATOM 3635 C CA . ALA A 1 493 ? -12.18800 5.36300 -13.21000 1.000 70.02792 493 ALA A CA 1
ATOM 3636 C C . ALA A 1 493 ? -13.42400 6.14600 -13.62100 1.000 68.18202 493 ALA A C 1
ATOM 3637 O O . ALA A 1 493 ? -13.31000 7.23600 -14.19600 1.000 71.36165 493 ALA A O 1
ATOM 3639 N N . GLN A 1 494 ? -14.59500 5.60900 -13.31200 1.000 64.62401 494 GLN A N 1
ATOM 3640 C CA . GLN A 1 494 ? -15.85000 6.28600 -13.58600 1.000 66.29225 494 GLN A CA 1
ATOM 3641 C C . GLN A 1 494 ? -15.90700 7.66500 -12.92700 1.000 67.23593 494 GLN A C 1
ATOM 3642 O O . GLN A 1 494 ? -16.42600 8.61900 -13.51600 1.000 60.24219 494 GLN A O 1
ATOM 3648 N N . TYR A 1 495 ? -15.39800 7.79200 -11.69800 1.000 56.27694 495 TYR A N 1
ATOM 3649 C CA . TYR A 1 495 ? -15.49500 9.07800 -11.02200 1.000 58.93487 495 TYR A CA 1
ATOM 3650 C C . TYR A 1 495 ? -14.71500 10.14400 -11.78300 1.000 58.95587 495 TYR A C 1
ATOM 3651 O O . TYR A 1 495 ? -15.23400 11.24200 -12.06600 1.000 53.23359 495 TYR A O 1
ATOM 3660 N N . TRP A 1 496 ? -13.46900 9.83200 -12.15000 1.000 62.98045 496 TRP A N 1
ATOM 3661 C CA . TRP A 1 496 ? -12.69100 10.82800 -12.86100 1.000 57.34711 496 TRP A CA 1
ATOM 3662 C C . TRP A 1 496 ? -13.31400 11.12400 -14.21700 1.000 59.14397 496 TRP A C 1
ATOM 3663 O O . TRP A 1 496 ? -13.30000 12.27300 -14.67400 1.000 55.96225 496 TRP A O 1
ATOM 3674 N N . ASP A 1 497 ? -13.86100 10.10500 -14.88000 1.000 55.22372 497 ASP A N 1
ATOM 3675 C CA . ASP A 1 497 ? -14.52200 10.37100 -16.15000 1.000 60.55030 497 ASP A CA 1
ATOM 3676 C C . ASP A 1 497 ? -15.68300 11.35500 -15.97300 1.000 60.63861 497 ASP A C 1
ATOM 3677 O O . ASP A 1 497 ? -15.85500 12.27800 -16.77800 1.000 55.56401 497 ASP A O 1
ATOM 3682 N N . SER A 1 498 ? -16.50200 11.17200 -14.93200 1.000 58.31744 498 SER A N 1
ATOM 3683 C CA . SER A 1 498 ? -17.63800 12.07400 -14.75300 1.000 62.63991 498 SER A CA 1
ATOM 3684 C C . SER A 1 498 ? -17.18300 13.48400 -14.41000 1.000 53.34475 498 SER A C 1
ATOM 3685 O O . SER A 1 498 ? -17.90600 14.44800 -14.68000 1.000 56.09012 498 SER A O 1
ATOM 3688 N N . ILE A 1 499 ? -16.00300 13.63500 -13.81500 1.000 57.68958 499 ILE A N 1
ATOM 3689 C CA . ILE A 1 499 ? -15.49500 14.98600 -13.60800 1.000 49.78550 499 ILE A CA 1
ATOM 3690 C C . ILE A 1 499 ? -15.01500 15.57700 -14.92900 1.000 53.67790 499 ILE A C 1
ATOM 3691 O O . ILE A 1 499 ? -15.36300 16.70900 -15.29400 1.000 44.99231 499 ILE A O 1
ATOM 3696 N N . GLU A 1 500 ? -14.21400 14.81400 -15.67000 1.000 51.69986 500 GLU A N 1
ATOM 3697 C CA . GLU A 1 500 ? -13.63400 15.31700 -16.91000 1.000 52.06594 500 GLU A CA 1
ATOM 3698 C C . GLU A 1 500 ? -14.71800 15.64000 -17.91700 1.000 59.67231 500 GLU A C 1
ATOM 3699 O O . GLU A 1 500 ? -14.54700 16.53500 -18.75500 1.000 53.97401 500 GLU A O 1
ATOM 3705 N N . ASN A 1 501 ? -15.85100 14.94500 -17.82400 1.000 52.08445 501 ASN A N 1
ATOM 3706 C CA . ASN A 1 501 ? -16.94900 15.15600 -18.74700 1.000 52.73105 501 ASN A CA 1
ATOM 3707 C C . ASN A 1 501 ? -17.68900 16.45600 -18.44600 1.000 54.08966 501 ASN A C 1
ATOM 3708 O O . ASN A 1 501 ? -18.58400 16.82900 -19.20600 1.000 63.46638 501 ASN A O 1
ATOM 3713 N N . LEU A 1 502 ? -17.32200 17.17100 -17.38200 1.000 45.27000 502 LEU A N 1
ATOM 3714 C CA . LEU A 1 502 ? -17.93400 18.46200 -17.06200 1.000 54.45899 502 LEU A CA 1
ATOM 3715 C C . LEU A 1 502 ? -16.99300 19.62700 -17.29500 1.000 51.25444 502 LEU A C 1
ATOM 3716 O O . LEU A 1 502 ? -17.36600 20.77600 -17.04300 1.000 52.70799 502 LEU A O 1
ATOM 3721 N N . LEU A 1 503 ? -15.78500 19.34700 -17.76500 1.000 48.78564 503 LEU A N 1
ATOM 3722 C CA . LEU A 1 503 ? -14.81000 20.37900 -18.07800 1.000 46.36864 503 LEU A CA 1
ATOM 3723 C C . LEU A 1 503 ? -15.34700 21.42100 -19.06200 1.000 53.37570 503 LEU A C 1
ATOM 3724 O O . LEU A 1 503 ? -15.05900 22.62000 -18.92900 1.000 53.76443 503 LEU A O 1
ATOM 3729 N N . LEU A 1 504 ? -16.08400 20.98600 -20.08600 1.000 53.07877 504 LEU A N 1
ATOM 3730 C CA . LEU A 1 504 ? -16.63400 21.89200 -21.09100 1.000 49.69123 504 LEU A CA 1
ATOM 3731 C C . LEU A 1 504 ? -18.16500 21.96700 -21.04000 1.000 49.93309 504 LEU A C 1
ATOM 3732 O O . LEU A 1 504 ? -18.81400 22.19100 -22.06400 1.000 49.56475 504 LEU A O 1
ATOM 3737 N N . ASP A 1 505 ? -18.75400 21.75600 -19.86300 1.000 44.21516 505 ASP A N 1
ATOM 3738 C CA . ASP A 1 505 ? -20.20100 21.80500 -19.74000 1.000 45.60008 505 ASP A CA 1
ATOM 3739 C C . ASP A 1 505 ? -20.70700 23.16500 -20.18400 1.000 49.21594 505 ASP A C 1
ATOM 3740 O O . ASP A 1 505 ? -20.06900 24.19500 -19.93600 1.000 55.29810 505 ASP A O 1
ATOM 3745 N N . SER A 1 506 ? -21.85800 23.16500 -20.85200 1.000 46.49435 506 SER A N 1
ATOM 3746 C CA . SER A 1 506 ? -22.42300 24.40900 -21.35200 1.000 53.80365 506 SER A CA 1
ATOM 3747 C C . SER A 1 506 ? -22.98400 25.28100 -20.23700 1.000 46.74816 506 SER A C 1
ATOM 3748 O O . SER A 1 506 ? -23.21700 26.47000 -20.45900 1.000 53.94454 506 SER A O 1
ATOM 3751 N N . SER A 1 507 ? -23.22900 24.72600 -19.05500 1.000 45.47281 507 SER A N 1
ATOM 3752 C CA . SER A 1 507 ? -23.70400 25.54300 -17.94800 1.000 54.57567 507 SER A CA 1
ATOM 3753 C C . SER A 1 507 ? -22.51100 26.11700 -17.19800 1.000 54.37020 507 SER A C 1
ATOM 3754 O O . SER A 1 507 ? -21.62700 25.37100 -16.75400 1.000 46.69218 507 SER A O 1
ATOM 3757 N N . VAL A 1 508 ? -22.51300 27.43600 -17.03800 1.000 44.40635 508 VAL A N 1
ATOM 3758 C CA . VAL A 1 508 ? -21.39500 28.12400 -16.40700 1.000 48.25069 508 VAL A CA 1
ATOM 3759 C C . VAL A 1 508 ? -21.18600 27.64700 -14.97400 1.000 49.49042 508 VAL A C 1
ATOM 3760 O O . VAL A 1 508 ? -20.05000 27.42500 -14.55200 1.000 48.50103 508 VAL A O 1
ATOM 3764 N N . ARG A 1 509 ? -22.25300 27.47700 -14.19600 1.000 45.06281 509 ARG A N 1
ATOM 3765 C CA . ARG A 1 509 ? -22.01500 27.12500 -12.79700 1.000 46.52071 509 ARG A CA 1
ATOM 3766 C C . ARG A 1 509 ? -21.50100 25.69000 -12.66000 1.000 48.66960 509 ARG A C 1
ATOM 3767 O O . ARG A 1 509 ? -20.72400 25.38900 -11.74600 1.000 46.39218 509 ARG A O 1
ATOM 3775 N N . ILE A 1 510 ? -21.85700 24.80100 -13.58300 1.000 42.72472 510 ILE A N 1
ATOM 3776 C CA . ILE A 1 510 ? -21.31700 23.45400 -13.47900 1.000 48.80503 510 ILE A CA 1
ATOM 3777 C C . ILE A 1 510 ? -19.84500 23.42900 -13.88600 1.000 50.37691 510 ILE A C 1
ATOM 3778 O O . ILE A 1 510 ? -19.01800 22.77400 -13.23600 1.000 43.35608 510 ILE A O 1
ATOM 3783 N N . GLN A 1 511 ? -19.50300 24.13500 -14.96800 1.000 44.80465 511 GLN A N 1
ATOM 3784 C CA . GLN A 1 511 ? -18.11500 24.24600 -15.38600 1.000 44.01302 511 GLN A CA 1
ATOM 3785 C C . GLN A 1 511 ? -17.28200 24.86200 -14.27600 1.000 55.16329 511 GLN A C 1
ATOM 3786 O O . GLN A 1 511 ? -16.21600 24.33700 -13.90600 1.000 48.69999 511 GLN A O 1
ATOM 3792 N N . ARG A 1 512 ? -17.78100 25.96700 -13.71500 1.000 48.44820 512 ARG A N 1
ATOM 3793 C CA . ARG A 1 512 ? -17.09900 26.64300 -12.62300 1.000 53.12448 512 ARG A CA 1
ATOM 3794 C C . ARG A 1 512 ? -16.84700 25.70200 -11.45300 1.000 47.44475 512 ARG A C 1
ATOM 3795 O O . ARG A 1 512 ? -15.72400 25.62600 -10.93100 1.000 49.74548 512 ARG A O 1
ATOM 3803 N N . SER A 1 513 ? -17.87800 24.97100 -11.02500 1.000 48.26794 513 SER A N 1
ATOM 3804 C CA . SER A 1 513 ? -17.70800 24.13300 -9.84500 1.000 41.71170 513 SER A CA 1
ATOM 3805 C C . SER A 1 513 ? -16.78200 22.96700 -10.13400 1.000 47.64739 513 SER A C 1
ATOM 3806 O O . SER A 1 513 ? -16.01400 22.55500 -9.26000 1.000 44.84806 513 SER A O 1
ATOM 3809 N N . THR A 1 514 ? -16.86600 22.40400 -11.34400 1.000 39.01571 514 THR A N 1
ATOM 3810 C CA . THR A 1 514 ? -15.94500 21.35500 -11.74900 1.000 46.89949 514 THR A CA 1
ATOM 3811 C C . THR A 1 514 ? -14.51000 21.83000 -11.63300 1.000 47.33479 514 THR A C 1
ATOM 3812 O O . THR A 1 514 ? -13.64600 21.11200 -11.11100 1.000 45.32596 514 THR A O 1
ATOM 3816 N N . LEU A 1 515 ? -14.22300 23.02200 -12.17100 1.000 43.83291 515 LEU A N 1
ATOM 3817 C CA . LEU A 1 515 ? -12.85300 23.51300 -12.12400 1.000 45.31075 515 LEU A CA 1
ATOM 3818 C C . LEU A 1 515 ? -12.42800 23.75400 -10.68500 1.000 48.98042 515 LEU A C 1
ATOM 3819 O O . LEU A 1 515 ? -11.28600 23.45000 -10.31100 1.000 49.48055 515 LEU A O 1
ATOM 3824 N N . GLU A 1 516 ? -13.33700 24.27600 -9.84900 1.000 40.24778 516 GLU A N 1
ATOM 3825 C CA . GLU A 1 516 ? -12.98400 24.44200 -8.43800 1.000 49.97456 516 GLU A CA 1
ATOM 3826 C C . GLU A 1 516 ? -12.63800 23.09900 -7.80400 1.000 50.29548 516 GLU A C 1
ATOM 3827 O O . GLU A 1 516 ? -11.65500 22.98300 -7.05300 1.000 53.98999 516 GLU A O 1
ATOM 3833 N N . LEU A 1 517 ? -13.41300 22.06700 -8.13200 1.000 49.66060 517 LEU A N 1
ATOM 3834 C CA . LEU A 1 517 ? -13.14100 20.73500 -7.62000 1.000 47.27031 517 LEU A CA 1
ATOM 3835 C C . LEU A 1 517 ? -11.75300 20.27900 -8.04500 1.000 47.46464 517 LEU A C 1
ATOM 3836 O O . LEU A 1 517 ? -10.94300 19.84400 -7.21400 1.000 44.20082 517 LEU A O 1
ATOM 3841 N N . ILE A 1 518 ? -11.45400 20.40400 -9.34000 1.000 45.47165 518 ILE A N 1
ATOM 3842 C CA . ILE A 1 518 ? -10.17900 19.91700 -9.85100 1.000 49.86069 518 ILE A CA 1
ATOM 3843 C C . ILE A 1 518 ? -9.03300 20.64300 -9.17400 1.000 56.61443 518 ILE A C 1
ATOM 3844 O O . ILE A 1 518 ? -8.02200 20.02500 -8.81000 1.000 50.98335 518 ILE A O 1
ATOM 3849 N N . SER A 1 519 ? -9.20000 21.95100 -8.93700 1.000 47.17630 519 SER A N 1
ATOM 3850 C CA . SER A 1 519 ? -8.11700 22.73400 -8.35600 1.000 49.78847 519 SER A CA 1
ATOM 3851 C C . SER A 1 519 ? -7.87800 22.35900 -6.90000 1.000 57.20992 519 SER A C 1
ATOM 3852 O O . SER A 1 519 ? -6.72400 22.35200 -6.44900 1.000 55.94163 519 SER A O 1
ATOM 3855 N N . ASN A 1 520 ? -8.94400 22.03500 -6.15400 1.000 54.34743 520 ASN A N 1
ATOM 3856 C CA . ASN A 1 520 ? -8.73200 21.45200 -4.83400 1.000 50.12114 520 ASN A CA 1
ATOM 3857 C C . ASN A 1 520 ? -8.05900 20.08500 -4.93500 1.000 59.07278 520 ASN A C 1
ATOM 3858 O O . ASN A 1 520 ? -7.26800 19.71200 -4.05600 1.000 59.72698 520 ASN A O 1
ATOM 3863 N N . LEU A 1 521 ? -8.35700 19.31700 -5.98400 1.000 54.61309 521 LEU A N 1
ATOM 3864 C CA . LEU A 1 521 ? -7.71500 18.01600 -6.06000 1.000 58.64517 521 LEU A CA 1
ATOM 3865 C C . LEU A 1 521 ? -6.26100 18.12500 -6.49700 1.000 53.96115 521 LEU A C 1
ATOM 3866 O O . LEU A 1 521 ? -5.51700 17.16200 -6.33800 1.000 54.88664 521 LEU A O 1
ATOM 3871 N N . MET A 1 522 ? -5.85500 19.27800 -7.04500 1.000 62.98357 522 MET A N 1
ATOM 3872 C CA . MET A 1 522 ? -4.48000 19.54500 -7.46700 1.000 56.71226 522 MET A CA 1
ATOM 3873 C C . MET A 1 522 ? -3.64600 20.21600 -6.37900 1.000 60.61722 522 MET A C 1
ATOM 3874 O O . MET A 1 522 ? -2.68500 20.93000 -6.70500 1.000 67.72654 522 MET A O 1
ATOM 3879 N N . SER A 1 523 ? -4.01900 20.07100 -5.10600 1.000 59.01662 523 SER A N 1
ATOM 3880 C CA . SER A 1 523 ? -3.13300 20.52700 -4.03700 1.000 73.26749 523 SER A CA 1
ATOM 3881 C C . SER A 1 523 ? -2.10500 19.47600 -3.64200 1.000 68.99401 523 SER A C 1
ATOM 3882 O O . SER A 1 523 ? -1.13500 19.79800 -2.95800 1.000 79.00247 523 SER A O 1
ATOM 3885 N N . ASN A 1 524 ? -2.29200 18.23400 -4.06300 1.000 85.66466 524 ASN A N 1
ATOM 3886 C CA . ASN A 1 524 ? -1.31700 17.18500 -3.84200 1.000 82.99965 524 ASN A CA 1
ATOM 3887 C C . ASN A 1 524 ? -1.15700 16.43100 -5.15500 1.000 88.46398 524 ASN A C 1
ATOM 3888 O O . ASN A 1 524 ? -2.15700 15.99800 -5.75600 1.000 82.34406 524 ASN A O 1
ATOM 3893 N N . PRO A 1 525 ? 0.05900 16.26600 -5.63700 1.000 93.08294 525 PRO A N 1
ATOM 3894 C CA . PRO A 1 525 ? 0.24100 15.56400 -6.90900 1.000 95.86965 525 PRO A CA 1
ATOM 3895 C C . PRO A 1 525 ? -0.47600 14.23400 -6.95600 1.000 106.36391 525 PRO A C 1
ATOM 3896 O O . PRO A 1 525 ? -1.08900 13.91100 -7.98500 1.000 106.26850 525 PRO A O 1
ATOM 3900 N N . MET A 1 526 ? -0.44800 13.47900 -5.85200 1.000 129.04487 526 MET A N 1
ATOM 3901 C CA . MET A 1 526 ? -0.86200 12.09300 -5.85000 1.000 128.90131 526 MET A CA 1
ATOM 3902 C C . MET A 1 526 ? -0.56700 11.50900 -7.20800 1.000 128.83886 526 MET A C 1
ATOM 3903 O O . MET A 1 526 ? 0.57800 11.53900 -7.67100 1.000 140.40700 526 MET A O 1
ATOM 3908 N N . ALA A 1 527 ? -1.59800 11.05700 -7.90200 1.000 106.26974 527 ALA A N 1
ATOM 3909 C CA . ALA A 1 527 ? -1.43200 10.64500 -9.28400 1.000 97.31053 527 ALA A CA 1
ATOM 3910 C C . ALA A 1 527 ? -2.45700 11.27900 -10.20900 1.000 90.81491 527 ALA A C 1
ATOM 3911 O O . ALA A 1 527 ? -2.27800 11.20500 -11.43200 1.000 83.01859 527 ALA A O 1
ATOM 3913 N N . ILE A 1 528 ? -3.51000 11.90800 -9.66500 1.000 93.90463 528 ILE A N 1
ATOM 3914 C CA . ILE A 1 528 ? -4.51600 12.60300 -10.45900 1.000 75.38894 528 ILE A CA 1
ATOM 3915 C C . ILE A 1 528 ? -3.90800 13.70700 -11.32300 1.000 69.51487 528 ILE A C 1
ATOM 3916 O O . ILE A 1 528 ? -4.47000 14.05300 -12.36800 1.000 62.72816 528 ILE A O 1
ATOM 3921 N N . SER A 1 529 ? -2.74800 14.25100 -10.92800 1.000 73.69915 529 SER A N 1
ATOM 3922 C CA . SER A 1 529 ? -2.05800 15.22500 -11.77300 1.000 69.72834 529 SER A CA 1
ATOM 3923 C C . SER A 1 529 ? -1.72100 14.64400 -13.14000 1.000 62.78313 529 SER A C 1
ATOM 3924 O O . SER A 1 529 ? -1.71600 15.37700 -14.13700 1.000 59.44311 529 SER A O 1
ATOM 3927 N N . ALA A 1 530 ? -1.46700 13.33400 -13.22300 1.000 55.03548 530 ALA A N 1
ATOM 3928 C CA . ALA A 1 530 ? -1.25000 12.72300 -14.53100 1.000 54.95575 530 ALA A CA 1
ATOM 3929 C C . ALA A 1 530 ? -2.39100 13.00600 -15.50300 1.000 62.43999 530 ALA A C 1
ATOM 3930 O O . ALA A 1 530 ? -2.17200 12.98600 -16.72300 1.000 54.21038 530 ALA A O 1
ATOM 3932 N N . LYS A 1 531 ? -3.61300 13.26500 -14.99400 1.000 52.24817 531 LYS A N 1
ATOM 3933 C CA . LYS A 1 531 ? -4.74400 13.50600 -15.89200 1.000 56.21392 531 LYS A CA 1
ATOM 3934 C C . LYS A 1 531 ? -4.50900 14.71400 -16.77900 1.000 54.25463 531 LYS A C 1
ATOM 3935 O O . LYS A 1 531 ? -5.08300 14.80500 -17.86900 1.000 57.03963 531 LYS A O 1
ATOM 3941 N N . PHE A 1 532 ? -3.68000 15.65700 -16.32900 1.000 55.87030 532 PHE A N 1
ATOM 3942 C CA . PHE A 1 532 ? -3.44700 16.88700 -17.06700 1.000 55.97316 532 PHE A CA 1
ATOM 3943 C C . PHE A 1 532 ? -2.00100 17.13400 -17.43300 1.000 56.82728 532 PHE A C 1
ATOM 3944 O O . PHE A 1 532 ? -1.75100 17.91000 -18.36500 1.000 56.19797 532 PHE A O 1
ATOM 3952 N N . PHE A 1 533 ? -1.04500 16.53500 -16.71800 1.000 51.68798 533 PHE A N 1
ATOM 3953 C CA . PHE A 1 533 ? 0.35100 16.94600 -16.80500 1.000 59.20056 533 PHE A CA 1
ATOM 3954 C C . PHE A 1 533 ? 1.29900 15.80100 -17.14900 1.000 58.49098 533 PHE A C 1
ATOM 3955 O O . PHE A 1 533 ? 2.49900 15.92800 -16.94300 1.000 61.53023 533 PHE A O 1
ATOM 3963 N N . CYS A 1 534 ? 0.78300 14.69700 -17.68100 1.000 60.68643 534 CYS A N 1
ATOM 3964 C CA . CYS A 1 534 ? 1.58500 13.61900 -18.25300 1.000 56.79994 534 CYS A CA 1
ATOM 3965 C C . CYS A 1 534 ? 1.64700 13.83700 -19.76100 1.000 62.20385 534 CYS A C 1
ATOM 3966 O O . CYS A 1 534 ? 0.78300 13.37300 -20.51300 1.000 67.26908 534 CYS A O 1
ATOM 3969 N N . PHE A 1 535 ? 2.68200 14.54200 -20.21400 1.000 64.60834 535 PHE A N 1
ATOM 3970 C CA . PHE A 1 535 ? 2.65900 15.00000 -21.59700 1.000 63.49049 535 PHE A CA 1
ATOM 3971 C C . PHE A 1 535 ? 2.99700 13.89300 -22.57200 1.000 67.72916 535 PHE A C 1
ATOM 3972 O O . PHE A 1 535 ? 2.62700 13.98400 -23.74900 1.000 66.77551 535 PHE A O 1
ATOM 3980 N N . GLU A 1 536 ? 3.63300 12.82700 -22.09300 1.000 65.00022 536 GLU A N 1
ATOM 3981 C CA . GLU A 1 536 ? 3.83000 11.64900 -22.92700 1.000 67.41576 536 GLU A CA 1
ATOM 3982 C C . GLU A 1 536 ? 2.51700 10.97700 -23.31800 1.000 70.09483 536 GLU A C 1
ATOM 3983 O O . GLU A 1 536 ? 2.51900 10.16300 -24.24500 1.000 74.08508 536 GLU A O 1
ATOM 3989 N N . ASN A 1 537 ? 1.39300 11.29200 -22.64600 1.000 68.89359 537 ASN A N 1
ATOM 3990 C CA . ASN A 1 537 ? 0.12700 10.61100 -22.91600 1.000 64.11557 537 ASN A CA 1
ATOM 3991 C C . ASN A 1 537 ? -0.77000 11.50300 -23.75900 1.000 62.09599 537 ASN A C 1
ATOM 3992 O O . ASN A 1 537 ? -1.14300 12.59400 -23.30700 1.000 57.16962 537 ASN A O 1
ATOM 3997 N N . PRO A 1 538 ? -1.14900 11.08900 -24.96500 1.000 67.62974 538 PRO A N 1
ATOM 3998 C CA . PRO A 1 538 ? -1.92000 11.99100 -25.83800 1.000 58.52554 538 PRO A CA 1
ATOM 3999 C C . PRO A 1 538 ? -3.17100 12.55700 -25.19100 1.000 61.29570 538 PRO A C 1
ATOM 4000 O O . PRO A 1 538 ? -3.47200 13.74800 -25.35400 1.000 54.85528 538 PRO A O 1
ATOM 4004 N N . LYS A 1 539 ? -3.91700 11.72000 -24.46700 1.000 63.39431 539 LYS A N 1
ATOM 4005 C CA . LYS A 1 539 ? -5.16300 12.15900 -23.84000 1.000 59.44716 539 LYS A CA 1
ATOM 4006 C C . LYS A 1 539 ? -4.89600 13.26700 -22.82600 1.000 58.08998 539 LYS A C 1
ATOM 4007 O O . LYS A 1 539 ? -5.54900 14.32900 -22.83500 1.000 56.16718 539 LYS A O 1
ATOM 4013 N N . SER A 1 540 ? -3.88200 13.06000 -21.99000 1.000 56.31734 540 SER A N 1
ATOM 4014 C CA . SER A 1 540 ? -3.53700 14.05300 -20.99100 1.000 58.59926 540 SER A CA 1
ATOM 4015 C C . SER A 1 540 ? -3.03700 15.34600 -21.63500 1.000 58.88155 540 SER A C 1
ATOM 4016 O O . SER A 1 540 ? -3.38800 16.44800 -21.18600 1.000 54.37249 540 SER A O 1
ATOM 4019 N N . ALA A 1 541 ? -2.20600 15.23700 -22.67600 1.000 54.61753 541 ALA A N 1
ATOM 4020 C CA . ALA A 1 541 ? -1.70900 16.44600 -23.31600 1.000 54.30867 541 ALA A CA 1
ATOM 4021 C C . ALA A 1 541 ? -2.84800 17.21900 -23.93200 1.000 51.55853 541 ALA A C 1
ATOM 4022 O O . ALA A 1 541 ? -2.84200 18.47000 -23.92700 1.000 46.18397 541 ALA A O 1
ATOM 4024 N N . GLN A 1 542 ? -3.86100 16.50400 -24.42900 1.000 50.11622 542 GLN A N 1
ATOM 4025 C CA . GLN A 1 542 ? -5.00200 17.23300 -24.96400 1.000 52.43867 542 GLN A CA 1
ATOM 4026 C C . GLN A 1 542 ? -5.76500 17.95400 -23.85000 1.000 48.36784 542 GLN A C 1
ATOM 4027 O O . GLN A 1 542 ? -6.12500 19.13400 -23.99400 1.000 45.11269 542 GLN A O 1
ATOM 4033 N N . ASN A 1 543 ? -5.96200 17.27900 -22.71800 1.000 49.24002 543 ASN A N 1
ATOM 4034 C CA . ASN A 1 543 ? -6.65100 17.91500 -21.59900 1.000 52.39423 543 ASN A CA 1
ATOM 4035 C C . ASN A 1 543 ? -5.88100 19.13300 -21.10900 1.000 50.98097 543 ASN A C 1
ATOM 4036 O O . ASN A 1 543 ? -6.47800 20.15100 -20.73800 1.000 50.61272 543 ASN A O 1
ATOM 4041 N N . PHE A 1 544 ? -4.55000 19.05400 -21.14100 1.000 53.54304 544 PHE A N 1
ATOM 4042 C CA . PHE A 1 544 ? -3.72500 20.20500 -20.81200 1.000 49.15573 544 PHE A CA 1
ATOM 4043 C C . PHE A 1 544 ? -4.02700 21.37100 -21.73600 1.000 47.88065 544 PHE A C 1
ATOM 4044 O O . PHE A 1 544 ? -4.19300 22.51500 -21.27600 1.000 43.11117 544 PHE A O 1
ATOM 4052 N N . GLU A 1 545 ? -4.04700 21.11400 -23.05100 1.000 45.27526 545 GLU A N 1
ATOM 4053 C CA . GLU A 1 545 ? -4.29500 22.21900 -23.98900 1.000 52.91591 545 GLU A CA 1
ATOM 4054 C C . GLU A 1 545 ? -5.65900 22.84000 -23.74100 1.000 50.74076 545 GLU A C 1
ATOM 4055 O O . GLU A 1 545 ? -5.81500 24.07500 -23.77200 1.000 49.32609 545 GLU A O 1
ATOM 4061 N N . ILE A 1 546 ? -6.66400 21.98900 -23.49300 1.000 49.37537 546 ILE A N 1
ATOM 4062 C CA . ILE A 1 546 ? -7.99100 22.48500 -23.13900 1.000 45.45510 546 ILE A CA 1
ATOM 4063 C C . ILE A 1 546 ? -7.90400 23.41900 -21.93200 1.000 46.71080 546 ILE A C 1
ATOM 4064 O O . ILE A 1 546 ? -8.37200 24.56800 -21.96900 1.000 45.91578 546 ILE A O 1
ATOM 4069 N N . LEU A 1 547 ? -7.27900 22.94800 -20.85200 1.000 45.68525 547 LEU A N 1
ATOM 4070 C CA . LEU A 1 547 ? -7.17200 23.76300 -19.64800 1.000 48.95209 547 LEU A CA 1
ATOM 4071 C C . LEU A 1 547 ? -6.51800 25.11500 -19.94200 1.000 52.31578 547 LEU A C 1
ATOM 4072 O O . LEU A 1 547 ? -6.99100 26.17700 -19.48500 1.000 50.74810 547 LEU A O 1
ATOM 4077 N N . VAL A 1 548 ? -5.43500 25.10300 -20.71600 1.000 49.43093 548 VAL A N 1
ATOM 4078 C CA . VAL A 1 548 ? -4.81100 26.37400 -21.06100 1.000 48.27866 548 VAL A CA 1
ATOM 4079 C C . VAL A 1 548 ? -5.84200 27.28900 -21.70800 1.000 55.57179 548 VAL A C 1
ATOM 4080 O O . VAL A 1 548 ? -5.89400 28.49600 -21.42200 1.000 44.71923 548 VAL A O 1
ATOM 4084 N N . LYS A 1 549 ? -6.70600 26.74000 -22.56300 1.000 42.82725 549 LYS A N 1
ATOM 4085 C CA . LYS A 1 549 ? -7.67700 27.65700 -23.15400 1.000 47.58361 549 LYS A CA 1
ATOM 4086 C C . LYS A 1 549 ? -8.65700 28.15400 -22.10000 1.000 47.04408 549 LYS A C 1
ATOM 4087 O O . LYS A 1 549 ? -9.02800 29.33800 -22.08800 1.000 49.38496 549 LYS A O 1
ATOM 4093 N N . LEU A 1 550 ? -9.02000 27.28900 -21.15600 1.000 45.80498 550 LEU A N 1
ATOM 4094 C CA . LEU A 1 550 ? -9.97200 27.68600 -20.12400 1.000 42.42270 550 LEU A CA 1
ATOM 4095 C C . LEU A 1 550 ? -9.45800 28.84500 -19.29300 1.000 47.33879 550 LEU A C 1
ATOM 4096 O O . LEU A 1 550 ? -10.25400 29.49800 -18.60600 1.000 48.13647 550 LEU A O 1
ATOM 4101 N N . LEU A 1 551 ? -8.14900 29.10800 -19.32700 1.000 48.40346 551 LEU A N 1
ATOM 4102 C CA . LEU A 1 551 ? -7.65400 30.31900 -18.64500 1.000 46.51206 551 LEU A CA 1
ATOM 4103 C C . LEU A 1 551 ? -8.35500 31.58600 -19.11900 1.000 49.75022 551 LEU A C 1
ATOM 4104 O O . LEU A 1 551 ? -8.38700 32.59100 -18.39900 1.000 49.34153 551 LEU A O 1
ATOM 4109 N N . GLU A 1 552 ? -8.89800 31.58700 -20.33300 1.000 48.59259 552 GLU A N 1
ATOM 4110 C CA . GLU A 1 552 ? -9.57700 32.78300 -20.81500 1.000 44.77004 552 GLU A CA 1
ATOM 4111 C C . GLU A 1 552 ? -11.10300 32.68100 -20.73900 1.000 43.22895 552 GLU A C 1
ATOM 4112 O O . GLU A 1 552 ? -11.79700 33.39300 -21.46900 1.000 43.98810 552 GLU A O 1
ATOM 4118 N N . LEU A 1 553 ? -11.63700 31.79600 -19.89000 1.000 52.72742 553 LEU A N 1
ATOM 4119 C CA . LEU A 1 553 ? -13.08400 31.70100 -19.70700 1.000 49.78059 553 LEU A CA 1
ATOM 4120 C C . LEU A 1 553 ? -13.64500 33.05600 -19.28900 1.000 55.55533 553 LEU A C 1
ATOM 4121 O O . LEU A 1 553 ? -13.00700 33.80600 -18.55000 1.000 55.63088 553 LEU A O 1
ATOM 4126 N N . HIS A 1 554 ? -14.85700 33.35700 -19.74800 1.000 52.98963 554 HIS A N 1
ATOM 4127 C CA . HIS A 1 554 ? -15.50800 34.60100 -19.36700 1.000 58.28358 554 HIS A CA 1
ATOM 4128 C C . HIS A 1 554 ? -15.87400 34.63900 -17.88800 1.000 61.78596 554 HIS A C 1
ATOM 4129 O O . HIS A 1 554 ? -15.85900 35.70500 -17.29700 1.000 61.37234 554 HIS A O 1
ATOM 4136 N N . ASP A 1 555 ? -16.26800 33.53200 -17.27600 1.000 49.78435 555 ASP A N 1
ATOM 4137 C CA . ASP A 1 555 ? -16.66700 33.58900 -15.87000 1.000 49.25011 555 ASP A CA 1
ATOM 4138 C C . ASP A 1 555 ? -15.43000 33.76900 -14.96500 1.000 50.54217 555 ASP A C 1
ATOM 4139 O O . ASP A 1 555 ? -14.51700 32.93500 -14.97100 1.000 48.60361 555 ASP A O 1
ATOM 4144 N N . ILE A 1 556 ? -15.39000 34.84300 -14.17400 1.000 50.72382 556 ILE A N 1
ATOM 4145 C CA . ILE A 1 556 ? -14.15600 35.12800 -13.43800 1.000 48.61195 556 ILE A CA 1
ATOM 4146 C C . ILE A 1 556 ? -13.88400 34.06600 -12.39300 1.000 49.35973 556 ILE A C 1
ATOM 4147 O O . ILE A 1 556 ? -12.72000 33.77700 -12.09600 1.000 51.25084 556 ILE A O 1
ATOM 4152 N N . GLN A 1 557 ? -14.93000 33.47200 -11.80800 1.000 46.67003 557 GLN A N 1
ATOM 4153 C CA . GLN A 1 557 ? -14.70500 32.41000 -10.82900 1.000 50.17676 557 GLN A CA 1
ATOM 4154 C C . GLN A 1 557 ? -14.08000 31.18600 -11.49100 1.000 48.85370 557 GLN A C 1
ATOM 4155 O O . GLN A 1 557 ? -13.12200 30.60000 -10.96300 1.000 47.20068 557 GLN A O 1
ATOM 4161 N N . SER A 1 558 ? -14.58200 30.80600 -12.66700 1.000 47.20986 558 SER A N 1
ATOM 4162 C CA . SER A 1 558 ? -13.95000 29.71800 -13.40800 1.000 54.36554 558 SER A CA 1
ATOM 4163 C C . SER A 1 558 ? -12.50200 30.04700 -13.71000 1.000 46.86313 558 SER A C 1
ATOM 4164 O O . SER A 1 558 ? -11.61400 29.19900 -13.55300 1.000 43.47830 558 SER A O 1
ATOM 4167 N N . GLN A 1 559 ? -12.25000 31.28700 -14.12300 1.000 50.72187 559 GLN A N 1
ATOM 4168 C CA . GLN A 1 559 ? -10.90800 31.69700 -14.50300 1.000 50.14240 559 GLN A CA 1
ATOM 4169 C C . GLN A 1 559 ? -9.96500 31.58300 -13.32300 1.000 51.21110 559 GLN A C 1
ATOM 4170 O O . GLN A 1 559 ? -8.85600 31.04200 -13.43600 1.000 49.30729 559 GLN A O 1
ATOM 4176 N N . ARG A 1 560 ? -10.40400 32.09800 -12.17600 1.000 49.89408 560 ARG A N 1
ATOM 4177 C CA . ARG A 1 560 ? -9.64200 31.96400 -10.95100 1.000 45.74735 560 ARG A CA 1
ATOM 4178 C C . ARG A 1 560 ? -9.31700 30.51600 -10.66800 1.000 48.39323 560 ARG A C 1
ATOM 4179 O O . ARG A 1 560 ? -8.20100 30.18700 -10.24300 1.000 43.99156 560 ARG A O 1
ATOM 4187 N N . ALA A 1 561 ? -10.28200 29.62700 -10.89300 1.000 51.63396 561 ALA A N 1
ATOM 4188 C CA . ALA A 1 561 ? -10.02700 28.22700 -10.57000 1.000 46.83022 561 ALA A CA 1
ATOM 4189 C C . ALA A 1 561 ? -9.00400 27.61800 -11.52600 1.000 45.06092 561 ALA A C 1
ATOM 4190 O O . ALA A 1 561 ? -8.14700 26.82600 -11.11400 1.000 48.93530 561 ALA A O 1
ATOM 4192 N N . VAL A 1 562 ? -9.08400 27.96600 -12.81100 1.000 44.96772 562 VAL A N 1
ATOM 4193 C CA . VAL A 1 562 ? -8.12700 27.42100 -13.76800 1.000 47.04009 562 VAL A CA 1
ATOM 4194 C C . VAL A 1 562 ? -6.73400 27.88900 -13.40500 1.000 48.21961 562 VAL A C 1
ATOM 4195 O O . VAL A 1 562 ? -5.77100 27.09900 -13.33000 1.000 48.18546 562 VAL A O 1
ATOM 4199 N N . ALA A 1 563 ? -6.62600 29.18300 -13.11400 1.000 47.93701 563 ALA A N 1
ATOM 4200 C CA . ALA A 1 563 ? -5.35100 29.74800 -12.71200 1.000 44.31299 563 ALA A CA 1
ATOM 4201 C C . ALA A 1 563 ? -4.81800 29.02800 -11.48000 1.000 50.86017 563 ALA A C 1
ATOM 4202 O O . ALA A 1 563 ? -3.61900 28.73800 -11.39400 1.000 44.36717 563 ALA A O 1
ATOM 4204 N N . ALA A 1 564 ? -5.70500 28.68500 -10.53800 1.000 49.60934 564 ALA A N 1
ATOM 4205 C CA . ALA A 1 564 ? -5.23900 28.05500 -9.31300 1.000 47.37742 564 ALA A CA 1
ATOM 4206 C C . ALA A 1 564 ? -4.77900 26.63300 -9.58100 1.000 49.98839 564 ALA A C 1
ATOM 4207 O O . ALA A 1 564 ? -3.80700 26.17700 -8.97300 1.000 48.07602 564 ALA A O 1
ATOM 4209 N N . ILE A 1 565 ? -5.43100 25.92500 -10.50600 1.000 45.52862 565 ILE A N 1
ATOM 4210 C CA . ILE A 1 565 ? -4.89800 24.61400 -10.90100 1.000 52.63626 565 ILE A CA 1
ATOM 4211 C C . ILE A 1 565 ? -3.42900 24.74400 -11.31300 1.000 50.57558 565 ILE A C 1
ATOM 4212 O O . ILE A 1 565 ? -2.53400 24.05100 -10.78400 1.000 52.47755 565 ILE A O 1
ATOM 4217 N N . PHE A 1 566 ? -3.15600 25.68800 -12.23100 1.000 45.15782 566 PHE A N 1
ATOM 4218 C CA . PHE A 1 566 ? -1.78500 25.80600 -12.73900 1.000 50.10689 566 PHE A CA 1
ATOM 4219 C C . PHE A 1 566 ? -0.82500 26.28400 -11.65000 1.000 52.97782 566 PHE A C 1
ATOM 4220 O O . PHE A 1 566 ? 0.26400 25.72900 -11.48600 1.000 51.18516 566 PHE A O 1
ATOM 4228 N N . ALA A 1 567 ? -1.22600 27.30700 -10.89000 1.000 47.01566 567 ALA A N 1
ATOM 4229 C CA . ALA A 1 567 ? -0.37600 27.87700 -9.85500 1.000 54.28629 567 ALA A CA 1
ATOM 4230 C C . ALA A 1 567 ? -0.09500 26.87300 -8.74200 1.000 56.10848 567 ALA A C 1
ATOM 4231 O O . ALA A 1 567 ? 1.05100 26.75800 -8.28400 1.000 58.35927 567 ALA A O 1
ATOM 4233 N N . ASN A 1 568 ? -1.11800 26.14100 -8.29400 1.000 53.00748 568 ASN A N 1
ATOM 4234 C CA . ASN A 1 568 ? -0.91000 25.09500 -7.30500 1.000 57.10038 568 ASN A CA 1
ATOM 4235 C C . ASN A 1 568 ? 0.16600 24.13100 -7.77500 1.000 58.74294 568 ASN A C 1
ATOM 4236 O O . ASN A 1 568 ? 1.19100 23.92900 -7.09700 1.000 58.50579 568 ASN A O 1
ATOM 4241 N N . ILE A 1 569 ? -0.04800 23.52900 -8.95300 1.000 58.84447 569 ILE A N 1
ATOM 4242 C CA . ILE A 1 569 ? 0.86700 22.47300 -9.36400 1.000 55.44045 569 ILE A CA 1
ATOM 4243 C C . ILE A 1 569 ? 2.27100 23.04400 -9.58100 1.000 59.65984 569 ILE A C 1
ATOM 4244 O O . ILE A 1 569 ? 3.26900 22.45000 -9.15600 1.000 54.53171 569 ILE A O 1
ATOM 4249 N N . ALA A 1 570 ? 2.37100 24.24900 -10.14200 1.000 52.70619 570 ALA A N 1
ATOM 4250 C CA . ALA A 1 570 ? 3.68900 24.77000 -10.49000 1.000 58.02035 570 ALA A CA 1
ATOM 4251 C C . ALA A 1 570 ? 4.46500 25.20100 -9.25400 1.000 61.26223 570 ALA A C 1
ATOM 4252 O O . ALA A 1 570 ? 5.70200 25.11500 -9.23400 1.000 56.75933 570 ALA A O 1
ATOM 4254 N N . SER A 1 571 ? 3.77200 25.69000 -8.22800 1.000 57.06884 571 SER A N 1
ATOM 4255 C CA . SER A 1 571 ? 4.43200 26.08500 -7.00000 1.000 57.73721 571 SER A CA 1
ATOM 4256 C C . SER A 1 571 ? 4.63300 24.91200 -6.05400 1.000 59.26196 571 SER A C 1
ATOM 4257 O O . SER A 1 571 ? 5.24900 25.09500 -5.00200 1.000 50.26386 571 SER A O 1
ATOM 4260 N N . THR A 1 572 ? 4.12100 23.72200 -6.39800 1.000 61.40945 572 THR A N 1
ATOM 4261 C CA . THR A 1 572 ? 4.14600 22.56800 -5.50100 1.000 61.98341 572 THR A CA 1
ATOM 4262 C C . THR A 1 572 ? 4.89400 21.33600 -6.02000 1.000 61.10791 572 THR A C 1
ATOM 4263 O O . THR A 1 572 ? 5.38900 20.55100 -5.20500 1.000 61.71140 572 THR A O 1
ATOM 4267 N N . VAL A 1 573 ? 5.00000 21.13400 -7.32500 1.000 56.46951 573 VAL A N 1
ATOM 4268 C CA . VAL A 1 573 ? 5.60200 19.93300 -7.88800 1.000 62.37363 573 VAL A CA 1
ATOM 4269 C C . VAL A 1 573 ? 6.70700 20.34600 -8.85600 1.000 65.17575 573 VAL A C 1
ATOM 4270 O O . VAL A 1 573 ? 6.45600 20.57900 -10.04300 1.000 60.42015 573 VAL A O 1
ATOM 4274 N N . PRO A 1 574 ? 7.95800 20.41500 -8.38900 1.000 65.14906 574 PRO A N 1
ATOM 4275 C CA . PRO A 1 574 ? 9.03200 20.96300 -9.24100 1.000 52.80595 574 PRO A CA 1
ATOM 4276 C C . PRO A 1 574 ? 9.25300 20.24300 -10.56300 1.000 56.92528 574 PRO A C 1
ATOM 4277 O O . PRO A 1 574 ? 9.56200 20.91100 -11.55700 1.000 53.50231 574 PRO A O 1
ATOM 4281 N N . PHE A 1 575 ? 9.13300 18.91400 -10.62000 1.000 56.62794 575 PHE A N 1
ATOM 4282 C CA . PHE A 1 575 ? 9.16900 18.22300 -11.91500 1.000 61.14591 575 PHE A CA 1
ATOM 4283 C C . PHE A 1 575 ? 8.15000 18.82200 -12.90100 1.000 62.51671 575 PHE A C 1
ATOM 4284 O O . PHE A 1 575 ? 8.48600 19.20700 -14.04000 1.000 60.44181 575 PHE A O 1
ATOM 4292 N N . ILE A 1 576 ? 6.88500 18.90100 -12.47300 1.000 60.06950 576 ILE A N 1
ATOM 4293 C CA . ILE A 1 576 ? 5.85000 19.43200 -13.35100 1.000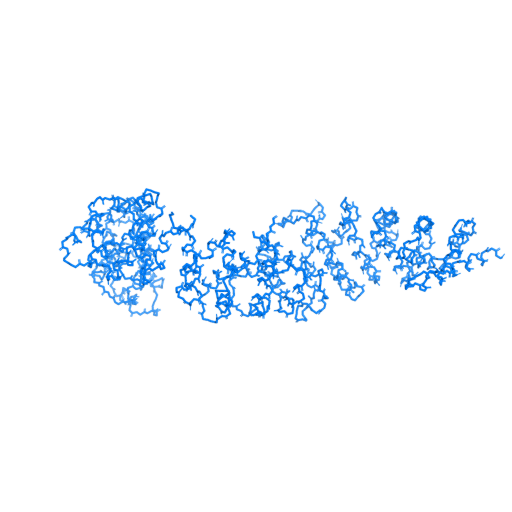 59.94667 576 ILE A CA 1
ATOM 4294 C C . ILE A 1 576 ? 6.11900 20.89300 -13.66200 1.000 58.65062 576 ILE A C 1
ATOM 4295 O O . ILE A 1 576 ? 5.84600 21.36300 -14.77600 1.000 51.53525 576 ILE A O 1
ATOM 4300 N N . CYS A 1 577 ? 6.65800 21.63500 -12.69800 1.000 54.49501 577 CYS A N 1
ATOM 4301 C CA . CYS A 1 577 ? 6.92400 23.05000 -12.94600 1.000 53.49985 577 CYS A CA 1
ATOM 4302 C C . CYS A 1 577 ? 7.98300 23.22300 -14.03500 1.000 57.13141 577 CYS A C 1
ATOM 4303 O O . CYS A 1 577 ? 7.84000 24.08100 -14.92200 1.000 49.97218 577 CYS A O 1
ATOM 4306 N N . LYS A 1 578 ? 9.01800 22.36800 -14.02300 1.000 51.08815 578 LYS A N 1
ATOM 4307 C CA . LYS A 1 578 ? 10.01000 22.38300 -15.09700 1.000 51.35742 578 LYS A CA 1
ATOM 4308 C C . LYS A 1 578 ? 9.35600 22.09900 -16.44500 1.000 59.44779 578 LYS A C 1
ATOM 4309 O O . LYS A 1 578 ? 9.65800 22.76500 -17.44600 1.000 55.77529 578 LYS A O 1
ATOM 4315 N N . GLU A 1 579 ? 8.44700 21.12200 -16.49300 1.000 53.38872 579 GLU A N 1
ATOM 4316 C CA . GLU A 1 579 ? 7.79100 20.84200 -17.77100 1.000 59.65931 579 GLU A CA 1
ATOM 4317 C C . GLU A 1 579 ? 6.91700 22.01600 -18.22300 1.000 54.03236 579 GLU A C 1
ATOM 4318 O O . GLU A 1 579 ? 6.97400 22.43000 -19.38600 1.000 49.53653 579 GLU A O 1
ATOM 4324 N N . LEU A 1 580 ? 6.09300 22.55700 -17.31700 1.000 49.80440 580 LEU A N 1
ATOM 4325 C CA . LEU A 1 580 ? 5.22800 23.68900 -17.66200 1.000 49.33977 580 LEU A CA 1
ATOM 4326 C C . LEU A 1 580 ? 6.03800 24.86300 -18.18700 1.000 55.78364 580 LEU A C 1
ATOM 4327 O O . LEU A 1 580 ? 5.57900 25.57400 -19.09200 1.000 53.21510 580 LEU A O 1
ATOM 4332 N N . SER A 1 581 ? 7.23900 25.08700 -17.63100 1.000 47.35265 581 SER A N 1
ATOM 4333 C CA . SER A 1 581 ? 8.03000 26.22800 -18.06400 1.000 49.20018 581 SER A CA 1
ATOM 4334 C C . SER A 1 581 ? 8.35900 26.17800 -19.55700 1.000 53.45381 581 SER A C 1
ATOM 4335 O O . SER A 1 581 ? 8.71500 27.21400 -20.13300 1.000 54.69992 581 SER A O 1
ATOM 4338 N N . GLU A 1 582 ? 8.20900 25.02500 -20.21000 1.000 47.09345 582 GLU A N 1
ATOM 4339 C CA . GLU A 1 582 ? 8.52800 24.90200 -21.62800 1.000 48.97449 582 GLU A CA 1
ATOM 4340 C C . GLU A 1 582 ? 7.29500 25.01400 -22.52600 1.000 54.22097 582 GLU A C 1
ATOM 4341 O O . GLU A 1 582 ? 7.42100 24.91600 -23.75300 1.000 58.41485 582 GLU A O 1
ATOM 4347 N N . LYS A 1 583 ? 6.11000 25.24200 -21.95100 1.000 47.52049 583 LYS A N 1
ATOM 4348 C CA . LYS A 1 583 ? 4.84100 25.16600 -22.68400 1.000 55.96043 583 LYS A CA 1
ATOM 4349 C C . LYS A 1 583 ? 4.42800 26.58000 -23.06700 1.000 48.33711 583 LYS A C 1
ATOM 4350 O O . LYS A 1 583 ? 3.73000 27.26700 -22.31900 1.000 54.76458 583 LYS A O 1
ATOM 4356 N N . ARG A 1 584 ? 4.83700 27.01000 -24.25900 1.000 49.56448 584 ARG A N 1
ATOM 4357 C CA . ARG A 1 584 ? 4.69000 28.42000 -24.61200 1.000 60.32135 584 ARG A CA 1
ATOM 4358 C C . ARG A 1 584 ? 3.22800 28.87000 -24.63300 1.000 56.36776 584 ARG A C 1
ATOM 4359 O O . ARG A 1 584 ? 2.93900 30.01800 -24.28100 1.000 53.44197 584 ARG A O 1
ATOM 4367 N N . ASN A 1 585 ? 2.29600 27.99600 -25.02700 1.000 50.87440 585 ASN A N 1
ATOM 4368 C CA . ASN A 1 585 ? 0.88900 28.39100 -25.03800 1.000 57.40080 585 ASN A CA 1
ATOM 4369 C C . ASN A 1 585 ? 0.42000 28.77400 -23.63700 1.000 52.24977 585 ASN A C 1
ATOM 4370 O O . ASN A 1 585 ? -0.32100 29.75000 -23.46300 1.000 53.51991 585 ASN A O 1
ATOM 4375 N N . LEU A 1 586 ? 0.87200 28.04300 -22.62100 1.000 51.04451 586 LEU A N 1
ATOM 4376 C CA . LEU A 1 586 ? 0.50200 28.39600 -21.25800 1.000 49.49745 586 LEU A CA 1
ATOM 4377 C C . LEU A 1 586 ? 1.05200 29.76500 -20.88900 1.000 52.18631 586 LEU A C 1
ATOM 4378 O O . LEU A 1 586 ? 0.32300 30.61500 -20.37100 1.000 47.90101 586 LEU A O 1
ATOM 4383 N N . ILE A 1 587 ? 2.34500 29.99800 -21.15400 1.000 54.86642 587 ILE A N 1
ATOM 4384 C CA . ILE A 1 587 ? 2.99200 31.23700 -20.71900 1.000 52.82161 587 ILE A CA 1
ATOM 4385 C C . ILE A 1 587 ? 2.37600 32.43800 -21.42600 1.000 51.68176 587 ILE A C 1
ATOM 4386 O O . ILE A 1 587 ? 2.08000 33.46700 -20.80600 1.000 52.84345 587 ILE A O 1
ATOM 4391 N N . GLU A 1 588 ? 2.17800 32.32300 -22.73900 1.000 52.52062 588 GLU A N 1
ATOM 4392 C CA . GLU A 1 588 ? 1.56800 33.40300 -23.49600 1.000 54.88671 588 GLU A CA 1
ATOM 4393 C C . GLU A 1 588 ? 0.14800 33.66000 -23.02400 1.000 53.33812 588 GLU A C 1
ATOM 4394 O O . GLU A 1 588 ? -0.27000 34.81800 -22.88600 1.000 55.17004 588 GLU A O 1
ATOM 4400 N N . THR A 1 589 ? -0.61600 32.59700 -22.76200 1.000 51.09947 589 THR A N 1
ATOM 4401 C CA . THR A 1 589 ? -1.98000 32.81900 -22.31500 1.000 53.82392 589 THR A CA 1
ATOM 4402 C C . THR A 1 589 ? -1.99400 33.47300 -20.94000 1.000 52.07797 589 THR A C 1
ATOM 4403 O O . THR A 1 589 ? -2.77900 34.40500 -20.69200 1.000 51.90781 589 THR A O 1
ATOM 4407 N N . ALA A 1 590 ? -1.11000 33.01800 -20.04500 1.000 45.91963 590 ALA A N 1
ATOM 4408 C CA . ALA A 1 590 ? -1.07600 33.56900 -18.70000 1.000 49.98814 590 ALA A CA 1
ATOM 4409 C C . ALA A 1 590 ? -0.68500 35.03500 -18.73200 1.000 51.05738 590 ALA A C 1
ATOM 4410 O O . ALA A 1 590 ? -1.27700 35.85700 -18.02100 1.000 50.27305 590 ALA A O 1
ATOM 4412 N N . ILE A 1 591 ? 0.25600 35.39300 -19.60300 1.000 48.63711 591 ILE A N 1
ATOM 4413 C CA . ILE A 1 591 ? 0.65900 36.78200 -19.71700 1.000 52.98634 591 ILE A CA 1
ATOM 4414 C C . ILE A 1 591 ? -0.45900 37.61600 -20.32400 1.000 53.91669 591 ILE A C 1
ATOM 4415 O O . ILE A 1 591 ? -0.68500 38.76200 -19.92700 1.000 56.18466 591 ILE A O 1
ATOM 4420 N N . ARG A 1 592 ? -1.17800 37.06100 -21.29100 1.000 55.24120 592 ARG A N 1
ATOM 4421 C CA . ARG A 1 592 ? -2.24700 37.82000 -21.92700 1.000 56.74897 592 ARG A CA 1
ATOM 4422 C C . ARG A 1 592 ? -3.33600 38.13200 -20.90700 1.000 54.98694 592 ARG A C 1
ATOM 4423 O O . ARG A 1 592 ? -3.80300 39.28300 -20.78900 1.000 51.76727 592 ARG A O 1
ATOM 4431 N N . VAL A 1 593 ? -3.68300 37.12900 -20.09400 1.000 49.27768 593 VAL A N 1
ATOM 4432 C CA . VAL A 1 593 ? -4.71100 37.30800 -19.07200 1.000 53.33605 593 VAL A CA 1
ATOM 4433 C C . VAL A 1 593 ? -4.22300 38.27500 -18.00400 1.000 60.45954 593 VAL A C 1
ATOM 4434 O O . VAL A 1 593 ? -4.99900 39.08900 -17.48200 1.000 51.58878 593 VAL A O 1
ATOM 4438 N N . PHE A 1 594 ? -2.91900 38.22800 -17.68100 1.000 56.16509 594 PHE A N 1
ATOM 4439 C CA . PHE A 1 594 ? -2.38300 39.16700 -16.70000 1.000 53.98539 594 PHE A CA 1
ATOM 4440 C C . PHE A 1 594 ? -2.41300 40.60600 -17.21700 1.000 55.91691 594 PHE A C 1
ATOM 4441 O O . PHE A 1 594 ? -2.76400 41.53100 -16.47400 1.000 56.63154 594 PHE A O 1
ATOM 4449 N N . LYS A 1 595 ? -2.03400 40.81400 -18.47900 1.000 53.44029 595 LYS A N 1
ATOM 4450 C CA . LYS A 1 595 ? -2.11000 42.14300 -19.07500 1.000 56.22588 595 LYS A CA 1
ATOM 4451 C C . LYS A 1 595 ? -3.52600 42.69900 -19.00800 1.000 58.64442 595 LYS A C 1
ATOM 4452 O O . LYS A 1 595 ? -3.73900 43.83000 -18.56400 1.000 67.96808 595 LYS A O 1
ATOM 4458 N N . THR A 1 596 ? -4.51600 41.91500 -19.43400 1.000 60.99465 596 THR A N 1
ATOM 4459 C CA . THR A 1 596 ? -5.86100 42.46500 -19.58700 1.000 56.10181 596 THR A CA 1
ATOM 4460 C C . THR A 1 596 ? -6.73000 42.37900 -18.32900 1.000 58.92126 596 THR A C 1
ATOM 4461 O O . THR A 1 596 ? -7.74100 43.08600 -18.25500 1.000 63.15377 596 THR A O 1
ATOM 4465 N N . GLN A 1 597 ? -6.36700 41.57800 -17.31900 1.000 56.81416 597 GLN A N 1
ATOM 4466 C CA . GLN A 1 597 ? -7.29300 41.36600 -16.20500 1.000 53.97012 597 GLN A CA 1
ATOM 4467 C C . GLN A 1 597 ? -6.61400 41.39000 -14.83800 1.000 57.74292 597 GLN A C 1
ATOM 4468 O O . GLN A 1 597 ? -7.10600 40.76700 -13.88800 1.000 56.94445 597 GLN A O 1
ATOM 4474 N N . ASN A 1 598 ? -5.51000 42.11700 -14.69800 1.000 57.92427 598 ASN A N 1
ATOM 4475 C CA . ASN A 1 598 ? -4.76900 42.07700 -13.44300 1.000 61.85257 598 ASN A CA 1
ATOM 4476 C C . ASN A 1 598 ? -5.47000 42.79700 -12.27900 1.000 60.93470 598 ASN A C 1
ATOM 4477 O O . ASN A 1 598 ? -5.05200 42.62500 -11.12800 1.000 57.93392 598 ASN A O 1
ATOM 4482 N N . THR A 1 599 ? -6.51000 43.58900 -12.52000 1.000 58.02993 599 THR A N 1
ATOM 4483 C CA . THR A 1 599 ? -7.15000 44.26100 -11.39500 1.000 58.99110 599 THR A CA 1
ATOM 4484 C C . THR A 1 599 ? -8.05000 43.34700 -10.56200 1.000 56.26991 599 THR A C 1
ATOM 4485 O O . THR A 1 599 ? -8.64000 43.83000 -9.59500 1.000 62.86281 599 THR A O 1
ATOM 4489 N N . ASP A 1 600 ? -8.19300 42.06600 -10.89600 1.000 49.37585 600 ASP A N 1
ATOM 4490 C CA . ASP A 1 600 ? -8.83800 41.12800 -9.98700 1.000 51.31500 600 ASP A CA 1
ATOM 4491 C C . ASP A 1 600 ? -7.77000 40.48600 -9.13200 1.000 57.14958 600 ASP A C 1
ATOM 4492 O O . ASP A 1 600 ? -6.75100 40.03700 -9.65700 1.000 58.95733 600 ASP A O 1
ATOM 4497 N N . THR A 1 601 ? -8.00700 40.41200 -7.82600 1.000 56.25565 601 THR A N 1
ATOM 4498 C CA . THR A 1 601 ? -6.87800 40.15600 -6.93900 1.000 60.45152 601 THR A CA 1
ATOM 4499 C C . THR A 1 601 ? -6.50800 38.67900 -6.90200 1.000 55.74239 601 THR A C 1
ATOM 4500 O O . THR A 1 601 ? -5.33100 38.32600 -7.05200 1.000 59.26382 601 THR A O 1
ATOM 4504 N N . ASP A 1 602 ? -7.48100 37.80100 -6.69600 1.000 50.54966 602 ASP A N 1
ATOM 4505 C CA . ASP A 1 602 ? -7.16300 36.37700 -6.69500 1.000 60.27594 602 ASP A CA 1
ATOM 4506 C C . ASP A 1 602 ? -6.52900 35.95900 -8.01900 1.000 52.44227 602 ASP A C 1
ATOM 4507 O O . ASP A 1 602 ? -5.51100 35.25600 -8.03400 1.000 56.63890 602 ASP A O 1
ATOM 4512 N N . LEU A 1 603 ? -7.09000 36.41400 -9.14100 1.000 52.25285 603 LEU A N 1
ATOM 4513 C CA . LEU A 1 603 ? -6.56300 36.01900 -10.44100 1.000 52.63391 603 LEU A CA 1
ATOM 4514 C C . LEU A 1 603 ? -5.14400 36.54300 -10.63800 1.000 53.67952 603 LEU A C 1
ATOM 4515 O O . LEU A 1 603 ? -4.24800 35.80700 -11.07500 1.000 50.41748 603 LEU A O 1
ATOM 4520 N N . ARG A 1 604 ? -4.91700 37.81500 -10.31200 1.000 54.84860 604 ARG A N 1
ATOM 4521 C CA . ARG A 1 604 ? -3.57400 38.37800 -10.42100 1.000 57.43905 604 ARG A CA 1
ATOM 4522 C C . ARG A 1 604 ? -2.58700 37.58000 -9.58600 1.000 55.18578 604 ARG A C 1
ATOM 4523 O O . ARG A 1 604 ? -1.53400 37.16800 -10.08000 1.000 56.65909 604 ARG A O 1
ATOM 4531 N N . ILE A 1 605 ? -2.91600 37.35700 -8.31300 1.000 52.25581 605 ILE A N 1
ATOM 4532 C CA . ILE A 1 605 ? -2.01600 36.62900 -7.42800 1.000 55.91622 605 ILE A CA 1
ATOM 4533 C C . ILE A 1 605 ? -1.67800 35.27000 -8.02300 1.000 58.66277 605 ILE A C 1
ATOM 4534 O O . ILE A 1 605 ? -0.51000 34.86600 -8.06000 1.000 51.72467 605 ILE A O 1
ATOM 4539 N N . ARG A 1 606 ? -2.70400 34.52400 -8.45700 1.000 51.32857 606 ARG A N 1
ATOM 4540 C CA . ARG A 1 606 ? -2.45800 33.17400 -8.95100 1.000 53.75271 606 ARG A CA 1
ATOM 4541 C C . ARG A 1 606 ? -1.61800 33.19800 -10.22800 1.000 50.57042 606 ARG A C 1
ATOM 4542 O O . ARG A 1 606 ? -0.74000 32.35200 -10.41900 1.000 48.85073 606 ARG A O 1
ATOM 4550 N N . LEU A 1 607 ? -1.86700 34.16000 -11.11400 1.000 51.79903 607 LEU A N 1
ATOM 4551 C CA . LEU A 1 607 ? -1.06300 34.24100 -12.32400 1.000 52.03411 607 LEU A CA 1
ATOM 4552 C C . LEU A 1 607 ? 0.36700 34.61900 -11.98900 1.000 55.77423 607 LEU A C 1
ATOM 4553 O O . LEU A 1 607 ? 1.29700 34.13400 -12.63500 1.000 55.58882 607 LEU A O 1
ATOM 4558 N N . LEU A 1 608 ? 0.56600 35.45300 -10.96400 1.000 56.19393 608 LEU A N 1
ATOM 4559 C CA . LEU A 1 608 ? 1.93000 35.79900 -10.57700 1.000 59.20032 608 LEU A CA 1
ATOM 4560 C C . LEU A 1 608 ? 2.65100 34.60400 -9.97400 1.000 52.31639 608 LEU A C 1
ATOM 4561 O O . LEU A 1 608 ? 3.83200 34.38600 -10.26300 1.000 56.99859 608 LEU A O 1
ATOM 4566 N N . VAL A 1 609 ? 1.95700 33.80300 -9.15800 1.000 53.65479 609 VAL A N 1
ATOM 4567 C CA . VAL A 1 609 ? 2.58800 32.60800 -8.60200 1.000 52.38143 609 VAL A CA 1
ATOM 4568 C C . VAL A 1 609 ? 2.95700 31.64400 -9.72100 1.000 55.49956 609 VAL A C 1
ATOM 4569 O O . VAL A 1 609 ? 4.07600 31.09900 -9.75900 1.000 50.22891 609 VAL A O 1
ATOM 4573 N N . LEU A 1 610 ? 2.04900 31.45600 -10.68500 1.000 48.91786 610 LEU A N 1
ATOM 4574 C CA . LEU A 1 610 ? 2.37600 30.57600 -11.80100 1.000 52.50237 610 LEU A CA 1
ATOM 4575 C C . LEU A 1 610 ? 3.56300 31.11100 -12.58900 1.000 51.53178 610 LEU A C 1
ATOM 4576 O O . LEU A 1 610 ? 4.52700 30.37900 -12.86000 1.000 56.01604 610 LEU A O 1
ATOM 4581 N N . LEU A 1 611 ? 3.51100 32.39200 -12.96200 1.000 49.42302 611 LEU A N 1
ATOM 4582 C CA . LEU A 1 611 ? 4.52000 32.94600 -13.85100 1.000 51.00810 611 LEU A CA 1
ATOM 4583 C C . LEU A 1 611 ? 5.87700 32.96000 -13.17800 1.000 54.93657 611 LEU A C 1
ATOM 4584 O O . LEU A 1 611 ? 6.88400 32.64600 -13.81200 1.000 50.01336 611 LEU A O 1
ATOM 4589 N N . SER A 1 612 ? 5.92000 33.29400 -11.88600 1.000 50.28560 612 SER A N 1
ATOM 4590 C CA . SER A 1 612 ? 7.19400 33.35200 -11.18600 1.000 51.97845 612 SER A CA 1
ATOM 4591 C C . SER A 1 612 ? 7.75600 31.95500 -10.94400 1.000 56.65861 612 SER A C 1
ATOM 4592 O O . SER A 1 612 ? 8.96700 31.75600 -11.06300 1.000 54.35894 612 SER A O 1
ATOM 4595 N N . SER A 1 613 ? 6.91300 30.96300 -10.62700 1.000 45.60150 613 SER A N 1
ATOM 4596 C CA . SER A 1 613 ? 7.43800 29.60300 -10.54900 1.000 46.35962 613 SER A CA 1
ATOM 4597 C C . SER A 1 613 ? 8.05700 29.19400 -11.87600 1.000 44.51182 613 SER A C 1
ATOM 4598 O O . SER A 1 613 ? 9.19500 28.69800 -11.92900 1.000 58.29881 613 SER A O 1
ATOM 4601 N N . ILE A 1 614 ? 7.33400 29.44200 -12.96900 1.000 49.84844 614 ILE A N 1
ATOM 4602 C CA . ILE A 1 614 ? 7.83800 29.09500 -14.29300 1.000 48.07327 614 ILE A CA 1
ATOM 4603 C C . ILE A 1 614 ? 9.16000 29.80700 -14.55800 1.000 53.43824 614 ILE A C 1
ATOM 4604 O O . ILE A 1 614 ? 10.15200 29.19600 -14.97500 1.000 55.46412 614 ILE A O 1
ATOM 4609 N N . PHE A 1 615 ? 9.20800 31.10100 -14.28500 1.000 48.59659 615 PHE A N 1
ATOM 4610 C CA . PHE A 1 615 ? 10.38700 31.86100 -14.65900 1.000 53.15289 615 PHE A CA 1
ATOM 4611 C C . PHE A 1 615 ? 11.58100 31.46100 -13.80900 1.000 55.12934 615 PHE A C 1
ATOM 4612 O O . PHE A 1 615 ? 12.67100 31.24600 -14.34400 1.000 54.74469 615 PHE A O 1
ATOM 4620 N N . ASN A 1 616 ? 11.38600 31.29000 -12.49300 1.000 51.72530 616 ASN A N 1
ATOM 4621 C CA . ASN A 1 616 ? 12.45900 30.76800 -11.65800 1.000 55.47934 616 ASN A CA 1
ATOM 4622 C C . ASN A 1 616 ? 12.93700 29.39500 -12.12800 1.000 53.64872 616 ASN A C 1
ATOM 4623 O O . ASN A 1 616 ? 14.08700 29.04100 -11.88000 1.000 53.21548 616 ASN A O 1
ATOM 4628 N N . ALA A 1 617 ? 12.08900 28.60500 -12.79100 1.000 49.87795 617 ALA A N 1
ATOM 4629 C CA . ALA A 1 617 ? 12.59000 27.31200 -13.21900 1.000 49.21600 617 ALA A CA 1
ATOM 4630 C C . ALA A 1 617 ? 13.25200 27.33500 -14.60100 1.000 57.79534 617 ALA A C 1
ATOM 4631 O O . ALA A 1 617 ? 13.81900 26.30800 -15.01700 1.000 57.88275 617 ALA A O 1
ATOM 4633 N N . ASN A 1 618 ? 13.24100 28.46900 -15.31000 1.000 46.58354 618 ASN A N 1
ATOM 4634 C CA . ASN A 1 618 ? 13.60200 28.43600 -16.72500 1.000 49.22430 618 ASN A CA 1
ATOM 4635 C C . ASN A 1 618 ? 13.99300 29.84200 -17.19200 1.000 51.47964 618 ASN A C 1
ATOM 4636 O O . ASN A 1 618 ? 13.12500 30.64500 -17.55100 1.000 51.38172 618 ASN A O 1
ATOM 4641 N N . ALA A 1 619 ? 15.30100 30.10200 -17.25500 1.000 55.73639 619 ALA A N 1
ATOM 4642 C CA . ALA A 1 619 ? 15.74700 31.43400 -17.66000 1.000 53.50025 619 ALA A CA 1
ATOM 4643 C C . ALA A 1 619 ? 15.46600 31.69300 -19.13100 1.000 56.84417 619 ALA A C 1
ATOM 4644 O O . ALA A 1 619 ? 15.32300 32.85800 -19.53000 1.000 49.64574 619 ALA A O 1
ATOM 4646 N N . HIS A 1 620 ? 15.36300 30.62900 -19.95000 1.000 53.18207 620 HIS A N 1
ATOM 4647 C CA . HIS A 1 620 ? 15.03500 30.83000 -21.36600 1.000 59.05588 620 HIS A CA 1
ATOM 4648 C C . HIS A 1 620 ? 13.58100 31.26700 -21.55600 1.000 56.48885 620 HIS A C 1
ATOM 4649 O O . HIS A 1 620 ? 13.28000 32.04900 -22.47000 1.000 56.68871 620 HIS A O 1
ATOM 4656 N N . ALA A 1 621 ? 12.67100 30.81900 -20.68200 1.000 54.00632 621 ALA A N 1
ATOM 4657 C CA . ALA A 1 621 ? 11.32100 31.38500 -20.68300 1.000 55.92300 621 ALA A CA 1
ATOM 4658 C C . ALA A 1 621 ? 11.35200 32.87600 -20.37600 1.000 57.94598 621 ALA A C 1
ATOM 4659 O O . ALA A 1 621 ? 10.64900 33.66600 -21.01600 1.000 54.87739 621 ALA A O 1
ATOM 4661 N N . VAL A 1 622 ? 12.18200 33.28600 -19.41400 1.000 51.51432 622 VAL A N 1
ATOM 4662 C CA . VAL A 1 622 ? 12.31200 34.70800 -19.10700 1.000 54.05934 622 VAL A CA 1
ATOM 4663 C C . VAL A 1 622 ? 12.83200 35.46500 -20.32200 1.000 60.57384 622 VAL A C 1
ATOM 4664 O O . VAL A 1 622 ? 12.29900 36.51800 -20.70500 1.000 59.16416 622 VAL A O 1
ATOM 4668 N N . ALA A 1 623 ? 13.87400 34.93100 -20.95400 1.000 55.45855 623 ALA A N 1
ATOM 4669 C CA . ALA A 1 623 ? 14.42700 35.57500 -22.14200 1.000 65.85119 623 ALA A CA 1
ATOM 4670 C C . ALA A 1 623 ? 13.37700 35.72700 -23.24100 1.000 63.09910 623 ALA A C 1
ATOM 4671 O O . ALA A 1 623 ? 13.42600 36.67900 -24.03200 1.000 62.50035 623 ALA A O 1
ATOM 4673 N N . CYS A 1 624 ? 12.41900 34.80400 -23.30300 1.000 61.21696 624 CYS A N 1
ATOM 4674 C CA . CYS A 1 624 ? 11.35500 34.93400 -24.29200 1.000 67.13060 624 CYS A CA 1
ATOM 4675 C C . CYS A 1 624 ? 10.59400 36.24800 -24.14600 1.000 64.43556 624 CYS A C 1
ATOM 4676 O O . CYS A 1 624 ? 10.27900 36.90600 -25.14500 1.000 69.33982 624 CYS A O 1
ATOM 4679 N N . VAL A 1 625 ? 10.27200 36.64300 -22.91800 1.000 63.07381 625 VAL A N 1
ATOM 4680 C CA . VAL A 1 625 ? 9.33300 37.73800 -22.72100 1.000 66.36387 625 VAL A CA 1
ATOM 4681 C C . VAL A 1 625 ? 10.02700 39.01700 -22.30600 1.000 68.08487 625 VAL A C 1
ATOM 4682 O O . VAL A 1 625 ? 9.35400 39.97400 -21.92400 1.000 72.57358 625 VAL A O 1
ATOM 4686 N N . LYS A 1 626 ? 11.36300 39.06000 -22.38400 1.000 65.81685 626 LYS A N 1
ATOM 4687 C CA . LYS A 1 626 ? 12.12200 40.20900 -21.89800 1.000 72.45287 626 LYS A CA 1
ATOM 4688 C C . LYS A 1 626 ? 11.82900 41.49300 -22.66600 1.000 79.60402 626 LYS A C 1
ATOM 4689 O O . LYS A 1 626 ? 12.18500 42.57500 -22.19300 1.000 74.06653 626 LYS A O 1
ATOM 4695 N N . ASN A 1 627 ? 11.21600 41.40700 -23.84300 1.000 77.38526 627 ASN A N 1
ATOM 4696 C CA . ASN A 1 627 ? 10.94300 42.58600 -24.65200 1.000 78.82083 627 ASN A CA 1
ATOM 4697 C C . ASN A 1 627 ? 9.45400 42.91100 -24.73800 1.000 79.22115 627 ASN A C 1
ATOM 4698 O O . ASN A 1 627 ? 9.06500 43.78300 -25.52400 1.000 77.89866 627 ASN A O 1
ATOM 4703 N N . ASP A 1 628 ? 8.61100 42.23800 -23.95200 1.000 72.37424 628 ASP A N 1
ATOM 4704 C CA . ASP A 1 628 ? 7.19000 42.58600 -23.86800 1.000 75.38648 628 ASP A CA 1
ATOM 4705 C C . ASP A 1 628 ? 7.06300 43.80600 -22.96000 1.000 74.93985 628 ASP A C 1
ATOM 4706 O O . ASP A 1 628 ? 6.99400 43.69300 -21.73400 1.000 70.88966 628 ASP A O 1
ATOM 4711 N N . GLU A 1 629 ? 7.04700 44.99800 -23.56100 1.000 68.35610 629 GLU A N 1
ATOM 4712 C CA . GLU A 1 629 ? 7.09800 46.21000 -22.74400 1.000 75.94151 629 GLU A CA 1
ATOM 4713 C C . GLU A 1 629 ? 5.80900 46.41600 -21.95900 1.000 75.59628 629 GLU A C 1
ATOM 4714 O O . GLU A 1 629 ? 5.84500 46.87900 -20.81100 1.000 69.02713 629 GLU A O 1
ATOM 4720 N N . GLU A 1 630 ? 4.66600 46.04600 -22.55000 1.000 73.84075 630 GLU A N 1
ATOM 4721 C CA . GLU A 1 630 ? 3.39600 46.16300 -21.84300 1.000 70.09241 630 GLU A CA 1
ATOM 4722 C C . GLU A 1 630 ? 3.35700 45.25200 -20.62300 1.000 67.72229 630 GLU A C 1
ATOM 4723 O O . GLU A 1 630 ? 2.82800 45.63300 -19.56700 1.000 66.88428 630 GLU A O 1
ATOM 4729 N N . PHE A 1 631 ? 3.93200 44.05000 -20.74600 1.000 73.28046 631 PHE A N 1
ATOM 4730 C CA . PHE A 1 631 ? 4.04600 43.14800 -19.60200 1.000 65.84550 631 PHE A CA 1
ATOM 4731 C C . PHE A 1 631 ? 4.92900 43.75900 -18.53000 1.000 65.83436 631 PHE A C 1
ATOM 4732 O O . PHE A 1 631 ? 4.61600 43.68900 -17.33100 1.000 64.33041 631 PHE A O 1
ATOM 4740 N N . VAL A 1 632 ? 6.03200 44.38400 -18.95400 1.000 71.85094 632 VAL A N 1
ATOM 4741 C CA . VAL A 1 632 ? 6.94600 45.01000 -18.00900 1.000 72.71420 632 VAL A CA 1
ATOM 4742 C C . VAL A 1 632 ? 6.23800 46.12100 -17.25100 1.000 68.65812 632 VAL A C 1
ATOM 4743 O O . VAL A 1 632 ? 6.33900 46.21100 -16.02300 1.000 65.07909 632 VAL A O 1
ATOM 4747 N N . LYS A 1 633 ? 5.49900 46.98100 -17.95800 1.000 69.03210 633 LYS A N 1
ATOM 4748 C CA . LYS A 1 633 ? 4.92900 48.09800 -17.21300 1.000 78.39793 633 LYS A CA 1
ATOM 4749 C C . LYS A 1 633 ? 3.69200 47.70400 -16.40500 1.000 73.22627 633 LYS A C 1
ATOM 4750 O O . LYS A 1 633 ? 3.44700 48.32800 -15.36600 1.000 67.94659 633 LYS A O 1
ATOM 4756 N N . GLU A 1 634 ? 2.95800 46.64400 -16.78000 1.000 69.28585 634 GLU A N 1
ATOM 4757 C CA . GLU A 1 634 ? 1.95300 46.14000 -15.84000 1.000 72.24185 634 GLU A CA 1
ATOM 4758 C C . GLU A 1 634 ? 2.61700 45.58800 -14.58000 1.000 68.33210 634 GLU A C 1
ATOM 4759 O O . GLU A 1 634 ? 2.16400 45.85700 -13.44900 1.000 69.47366 634 GLU A O 1
ATOM 4765 N N . L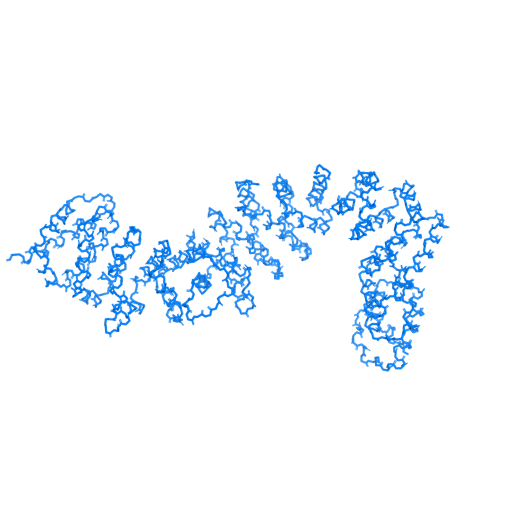EU A 1 635 ? 3.70900 44.84600 -14.75600 1.000 66.44319 635 LEU A N 1
ATOM 4766 C CA . LEU A 1 635 ? 4.44000 44.30300 -13.58300 1.000 69.38252 635 LEU A CA 1
ATOM 4767 C C . LEU A 1 635 ? 4.89900 45.46700 -12.69400 1.000 74.80579 635 LEU A C 1
ATOM 4768 O O . LEU A 1 635 ? 4.72800 45.37200 -11.46300 1.000 75.29337 635 LEU A O 1
ATOM 4773 N N . GLN A 1 636 ? 5.45900 46.51800 -13.29800 1.000 76.96373 636 GLN A N 1
ATOM 4774 C CA . GLN A 1 636 ? 5.98600 47.66900 -12.51800 1.000 87.99267 636 GLN A CA 1
ATOM 4775 C C . GLN A 1 636 ? 4.84400 48.33400 -11.73600 1.000 89.60998 636 GLN A C 1
ATOM 4776 O O . GLN A 1 636 ? 5.07000 48.71400 -10.56700 1.000 77.94181 636 GLN A O 1
ATOM 4782 N N . LYS A 1 637 ? 3.66700 48.45100 -12.35400 1.000 82.90616 637 LYS A N 1
ATOM 4783 C CA . LYS A 1 637 ? 2.50400 49.10500 -11.70100 1.000 85.29263 637 LYS A CA 1
ATOM 4784 C C . LYS A 1 637 ? 2.20000 48.42200 -10.36200 1.000 84.76679 637 LYS A C 1
ATOM 4785 O O . LYS A 1 637 ? 1.86000 49.13800 -9.39900 1.000 94.11808 637 LYS A O 1
ATOM 4791 N N . TYR A 1 638 ? 2.32300 47.09600 -10.30200 1.000 90.45631 638 TYR A N 1
ATOM 4792 C CA . TYR A 1 638 ? 1.95600 46.36000 -9.06100 1.000 97.98665 638 TYR A CA 1
ATOM 4793 C C . TYR A 1 638 ? 3.16300 46.24500 -8.13600 1.000 98.19329 638 TYR A C 1
ATOM 4794 O O . TYR A 1 638 ? 2.97100 46.15300 -6.90900 1.000 98.04097 638 TYR A O 1
ATOM 4803 N N . ARG A 1 639 ? 4.37200 46.23800 -8.69800 1.000 120.27871 639 ARG A N 1
ATOM 4804 C CA . ARG A 1 639 ? 5.57700 46.23000 -7.83200 1.000 123.20895 639 ARG A CA 1
ATOM 4805 C C . ARG A 1 639 ? 5.45400 47.41800 -6.87100 1.000 123.00836 639 ARG A C 1
ATOM 4806 O O . ARG A 1 639 ? 6.27000 47.51900 -5.93200 1.000 126.52069 639 ARG A O 1
ATOM 4814 N N . ASN A 1 640 ? 4.44600 48.26600 -7.08700 1.000 133.94725 640 ASN A N 1
ATOM 4815 C CA . ASN A 1 640 ? 4.29200 49.47800 -6.26400 1.000 147.08661 640 ASN A CA 1
ATOM 4816 C C . ASN A 1 640 ? 3.42000 49.15700 -5.06100 1.000 148.69249 640 ASN A C 1
ATOM 4817 O O . ASN A 1 640 ? 3.96100 48.63800 -4.06100 1.000 149.04095 640 ASN A O 1
ATOM 4822 N N . THR A 1 641 ? 2.11600 49.43000 -5.15300 1.000 133.12415 641 THR A N 1
ATOM 4823 C CA . THR A 1 641 ? 1.31600 49.25300 -3.92400 1.000 137.85254 641 THR A CA 1
ATOM 4824 C C . THR A 1 641 ? 0.01500 48.51500 -4.13200 1.000 139.44835 641 THR A C 1
ATOM 4825 O O . THR A 1 641 ? -1.01500 49.17900 -4.35700 1.000 140.85299 641 THR A O 1
ATOM 4829 N N . PRO A 1 642 ? -0.00400 47.16800 -4.11200 1.000 148.93198 642 PRO A N 1
ATOM 4830 C CA . PRO A 1 642 ? -1.25500 46.42400 -4.07500 1.000 146.97071 642 PRO A CA 1
ATOM 4831 C C . PRO A 1 642 ? -2.06400 46.78900 -2.83000 1.000 156.40679 642 PRO A C 1
ATOM 4832 O O . PRO A 1 642 ? -1.47000 47.12500 -1.82700 1.000 152.12312 642 PRO A O 1
ATOM 4836 N N . SER A 1 643 ? -3.38800 46.70700 -2.93100 1.000 152.10437 643 SER A N 1
ATOM 4837 C CA . SER A 1 643 ? -4.25700 46.98400 -1.76500 1.000 151.07935 643 SER A CA 1
ATOM 4838 C C . SER A 1 643 ? -4.62700 45.66100 -1.10800 1.000 142.28139 643 SER A C 1
ATOM 4839 O O . SER A 1 643 ? -4.04200 44.64100 -1.49800 1.000 140.34055 643 SER A O 1
ATOM 4842 N N . GLN A 1 644 ? -5.52700 45.68100 -0.12500 1.000 143.82820 644 GLN A N 1
ATOM 4843 C CA . GLN A 1 644 ? -5.99300 44.41100 0.41700 1.000 136.70890 644 GLN A CA 1
ATOM 4844 C C . GLN A 1 644 ? -4.88400 43.59000 1.07000 1.000 131.77821 644 GLN A C 1
ATOM 4845 O O . GLN A 1 644 ? -3.71700 44.00400 1.13200 1.000 132.94383 644 GLN A O 1
ATOM 4851 N N . LYS A 1 645 ? -5.26600 42.42600 1.58900 1.000 119.71501 645 LYS A N 1
ATOM 4852 C CA . LYS A 1 645 ? -4.33300 41.45500 2.14400 1.000 104.45562 645 LYS A CA 1
ATOM 4853 C C . LYS A 1 645 ? -3.56900 40.83600 0.97800 1.000 101.99959 645 LYS A C 1
ATOM 4854 O O . LYS A 1 645 ? -3.92500 39.78300 0.44600 1.000 97.04141 645 LYS A O 1
ATOM 4860 N N . ASP A 1 646 ? -2.50000 41.50600 0.55400 1.000 101.95702 646 ASP A N 1
ATOM 4861 C CA . ASP A 1 646 ? -1.81800 41.14700 -0.69100 1.000 93.38102 646 ASP A CA 1
ATOM 4862 C C . ASP A 1 646 ? -0.33700 41.51800 -0.66700 1.000 89.55102 646 ASP A C 1
ATOM 4863 O O . ASP A 1 646 ? 0.10600 42.44200 -1.36500 1.000 82.77640 646 ASP A O 1
ATOM 4868 N N . PRO A 1 647 ? 0.47900 40.77700 0.10200 1.000 86.65161 647 PRO A N 1
ATOM 4869 C CA . PRO A 1 647 ? 1.93800 40.95000 0.01000 1.000 82.70009 647 PRO A CA 1
ATOM 4870 C C . PRO A 1 647 ? 2.53800 40.34100 -1.25400 1.000 80.19495 647 PRO A C 1
ATOM 4871 O O . PRO A 1 647 ? 3.60300 40.75600 -1.76200 1.000 81.47774 647 PRO A O 1
ATOM 4875 N N . LEU A 1 648 ? 1.86100 39.29200 -1.73300 1.000 76.43371 648 LEU A N 1
ATOM 4876 C CA . LEU A 1 648 ? 2.39900 38.52700 -2.84400 1.000 72.47569 648 LEU A CA 1
ATOM 4877 C C . LEU A 1 648 ? 2.46400 39.35900 -4.11300 1.000 73.79736 648 LEU A C 1
ATOM 4878 O O . LEU A 1 648 ? 3.40600 39.21800 -4.89000 1.000 73.64492 648 LEU A O 1
ATOM 4883 N N . THR A 1 649 ? 1.48600 40.23700 -4.35000 1.000 78.57860 649 THR A N 1
ATOM 4884 C CA . THR A 1 649 ? 1.53100 40.99200 -5.60000 1.000 75.99411 649 THR A CA 1
ATOM 4885 C C . THR A 1 649 ? 2.83000 41.77100 -5.75600 1.000 77.70467 649 THR A C 1
ATOM 4886 O O . THR A 1 649 ? 3.52300 41.56400 -6.77200 1.000 72.02822 649 THR A O 1
ATOM 4890 N N . PRO A 1 650 ? 3.24700 42.62800 -4.80700 1.000 80.34275 650 PRO A N 1
ATOM 4891 C CA . PRO A 1 650 ? 4.54500 43.29800 -4.98200 1.000 79.11959 650 PRO A CA 1
ATOM 4892 C C . PRO A 1 650 ? 5.68300 42.31900 -4.98700 1.000 74.76565 650 PRO A C 1
ATOM 4893 O O . PRO A 1 650 ? 6.59900 42.46000 -5.80700 1.000 71.52110 650 PRO A O 1
ATOM 4897 N N . GLU A 1 651 ? 5.68300 41.37000 -4.03700 1.000 66.64369 651 GLU A N 1
ATOM 4898 C CA . GLU A 1 651 ? 6.80800 40.44900 -3.94600 1.000 67.28611 651 GLU A CA 1
ATOM 4899 C C . GLU A 1 651 ? 7.07400 39.77400 -5.29800 1.000 71.47163 651 GLU A C 1
ATOM 4900 O O . GLU A 1 651 ? 8.19800 39.80600 -5.82400 1.000 68.38457 651 GLU A O 1
ATOM 4906 N N . LEU A 1 652 ? 6.02900 39.20800 -5.90400 1.000 59.92679 652 LEU A N 1
ATOM 4907 C CA . LEU A 1 652 ? 6.19300 38.42500 -7.11800 1.000 71.87492 652 LEU A CA 1
ATOM 4908 C C . LEU A 1 652 ? 6.42500 39.30000 -8.33300 1.000 66.62661 652 LEU A C 1
ATOM 4909 O O . LEU A 1 652 ? 7.19000 38.90700 -9.22500 1.000 64.72584 652 LEU A O 1
ATOM 4914 N N . SER A 1 653 ? 5.80900 40.48800 -8.38600 1.000 61.13199 653 SER A N 1
ATOM 4915 C CA . SER A 1 653 ? 6.18300 41.43300 -9.43500 1.000 71.10497 653 SER A CA 1
ATOM 4916 C C . SER A 1 653 ? 7.66200 41.80500 -9.34900 1.000 68.21311 653 SER A C 1
ATOM 4917 O O . SER A 1 653 ? 8.34800 41.89300 -10.37800 1.000 63.40787 653 SER A O 1
ATOM 4920 N N . LYS A 1 654 ? 8.16400 42.04100 -8.13100 1.000 68.36875 654 LYS A N 1
ATOM 4921 C CA . LYS A 1 654 ? 9.58600 42.31000 -7.94300 1.000 69.98398 654 LYS A CA 1
ATOM 4922 C C . LYS A 1 654 ? 10.42700 41.15400 -8.47300 1.000 65.56558 654 LYS A C 1
ATOM 4923 O O . LYS A 1 654 ? 11.33900 41.36500 -9.27300 1.000 59.65740 654 LYS A O 1
ATOM 4929 N N . GLU A 1 655 ? 10.12900 39.92100 -8.04200 1.000 66.04711 655 GLU A N 1
ATOM 4930 C CA . GLU A 1 655 ? 10.90200 38.77300 -8.51600 1.000 67.83946 655 GLU A CA 1
ATOM 4931 C C . GLU A 1 655 ? 10.93300 38.71200 -10.04400 1.000 64.99510 655 GLU A C 1
ATOM 4932 O O . GLU A 1 655 ? 12.00300 38.53600 -10.65400 1.000 66.28088 655 GLU A O 1
ATOM 4938 N N . ILE A 1 656 ? 9.76500 38.84700 -10.68300 1.000 63.51408 656 ILE A N 1
ATOM 4939 C CA . ILE A 1 656 ? 9.70700 38.67100 -12.13000 1.000 57.35147 656 ILE A CA 1
ATOM 4940 C C . ILE A 1 656 ? 10.50200 39.76600 -12.83200 1.000 61.29308 656 ILE A C 1
ATOM 4941 O O . ILE A 1 656 ? 11.31900 39.49000 -13.72300 1.000 60.54844 656 ILE A O 1
ATOM 4946 N N . LEU A 1 657 ? 10.28000 41.02900 -12.44500 1.000 68.09709 657 LEU A N 1
ATOM 4947 C CA . LEU A 1 657 ? 11.09500 42.10000 -13.00800 1.000 68.28915 657 LEU A CA 1
ATOM 4948 C C . LEU A 1 657 ? 12.58300 41.85600 -12.77800 1.000 64.27275 657 LEU A C 1
ATOM 4949 O O . LEU A 1 657 ? 13.40200 42.18400 -13.63700 1.000 67.21153 657 LEU A O 1
ATOM 4954 N N . SER A 1 658 ? 12.94800 41.27100 -11.63900 1.000 65.05341 658 SER A N 1
ATOM 4955 C CA . SER A 1 658 ? 14.35100 40.97600 -11.38100 1.000 67.16731 658 SER A CA 1
ATOM 4956 C C . SER A 1 658 ? 14.90000 39.96200 -12.38500 1.000 70.77241 658 SER A C 1
ATOM 4957 O O . SER A 1 658 ? 16.01700 40.12600 -12.90100 1.000 72.07249 658 SER A O 1
ATOM 4960 N N . LEU A 1 659 ? 14.13300 38.90500 -12.67500 1.000 72.02244 659 LEU A N 1
ATOM 4961 C CA . LEU A 1 659 ? 14.58300 37.95200 -13.69300 1.000 73.16996 659 LEU A CA 1
ATOM 4962 C C . LEU A 1 659 ? 14.72600 38.62700 -15.05700 1.000 70.90464 659 LEU A C 1
ATOM 4963 O O . LEU A 1 659 ? 15.69100 38.38200 -15.79700 1.000 67.47056 659 LEU A O 1
ATOM 4968 N N . ILE A 1 660 ? 13.78500 39.50000 -15.40100 1.000 68.14022 660 ILE A N 1
ATOM 4969 C CA . ILE A 1 660 ? 13.89300 40.15700 -16.69700 1.000 67.00173 660 ILE A CA 1
ATOM 4970 C C . ILE A 1 660 ? 15.14200 41.03000 -16.74000 1.000 72.58779 660 ILE A C 1
ATOM 4971 O O . ILE A 1 660 ? 15.87400 41.05100 -17.74500 1.000 72.57115 660 ILE A O 1
ATOM 4976 N N . ASN A 1 661 ? 15.43100 41.72000 -15.63000 1.000 72.64815 661 ASN A N 1
ATOM 4977 C CA . ASN A 1 661 ? 16.65800 42.50700 -15.50800 1.000 69.58269 661 ASN A CA 1
ATOM 4978 C C . ASN A 1 661 ? 17.87600 41.64800 -15.78600 1.000 70.30493 661 ASN A C 1
ATOM 4979 O O . ASN A 1 661 ? 18.70700 41.98700 -16.63500 1.000 69.97033 661 ASN A O 1
ATOM 4984 N N . LEU A 1 662 ? 17.98700 40.52900 -15.06200 1.000 75.03833 662 LEU A N 1
ATOM 4985 C CA . LEU A 1 662 ? 18.98200 39.49700 -15.33900 1.000 74.93001 662 LEU A CA 1
ATOM 4986 C C . LEU A 1 662 ? 19.16500 39.32000 -16.84400 1.000 69.18645 662 LEU A C 1
ATOM 4987 O O . LEU A 1 662 ? 20.28100 39.36700 -17.36300 1.000 78.56897 662 LEU A O 1
ATOM 4992 N N . GLU A 1 663 ? 18.05700 39.14100 -17.56600 1.000 72.00888 663 GLU A N 1
ATOM 4993 C CA . GLU A 1 663 ? 18.17400 38.85200 -18.99300 1.000 71.29048 663 GLU A CA 1
ATOM 4994 C C . GLU A 1 663 ? 18.59000 40.06900 -19.81100 1.000 78.81345 663 GLU A C 1
ATOM 4995 O O . GLU A 1 663 ? 19.00600 39.91200 -20.96600 1.000 74.70756 663 GLU A O 1
ATOM 5001 N N . HIS A 1 664 ? 18.38100 41.27200 -19.30100 1.000 82.58388 664 HIS A N 1
ATOM 5002 C CA . HIS A 1 664 ? 18.66400 42.44500 -20.16700 1.000 85.68073 664 HIS A CA 1
ATOM 5003 C C . HIS A 1 664 ? 20.09900 42.91200 -19.94300 1.000 96.71799 664 HIS A C 1
ATOM 5004 O O . HIS A 1 664 ? 20.70500 43.43200 -20.89200 1.000 97.67474 664 HIS A O 1
ATOM 5011 N N . HIS A 1 665 ? 20.61000 42.71000 -18.73200 1.000 95.95961 665 HIS A N 1
ATOM 5012 C CA . HIS A 1 665 ? 22.00100 43.11400 -18.42300 1.000 105.11741 665 HIS A CA 1
ATOM 5013 C C . HIS A 1 665 ? 22.96900 42.18000 -19.15300 1.000 110.42738 665 HIS A C 1
ATOM 5014 O O . HIS A 1 665 ? 23.32100 42.51400 -20.29700 1.000 114.63255 665 HIS A O 1
#

Organism: Kluyveromyces lactis (strain ATCC 8585 / CBS 2359 / DSM 70799 / NBRC 1267 / NRRL Y-1140 / WM37) (NCBI:txid284590)

B-factor: mean 81.29, std 30.29, range [34.7, 235.7]

Secondary structure (DSSP, 8-state):
--HHHHHHHS-SSS-HHHHHHHH--TTTHHHHHHHHHHHHTTS---HHHHHHHHHHHHHHHHH---GGGSHHHHHHHHTTTT-GGGHHHHHHHHHHHHHSSHHHHHHHHHHHHHHHHHHHHT-SSSHHHHHHHHHHHHHTTTSHHHHHHHHHSHHHHHHHHHHHHHTTT-HHHHHHHHHHHHHHTTSHHHHHHHHHHSHHHHHHHHHSGGGHHHHHHHHHT--HHHHHHHHHHHHHHHHT--HHHHHHHHHHHTTSHHHHHHHHH-HHHHHHHHHHHH-TTS-HHHHHHHHHHHHHHHPPP---HHHHHHHIIIIIITTTHHHHHTTS---HHHHHHHHHHHHHHHTSGGGHHHHHHTTHHHHHHHHHHHHTTT--SHHHHHHHHHHHHHHHHS-GGGSSTTS-GGGGHHHHHTTSPPPTTS---S----HHHHHHHHHHHHHHTTGGGGHHHHHHHHT-HHHHHHHHTTTT-SSHHHHHHHHHHHHHHTTS-TTTTHHHH-TTSHHHHHHHHHHHHHTT-SSHHHHHHHHHHHHHHHHH-HHHHHHHTT-HHHHHHHHHHHHHHTTSHHHHHHHHHHHHHHHHH-HHHHHHHTT-HHHHHHHHHHTT---SS-SHHHHHHHHHHHHHHHHH-